Protein AF-A0A024U5U9-F1 (afdb_monomer_lite)

Radius of gyration: 35.31 Å; chains: 1; bounding box: 74×91×94 Å

Sequence (463 aa):
MKLSVVASVLAAASLCTAEVLVSLPVNIDGSLKNLQLLRGESVERAALSFMEMNGLVADGVESQRSQEYIAQLASMLREKVAEQQPVPSKEIVVTIPLTINGVDTALTLFREEPHNDAVSRFLRDAPLTEDDKVQVAPQLLQLLQTKVAELNAPTEEPQFSFTITIDGQPSVVQHFEGSDPLVEARAFAARLGITNENFLARLLPQVASEIQKRIDEIHPPPPTMTEHFSVPLTVNNQAVVLLSLPITIGDQVHPLDYYEGDSPDLTAQLFLEAHGLTNNPNYAAFVQDLSLSIRRGLQDLQQQQAASTSPKEPLFQLPITLGQKTYDLSYYDQENPGAVANEFCTSKIHDLSTSLGRAVTDEELQQCKVYIYQTITRVVDELAASTASESVQQPAAVVEAPVQKRHLFTLDIDLGEGKNAGLPYHEGDDAAAVATQFCERNNVELENVPMLVEAIHKQVAKL

Foldseek 3Di:
DDDDDDDDDDDDDDPDPFDWPDWDWDADPNDTDIQTDTVPRQLLRSQLVSCVVVVVQVVHCPDPSNVVSSVVSSVVVVVRSVVPPDPPPFAWPDWDWDQDPNDIDIQTDTVPDDLLRSLVVCLVPDPDDPVVSVVCSVVSSVVVVVVSLVSVPPPADFPDKDWDADPNDTAIQGHHPPDQLLVSQVSSCVVVVNDDPVVSVVRSVVRSVVVVVVVCVVCVPPPDDDADADDDDDDDPDFDFGGWDFDDDPNDTDTQTDTPPDQQLVSQLVVCVVVVNPPPPCSVVSSVVSSVVVVVRVVVVVVVVVVPPPPQQAPDWDFDDQQNDTDIQGHHPPDQQLVSQLCVLVVCQVVNCVSVVHHDDPVNSVVSSVVSSVVVVVVVVVVVVVVVVVVDDDDDDDDDDDPPFAWDDWDWDDPDPPDIDTQTDGDPDDLLVSLQVVCVVVVNDNVCSVVSSVVVVVSVVVD

Secondary structure (DSSP, 8-state):
-----------------PPEEEEEEEEETTEEEEEEEETT--HHHHHHHHHHHTT--TT-TTSHHHHHHHHHHHHHHHHHHHHHSPPP---EEEEEEEEETTEEEEEEEETT--HHHHHHHHHHHSS--HHHHHHHHHHHHHHHHHHHHHHTS--SPPSEEEEEEETTEEEEEEE-TT--HHHHHHHHHHHTT---HHHHHHHHHHHHHHHHHHHHHHSPPPS--S---------SSPPPEEEEEEEEETTEEEEEEEETT--HHHHHHHHHHHTT-TT-TTHHHHHHHHHHHHHHHHHHHHHHHHHT-S-PPPSEEEEEEETTEEEEEEE-TT--HHHHHHHHHHHTHHHHHHHHTSPPPHHHHHHHHHHHHHHHHHHHHHHHHHHHHTT-------------PPEEEEEEEE-STT-EEEEEEETT--HHHHHHHHHHHTT--GGGHHHHHHHHHHHHTT-

pLDDT: mean 82.85, std 17.57, range [31.17, 98.19]

Organism: NCBI:txid157072

Structure (mmCIF, N/CA/C/O backbone):
data_AF-A0A024U5U9-F1
#
_entry.id   AF-A0A024U5U9-F1
#
loop_
_atom_site.group_PDB
_atom_site.id
_atom_site.type_symbol
_atom_site.label_atom_id
_atom_site.label_alt_id
_atom_site.label_comp_id
_atom_site.label_asym_id
_atom_site.label_entity_id
_atom_site.label_seq_id
_atom_site.pdbx_PDB_ins_code
_atom_site.Cartn_x
_atom_site.Cartn_y
_atom_site.Cartn_z
_atom_site.occupancy
_atom_site.B_iso_or_equiv
_atom_site.auth_seq_id
_atom_site.auth_comp_id
_atom_site.auth_asym_id
_atom_site.auth_atom_id
_atom_site.pdbx_PDB_model_num
ATOM 1 N N . MET A 1 1 ? 35.802 57.070 42.965 1.00 38.88 1 MET A N 1
ATOM 2 C CA . MET A 1 1 ? 35.193 55.982 43.761 1.00 38.88 1 MET A CA 1
ATOM 3 C C . MET A 1 1 ? 34.192 55.271 42.865 1.00 38.88 1 MET A C 1
ATOM 5 O O . MET A 1 1 ? 33.316 55.936 42.334 1.00 38.88 1 MET A O 1
ATOM 9 N N . LYS A 1 2 ? 34.419 53.987 42.566 1.00 31.17 2 LYS A N 1
ATOM 10 C CA . LYS A 1 2 ? 33.654 53.209 41.579 1.00 31.17 2 LYS A CA 1
ATOM 11 C C . LYS A 1 2 ? 32.454 52.538 42.261 1.00 31.17 2 LYS A C 1
ATOM 13 O O . LYS A 1 2 ? 32.650 51.849 43.258 1.00 31.17 2 LYS A O 1
ATOM 18 N N . LEU A 1 3 ? 31.252 52.753 41.722 1.00 32.81 3 LEU A N 1
ATOM 19 C CA . LEU A 1 3 ? 30.047 51.981 42.040 1.00 32.81 3 LEU A CA 1
ATOM 20 C C . LEU A 1 3 ? 30.214 50.550 41.516 1.00 32.81 3 LEU A C 1
ATOM 22 O O . LEU A 1 3 ? 30.589 50.369 40.359 1.00 32.81 3 LEU A O 1
ATOM 26 N N . SER A 1 4 ? 29.891 49.559 42.345 1.00 34.56 4 SER A N 1
ATOM 27 C CA . SER A 1 4 ? 29.705 48.171 41.920 1.00 34.56 4 SER A CA 1
ATOM 28 C C . SER A 1 4 ? 28.261 47.779 42.222 1.00 34.56 4 SER A C 1
ATOM 30 O O . SER A 1 4 ? 27.839 47.792 43.377 1.00 34.56 4 SER A O 1
ATOM 32 N N . VAL A 1 5 ? 27.499 47.514 41.164 1.00 35.16 5 VAL A N 1
ATOM 33 C CA . VAL A 1 5 ? 26.110 47.046 41.197 1.00 35.16 5 VAL A CA 1
ATOM 34 C C . VAL A 1 5 ? 26.143 45.523 41.296 1.00 35.16 5 VAL A C 1
ATOM 36 O O . VAL A 1 5 ? 26.722 44.865 40.435 1.00 35.16 5 VAL A O 1
ATOM 39 N N . VAL A 1 6 ? 25.540 44.963 42.344 1.00 39.03 6 VAL A N 1
ATOM 40 C CA . VAL A 1 6 ? 25.345 43.515 42.496 1.00 39.03 6 VAL A CA 1
ATOM 41 C C . VAL A 1 6 ? 23.976 43.168 41.915 1.00 39.03 6 VAL A C 1
ATOM 43 O O . VAL A 1 6 ? 22.946 43.536 42.476 1.00 39.03 6 VAL A O 1
ATOM 46 N N . ALA A 1 7 ? 23.971 42.485 40.772 1.00 35.22 7 ALA A N 1
ATOM 47 C CA . ALA A 1 7 ? 22.774 41.906 40.175 1.00 35.22 7 ALA A CA 1
ATOM 48 C C . ALA A 1 7 ? 22.442 40.579 40.878 1.00 35.22 7 ALA A C 1
ATOM 50 O O . ALA A 1 7 ? 23.255 39.657 40.888 1.00 35.22 7 ALA A O 1
ATOM 51 N N . SER A 1 8 ? 21.251 40.493 41.473 1.00 31.89 8 SER A N 1
ATOM 52 C CA . SER A 1 8 ? 20.676 39.240 41.973 1.00 31.89 8 SER A CA 1
ATOM 53 C C . SER A 1 8 ? 19.925 38.549 40.836 1.00 31.89 8 SER A C 1
ATOM 55 O O . SER A 1 8 ? 18.985 39.116 40.286 1.00 31.89 8 SER A O 1
ATOM 57 N N . VAL A 1 9 ? 20.341 37.333 40.484 1.00 34.91 9 VAL A N 1
ATOM 58 C CA . VAL A 1 9 ? 19.621 36.453 39.557 1.00 34.91 9 VAL A CA 1
ATOM 59 C C . VAL A 1 9 ? 18.620 35.633 40.371 1.00 34.91 9 VAL A C 1
ATOM 61 O O . VAL A 1 9 ? 19.009 34.781 41.164 1.00 34.91 9 VAL A O 1
ATOM 64 N N . LEU A 1 10 ? 17.330 35.906 40.183 1.00 34.12 10 LEU A N 1
ATOM 65 C CA . LEU A 1 10 ? 16.232 35.036 40.604 1.00 34.12 10 LEU A CA 1
ATOM 66 C C . LEU A 1 10 ? 15.997 34.003 39.495 1.00 34.12 10 LEU A C 1
ATOM 68 O O . LEU A 1 10 ? 15.547 34.354 38.407 1.00 34.12 10 LEU A O 1
ATOM 72 N N . ALA A 1 11 ? 16.309 32.736 39.767 1.00 34.50 11 ALA A N 1
ATOM 73 C CA . ALA A 1 11 ? 15.887 31.617 38.935 1.00 34.50 11 ALA A CA 1
ATOM 74 C C . ALA A 1 11 ? 14.434 31.259 39.288 1.00 34.50 11 ALA A C 1
ATOM 76 O O . ALA A 1 11 ? 14.158 30.782 40.387 1.00 34.50 11 ALA A O 1
ATOM 77 N N . ALA A 1 12 ? 13.505 31.505 38.365 1.00 35.97 12 ALA A N 1
ATOM 78 C CA . ALA A 1 12 ? 12.145 30.987 38.448 1.00 35.97 12 ALA A CA 1
ATOM 79 C C . ALA A 1 12 ? 12.141 29.538 37.936 1.00 35.97 12 ALA A C 1
ATOM 81 O O . ALA A 1 12 ? 12.338 29.293 36.747 1.00 35.97 12 ALA A O 1
ATOM 82 N N . ALA A 1 13 ? 11.949 28.574 38.837 1.00 36.50 13 ALA A N 1
ATOM 83 C CA . ALA A 1 13 ? 11.679 27.192 38.464 1.00 36.50 13 ALA A CA 1
ATOM 84 C C . ALA A 1 13 ? 10.249 27.100 37.909 1.00 36.50 13 ALA A C 1
ATOM 86 O O . ALA A 1 13 ? 9.277 27.342 38.623 1.00 36.50 13 ALA A O 1
ATOM 87 N N . SER A 1 14 ? 10.137 26.775 36.622 1.00 34.94 14 SER A N 1
ATOM 88 C CA . SER A 1 14 ? 8.874 26.447 35.965 1.00 34.94 14 SER A CA 1
ATOM 89 C C . SER A 1 14 ? 8.385 25.092 36.487 1.00 34.94 14 SER A C 1
ATOM 91 O O . SER A 1 14 ? 8.959 24.051 36.164 1.00 34.94 14 SER A O 1
ATOM 93 N N . LEU A 1 15 ? 7.364 25.099 37.345 1.00 35.59 15 LEU A N 1
ATOM 94 C CA . LEU A 1 15 ? 6.662 23.897 37.791 1.00 35.59 15 LEU A CA 1
ATOM 95 C C . LEU A 1 15 ? 5.812 23.382 36.623 1.00 35.59 15 LEU A C 1
ATOM 97 O O . LEU A 1 15 ? 4.695 23.845 36.410 1.00 35.59 15 LEU A O 1
ATOM 101 N N . CYS A 1 16 ? 6.343 22.430 35.856 1.00 37.88 16 CYS A N 1
ATOM 102 C CA . CYS A 1 16 ? 5.512 21.613 34.978 1.00 37.88 16 CYS A CA 1
ATOM 103 C C . CYS A 1 16 ? 4.567 20.802 35.872 1.00 37.88 16 CYS A C 1
ATOM 105 O O . CYS A 1 16 ? 5.017 19.957 36.645 1.00 37.88 16 CYS A O 1
ATOM 107 N N . THR A 1 17 ? 3.267 21.080 35.813 1.00 48.94 17 THR A N 1
ATOM 108 C CA . THR A 1 17 ? 2.250 20.257 36.470 1.00 48.94 17 THR A CA 1
ATOM 109 C C . THR A 1 17 ? 2.226 18.902 35.774 1.00 48.94 17 THR A C 1
ATOM 111 O O . THR A 1 17 ? 1.681 18.777 34.679 1.00 48.94 17 THR A O 1
ATOM 114 N N . ALA A 1 18 ? 2.881 17.906 36.368 1.00 70.00 18 ALA A N 1
ATOM 115 C CA . ALA A 1 18 ? 2.856 16.545 35.861 1.00 70.00 18 ALA A CA 1
ATOM 116 C C . ALA A 1 18 ? 1.419 16.005 35.929 1.00 70.00 18 ALA A C 1
ATOM 118 O O . ALA A 1 18 ? 0.777 16.040 36.979 1.00 70.00 18 ALA A O 1
ATOM 119 N N . GLU A 1 19 ? 0.903 15.555 34.790 1.00 84.75 19 GLU A N 1
ATOM 120 C CA . GLU A 1 19 ? -0.442 14.999 34.669 1.00 84.75 19 GLU A CA 1
ATOM 121 C C . GLU A 1 19 ? -0.499 13.624 35.348 1.00 84.75 19 GLU A C 1
ATOM 123 O O . GLU A 1 19 ? 0.336 12.755 35.080 1.00 84.75 19 GLU A O 1
ATOM 128 N N . VAL A 1 20 ? -1.478 13.431 36.234 1.00 89.31 20 VAL A N 1
ATOM 129 C CA . VAL A 1 20 ? -1.719 12.157 36.923 1.00 89.31 20 VAL A CA 1
ATOM 130 C C . VAL A 1 20 ? -2.474 11.224 35.977 1.00 89.31 20 VAL A C 1
ATOM 132 O O . VAL A 1 20 ? -3.611 11.513 35.618 1.00 89.31 20 VAL A O 1
ATOM 135 N N . LEU A 1 21 ? -1.854 10.104 35.594 1.00 87.25 21 LEU A N 1
ATOM 136 C CA . LEU A 1 21 ? -2.465 9.070 34.752 1.00 87.25 21 LEU A CA 1
ATOM 137 C C . LEU A 1 21 ? -3.386 8.152 35.556 1.00 87.25 21 LEU A C 1
ATOM 139 O O . LEU A 1 21 ? -4.500 7.870 35.134 1.00 87.25 21 LEU A O 1
ATOM 143 N N . VAL A 1 22 ? -2.913 7.684 36.713 1.00 90.38 22 VAL A N 1
ATOM 144 C CA . VAL A 1 22 ? -3.643 6.757 37.589 1.00 90.38 22 VAL A CA 1
ATOM 145 C C . VAL A 1 22 ? -3.491 7.219 39.030 1.00 90.38 22 VAL A C 1
ATOM 147 O O . VAL A 1 22 ? -2.410 7.642 39.434 1.00 90.38 22 VAL A O 1
ATOM 150 N N . SER A 1 23 ? -4.561 7.119 39.819 1.00 93.12 23 SER A N 1
ATOM 151 C CA . SER A 1 23 ? -4.533 7.353 41.264 1.00 93.12 23 SER A CA 1
ATOM 152 C C . SER A 1 23 ? -5.255 6.221 41.985 1.00 93.12 23 SER A C 1
ATOM 154 O O . SER A 1 23 ? -6.448 6.008 41.773 1.00 93.12 23 SER A O 1
ATOM 156 N N . LEU A 1 24 ? -4.542 5.522 42.864 1.00 93.50 24 LEU A N 1
ATOM 157 C CA . LEU A 1 24 ? -5.052 4.390 43.628 1.00 93.50 24 LEU A CA 1
ATOM 158 C C . LEU A 1 24 ? -4.947 4.667 45.138 1.00 93.50 24 LEU A C 1
ATOM 160 O O . LEU A 1 24 ? -3.853 4.963 45.620 1.00 93.50 24 LEU A O 1
ATOM 164 N N . PRO A 1 25 ? -6.037 4.542 45.916 1.00 93.75 25 PRO A N 1
ATOM 165 C CA . PRO A 1 25 ? -5.961 4.640 47.368 1.00 93.75 25 PRO A CA 1
ATOM 166 C C . PRO A 1 25 ? -5.314 3.379 47.968 1.00 93.75 25 PRO A C 1
ATOM 168 O O . PRO A 1 25 ? -5.777 2.261 47.749 1.00 93.75 25 PRO A O 1
ATOM 171 N N . VAL A 1 26 ? -4.267 3.567 48.768 1.00 94.00 26 VAL A N 1
ATOM 172 C CA . VAL A 1 26 ? -3.522 2.529 49.493 1.00 94.00 26 VAL A CA 1
ATOM 173 C C . VAL A 1 26 ? -3.573 2.843 50.990 1.00 94.00 26 VAL A C 1
ATOM 175 O O . VAL A 1 26 ? -3.382 3.987 51.398 1.00 94.00 26 VAL A O 1
ATOM 178 N N . ASN A 1 27 ? -3.850 1.841 51.825 1.00 93.44 27 ASN A N 1
ATOM 179 C CA . ASN A 1 27 ? -3.899 2.008 53.278 1.00 93.44 27 ASN A CA 1
ATOM 180 C C . ASN A 1 27 ? -2.505 1.809 53.888 1.00 93.44 27 ASN A C 1
ATOM 182 O O . ASN A 1 27 ? -1.975 0.700 53.844 1.00 93.44 27 ASN A O 1
ATOM 186 N N . ILE A 1 28 ? -1.943 2.870 54.467 1.00 91.69 28 ILE A N 1
ATOM 187 C CA . ILE A 1 28 ? -0.674 2.858 55.198 1.00 91.69 28 ILE A CA 1
ATOM 188 C C . ILE A 1 28 ? -0.965 3.208 56.656 1.00 91.69 28 ILE A C 1
ATOM 190 O O . ILE A 1 28 ? -1.427 4.309 56.953 1.00 91.69 28 ILE A O 1
ATOM 194 N N . ASP A 1 29 ? -0.734 2.253 57.559 1.00 89.81 29 ASP A N 1
ATOM 195 C CA . ASP A 1 29 ? -0.915 2.409 59.011 1.00 89.81 29 ASP A CA 1
ATOM 196 C C . ASP A 1 29 ? -2.289 2.977 59.422 1.00 89.81 29 ASP A C 1
ATOM 198 O O . ASP A 1 29 ? -2.415 3.799 60.330 1.00 89.81 29 ASP A O 1
ATOM 202 N N . GLY A 1 30 ? -3.352 2.553 58.731 1.00 88.88 30 GLY A N 1
ATOM 203 C CA . GLY A 1 30 ? -4.725 2.999 58.990 1.00 88.88 30 GLY A CA 1
ATOM 204 C C . GLY A 1 30 ? -5.105 4.314 58.304 1.00 88.88 30 GLY A C 1
ATOM 205 O O . GLY A 1 30 ? -6.246 4.755 58.439 1.00 88.88 30 GLY A O 1
ATOM 206 N N . SER A 1 31 ? -4.190 4.931 57.552 1.00 92.25 31 SER A N 1
ATOM 207 C CA . SER A 1 31 ? -4.437 6.139 56.762 1.00 92.25 31 SER A CA 1
ATOM 208 C C . SER A 1 31 ? -4.460 5.827 55.267 1.00 92.25 31 SER A C 1
ATOM 210 O O . SER A 1 31 ? -3.517 5.256 54.724 1.00 92.25 31 SER A O 1
ATOM 212 N N . LEU A 1 32 ? -5.514 6.256 54.567 1.00 92.75 32 LEU A N 1
ATOM 213 C CA . LEU A 1 32 ? -5.568 6.170 53.106 1.00 92.75 32 LEU A CA 1
ATOM 214 C C . LEU A 1 32 ? -4.656 7.230 52.475 1.00 92.75 32 LEU A C 1
ATOM 216 O O . LEU A 1 32 ? -4.767 8.423 52.766 1.00 92.75 32 LEU A O 1
ATOM 220 N N . LYS A 1 33 ? -3.759 6.783 51.598 1.00 94.06 33 LYS A N 1
ATOM 221 C CA . LYS A 1 33 ? -2.816 7.598 50.830 1.00 94.06 33 LYS A CA 1
ATOM 222 C C . LYS A 1 33 ? -2.956 7.256 49.352 1.00 94.06 33 LYS A C 1
ATOM 224 O O . LYS A 1 33 ? -3.186 6.103 49.013 1.00 94.06 33 LYS A O 1
ATOM 229 N N . ASN A 1 34 ? -2.811 8.240 48.472 1.00 94.69 34 ASN A N 1
ATOM 230 C CA . ASN A 1 34 ? -2.944 8.008 47.036 1.00 94.69 34 ASN A CA 1
ATOM 231 C C . ASN A 1 34 ? -1.588 7.666 46.423 1.00 94.69 34 ASN A C 1
ATOM 233 O O . ASN A 1 34 ? -0.669 8.482 46.457 1.00 94.69 34 ASN A O 1
ATOM 237 N N . LEU A 1 35 ? -1.492 6.472 45.851 1.00 95.50 35 LEU A N 1
ATOM 238 C CA . LEU A 1 35 ? -0.431 6.082 44.938 1.00 95.50 35 LEU A CA 1
ATOM 239 C C . LEU A 1 35 ? -0.770 6.646 43.559 1.00 95.50 35 LEU A C 1
ATOM 241 O O . LEU A 1 35 ? -1.804 6.299 42.989 1.00 95.50 35 LEU A O 1
ATOM 245 N N . GLN A 1 36 ? 0.074 7.542 43.054 1.00 95.44 36 GLN A N 1
ATOM 246 C CA . GLN A 1 36 ? -0.137 8.225 41.781 1.00 95.44 36 GLN A CA 1
ATOM 247 C C . GLN A 1 36 ? 0.923 7.796 40.775 1.00 95.44 36 GLN A C 1
ATOM 249 O O . GLN A 1 36 ? 2.093 7.708 41.128 1.00 95.44 36 GLN A O 1
ATOM 254 N N . LEU A 1 37 ? 0.502 7.550 39.537 1.00 94.81 37 LEU A N 1
ATOM 255 C CA . LEU A 1 37 ? 1.385 7.352 38.391 1.00 94.81 37 LEU A CA 1
ATOM 256 C C . LEU A 1 37 ? 1.309 8.593 37.505 1.00 94.81 37 LEU A C 1
ATOM 258 O O . LEU A 1 37 ? 0.223 8.933 37.032 1.00 94.81 37 LEU A O 1
ATOM 262 N N . LEU A 1 38 ? 2.435 9.264 37.278 1.00 93.62 38 LEU A N 1
ATOM 263 C CA . LEU A 1 38 ? 2.498 10.451 36.425 1.00 93.62 38 LEU A CA 1
ATOM 264 C C . LEU A 1 38 ? 2.783 10.090 34.960 1.00 93.62 38 LEU A C 1
ATOM 266 O O . LEU A 1 38 ? 3.381 9.057 34.651 1.00 93.62 38 LEU A O 1
ATOM 270 N N . ARG A 1 39 ? 2.379 10.960 34.026 1.00 87.81 39 ARG A N 1
ATOM 271 C CA . ARG A 1 39 ? 2.673 10.767 32.597 1.00 87.81 39 ARG A CA 1
ATOM 272 C C . ARG A 1 39 ? 4.187 10.748 32.354 1.00 87.81 39 ARG A C 1
ATOM 274 O O . ARG A 1 39 ? 4.875 11.726 32.630 1.00 87.81 39 ARG A O 1
ATOM 281 N N . GLY A 1 40 ? 4.688 9.637 31.805 1.00 86.44 40 GLY A N 1
ATOM 282 C CA . GLY A 1 40 ? 6.118 9.411 31.544 1.00 86.44 40 GLY A CA 1
ATOM 283 C C . GLY A 1 40 ? 6.901 8.808 32.718 1.00 86.44 40 GLY A C 1
ATOM 284 O O . GLY A 1 40 ? 8.101 8.574 32.588 1.00 86.44 40 GLY A O 1
ATOM 285 N N . GLU A 1 41 ? 6.245 8.534 33.847 1.00 93.19 41 GLU A N 1
ATOM 286 C CA . GLU A 1 41 ? 6.832 7.835 34.990 1.00 93.19 41 GLU A CA 1
ATOM 287 C C . GLU A 1 41 ? 6.656 6.313 34.852 1.00 93.19 41 GLU A C 1
ATOM 289 O O . GLU A 1 41 ? 5.632 5.839 34.356 1.00 93.19 41 GLU A O 1
ATOM 294 N N . SER A 1 42 ? 7.647 5.522 35.283 1.00 93.69 42 SER A N 1
ATOM 295 C CA . SER A 1 42 ? 7.487 4.065 35.359 1.00 93.69 42 SER A CA 1
ATOM 296 C C . SER A 1 42 ? 6.714 3.661 36.615 1.00 93.69 42 SER A C 1
ATOM 298 O O . SER A 1 42 ? 6.802 4.317 37.653 1.00 93.69 42 SER A O 1
ATOM 300 N N . VAL A 1 43 ? 5.993 2.539 36.559 1.00 95.00 43 VAL A N 1
ATOM 301 C CA . VAL A 1 43 ? 5.216 2.034 37.706 1.00 95.00 43 VAL A CA 1
ATOM 302 C C . VAL A 1 43 ? 6.094 1.737 38.924 1.00 95.00 43 VAL A C 1
ATOM 304 O O . VAL A 1 43 ? 5.680 1.976 40.056 1.00 95.00 43 VAL A O 1
ATOM 307 N N . GLU A 1 44 ? 7.328 1.280 38.708 1.00 94.50 44 GLU A N 1
ATOM 308 C CA . GLU A 1 44 ? 8.310 1.046 39.768 1.00 94.50 44 GLU A CA 1
ATOM 309 C C . GLU A 1 44 ? 8.779 2.360 40.399 1.00 94.50 44 GLU A C 1
ATOM 311 O O . GLU A 1 44 ? 8.989 2.423 41.610 1.00 94.50 44 GLU A O 1
ATOM 316 N N . ARG A 1 45 ? 8.918 3.424 39.598 1.00 95.00 45 ARG A N 1
ATOM 317 C CA . ARG A 1 45 ? 9.333 4.739 40.090 1.00 95.00 45 ARG A CA 1
ATOM 318 C C . ARG A 1 45 ? 8.217 5.425 40.875 1.00 95.00 45 ARG A C 1
ATOM 320 O O . ARG A 1 45 ? 8.493 5.915 41.963 1.00 95.00 45 ARG A O 1
ATOM 327 N N . ALA A 1 46 ? 6.976 5.333 40.402 1.00 95.62 46 ALA A N 1
ATOM 328 C CA . ALA A 1 46 ? 5.796 5.792 41.131 1.00 95.62 46 ALA A CA 1
ATOM 329 C C . ALA A 1 46 ? 5.638 5.074 42.485 1.00 95.62 46 ALA A C 1
ATOM 331 O O . ALA A 1 46 ? 5.416 5.710 43.518 1.00 95.62 46 ALA A O 1
ATOM 332 N N . ALA A 1 47 ? 5.814 3.745 42.505 1.00 96.12 47 ALA A N 1
ATOM 333 C CA . ALA A 1 47 ? 5.800 2.947 43.731 1.00 96.12 47 ALA A CA 1
ATOM 334 C C . ALA A 1 47 ? 6.902 3.374 44.714 1.00 96.12 47 ALA A C 1
ATOM 336 O O . ALA A 1 47 ? 6.633 3.562 45.902 1.00 96.12 47 ALA A O 1
ATOM 337 N N . LEU A 1 48 ? 8.125 3.578 44.216 1.00 95.19 48 LEU A N 1
ATOM 338 C CA . LEU A 1 48 ? 9.247 4.049 45.022 1.00 95.19 48 LEU A CA 1
ATOM 339 C C . LEU A 1 48 ? 8.988 5.447 45.600 1.00 95.19 48 LEU A C 1
ATOM 341 O O . LEU A 1 48 ? 9.123 5.636 46.806 1.00 95.19 48 LEU A O 1
ATOM 345 N N . SER A 1 49 ? 8.563 6.411 44.780 1.00 94.69 49 SER A N 1
ATOM 346 C CA . SER A 1 49 ? 8.274 7.775 45.238 1.00 94.69 49 SER A CA 1
ATOM 347 C C . SER A 1 49 ? 7.147 7.809 46.270 1.00 94.69 49 SER A C 1
ATOM 349 O O . SER A 1 49 ? 7.241 8.523 47.269 1.00 94.69 49 SER A O 1
ATOM 351 N N . PHE A 1 50 ? 6.118 6.975 46.107 1.00 96.06 50 PHE A N 1
ATOM 352 C CA . PHE A 1 50 ? 5.082 6.809 47.122 1.00 96.06 50 PHE A CA 1
ATOM 353 C C . PHE A 1 50 ? 5.636 6.254 48.439 1.00 96.06 50 PHE A C 1
ATOM 355 O O . PHE A 1 50 ? 5.266 6.735 49.515 1.00 96.06 50 PHE A O 1
ATOM 362 N N . MET A 1 51 ? 6.531 5.267 48.381 1.00 95.44 51 MET A N 1
ATOM 363 C CA . MET A 1 51 ? 7.172 4.725 49.577 1.00 95.44 51 MET A CA 1
ATOM 364 C C . MET A 1 51 ? 8.056 5.754 50.284 1.00 95.44 51 MET A C 1
ATOM 366 O O . MET A 1 51 ? 7.983 5.872 51.508 1.00 95.44 51 MET A O 1
ATOM 370 N N . GLU A 1 52 ? 8.850 6.521 49.536 1.00 93.88 52 GLU A N 1
ATOM 371 C CA . GLU A 1 52 ? 9.697 7.594 50.070 1.00 93.88 52 GLU A CA 1
ATOM 372 C C . GLU A 1 52 ? 8.854 8.673 50.764 1.00 93.88 52 GLU A C 1
ATOM 374 O O . GLU A 1 52 ? 9.137 9.050 51.902 1.00 93.88 52 GLU A O 1
ATOM 379 N N . MET A 1 53 ? 7.760 9.107 50.130 1.00 92.81 53 MET A N 1
ATOM 380 C CA . MET A 1 53 ? 6.855 10.126 50.673 1.00 92.81 53 MET A CA 1
ATOM 381 C C . MET A 1 53 ? 6.131 9.701 51.954 1.00 92.81 53 MET A C 1
ATOM 383 O O . MET A 1 53 ? 5.746 10.558 52.750 1.00 92.81 53 MET A O 1
ATOM 387 N N . ASN A 1 54 ? 5.924 8.399 52.157 1.00 93.44 54 ASN A N 1
ATOM 388 C CA . ASN A 1 54 ? 5.225 7.864 53.326 1.00 93.44 54 ASN A CA 1
ATOM 389 C C . ASN A 1 54 ? 6.172 7.217 54.351 1.00 93.44 54 ASN A C 1
ATOM 391 O O . ASN A 1 54 ? 5.703 6.585 55.292 1.00 93.44 54 ASN A O 1
ATOM 395 N N . GLY A 1 55 ? 7.492 7.379 54.198 1.00 92.06 55 GLY A N 1
ATOM 396 C CA . GLY A 1 55 ? 8.476 6.876 55.161 1.00 92.06 55 GLY A CA 1
ATOM 397 C C . GLY A 1 55 ? 8.590 5.348 55.214 1.00 92.06 55 GLY A C 1
ATOM 398 O O . GLY A 1 55 ? 9.036 4.804 56.220 1.00 92.06 55 GLY A O 1
ATOM 399 N N . LEU A 1 56 ? 8.211 4.647 54.141 1.00 88.88 56 LEU A N 1
ATOM 400 C CA . LEU A 1 56 ? 8.213 3.178 54.062 1.00 88.88 56 LEU A CA 1
ATOM 401 C C . LEU A 1 56 ? 9.585 2.582 53.702 1.00 88.88 56 LEU A C 1
ATOM 403 O O . LEU A 1 56 ? 9.732 1.367 53.621 1.00 88.88 56 LEU A O 1
ATOM 407 N N . VAL A 1 57 ? 10.596 3.431 53.507 1.00 88.12 57 VAL A N 1
ATOM 408 C CA . VAL A 1 57 ? 11.961 3.064 53.090 1.00 88.12 57 VAL A CA 1
ATOM 409 C C . VAL A 1 57 ? 12.945 3.158 54.270 1.00 88.12 57 VAL A C 1
ATOM 411 O O . VAL A 1 57 ? 14.084 3.594 54.123 1.00 88.12 57 VAL A O 1
ATOM 414 N N . ALA A 1 58 ? 12.507 2.794 55.479 1.00 78.25 58 ALA A N 1
ATOM 415 C CA . ALA A 1 58 ? 13.316 2.955 56.694 1.00 78.25 58 ALA A CA 1
ATOM 416 C C . ALA A 1 58 ? 14.634 2.153 56.658 1.00 78.25 58 ALA A C 1
ATOM 418 O O . ALA A 1 58 ? 15.659 2.632 57.137 1.00 78.25 58 ALA A O 1
ATOM 419 N N . ASP A 1 59 ? 14.618 0.976 56.027 1.00 82.31 59 ASP A N 1
ATOM 420 C CA . ASP A 1 59 ? 15.771 0.069 55.931 1.00 82.31 59 ASP A CA 1
ATOM 421 C C . ASP A 1 59 ? 16.595 0.274 54.639 1.00 82.31 59 ASP A C 1
ATOM 423 O O . ASP A 1 59 ? 17.470 -0.527 54.311 1.00 82.31 59 ASP A O 1
ATOM 427 N N . GLY A 1 60 ? 16.319 1.346 53.885 1.00 85.06 60 GLY A N 1
ATOM 428 C CA . GLY A 1 60 ? 16.921 1.621 52.579 1.00 85.06 60 GLY A CA 1
ATOM 429 C C . GLY A 1 60 ? 16.167 0.976 51.409 1.00 85.06 60 GLY A C 1
ATOM 430 O O . GLY A 1 60 ? 15.443 -0.012 51.560 1.00 85.06 60 GLY A O 1
ATOM 431 N N . VAL A 1 61 ? 16.322 1.557 50.214 1.00 86.69 61 VAL A N 1
ATOM 432 C CA . VAL A 1 61 ? 15.630 1.124 48.979 1.00 86.69 61 VAL A CA 1
ATOM 433 C C . VAL A 1 61 ? 16.048 -0.289 48.561 1.00 86.69 61 VAL A C 1
ATOM 435 O O . VAL A 1 61 ? 15.257 -1.041 47.998 1.00 86.69 61 VAL A O 1
ATOM 438 N N . GLU A 1 62 ? 17.284 -0.673 48.874 1.00 88.56 62 GLU A N 1
ATOM 439 C CA . GLU A 1 62 ? 17.852 -1.979 48.528 1.00 88.56 62 GLU A CA 1
ATOM 440 C C . GLU A 1 62 ? 17.471 -3.092 49.512 1.00 88.56 62 GLU A C 1
ATOM 442 O O . GLU A 1 62 ? 17.790 -4.256 49.273 1.00 88.56 62 GLU A O 1
ATOM 447 N N . SER A 1 63 ? 16.786 -2.773 50.617 1.00 92.75 63 SER A N 1
ATOM 448 C CA . SER A 1 63 ? 16.335 -3.815 51.538 1.00 92.75 63 SER A CA 1
ATOM 449 C C . SER A 1 63 ? 15.323 -4.734 50.849 1.00 92.75 63 SER A C 1
ATOM 451 O O . SER A 1 63 ? 14.472 -4.282 50.078 1.00 92.75 63 SER A O 1
ATOM 453 N N . GLN A 1 64 ? 15.380 -6.033 51.154 1.00 90.12 64 GLN A N 1
ATOM 454 C CA . GLN A 1 64 ? 14.447 -7.016 50.595 1.00 90.12 64 GLN A CA 1
ATOM 455 C C . GLN A 1 64 ? 12.985 -6.613 50.847 1.00 90.12 64 GLN A C 1
ATOM 457 O O . GLN A 1 64 ? 12.150 -6.700 49.951 1.00 90.12 64 GLN A O 1
ATOM 462 N N . ARG A 1 65 ? 12.701 -6.086 52.042 1.00 89.62 65 ARG A N 1
ATOM 463 C CA . ARG A 1 65 ? 11.376 -5.593 52.416 1.00 89.62 65 ARG A CA 1
ATOM 464 C C . ARG A 1 65 ? 10.928 -4.439 51.519 1.00 89.62 65 ARG A C 1
ATOM 466 O O . ARG A 1 65 ? 9.795 -4.446 51.048 1.00 89.62 65 ARG A O 1
ATOM 473 N N . SER A 1 66 ? 11.806 -3.470 51.251 1.00 90.62 66 SER A N 1
ATOM 474 C CA . SER A 1 66 ? 11.493 -2.358 50.349 1.00 90.62 66 SER A CA 1
ATOM 475 C C . SER A 1 66 ? 11.204 -2.847 48.928 1.00 90.62 66 SER A C 1
ATOM 477 O O . SER A 1 66 ? 10.238 -2.403 48.315 1.00 90.62 66 SER A O 1
ATOM 479 N N . GLN A 1 67 ? 11.989 -3.802 48.423 1.00 92.25 67 GLN A N 1
ATOM 480 C CA . GLN A 1 67 ? 11.800 -4.383 47.089 1.00 92.25 67 GLN A CA 1
ATOM 481 C C . GLN A 1 67 ? 10.465 -5.135 46.959 1.00 92.25 67 GLN A C 1
ATOM 483 O O . GLN A 1 67 ? 9.773 -4.987 45.951 1.00 92.25 67 GLN A O 1
ATOM 488 N N . GLU A 1 68 ? 10.062 -5.886 47.988 1.00 92.62 68 GLU A N 1
ATOM 489 C CA . GLU A 1 68 ? 8.765 -6.576 48.031 1.00 92.62 68 GLU A CA 1
ATOM 490 C C . GLU A 1 68 ? 7.589 -5.585 47.972 1.00 92.62 68 GLU A C 1
ATOM 492 O O . GLU A 1 68 ? 6.648 -5.787 47.199 1.00 92.62 68 GLU A O 1
ATOM 497 N N . TYR A 1 69 ? 7.665 -4.469 48.707 1.00 92.56 69 TYR A N 1
ATOM 498 C CA . TYR A 1 69 ? 6.646 -3.416 48.645 1.00 92.56 69 TYR A CA 1
ATOM 499 C C . TYR A 1 69 ? 6.606 -2.706 47.287 1.00 92.56 69 TYR A C 1
ATOM 501 O O . TYR A 1 69 ? 5.515 -2.485 46.758 1.00 92.56 69 TYR A O 1
ATOM 509 N N . ILE A 1 70 ? 7.761 -2.387 46.689 1.00 93.25 70 ILE A N 1
ATOM 510 C CA . ILE A 1 70 ? 7.820 -1.786 45.346 1.00 93.25 70 ILE A CA 1
ATOM 511 C C . ILE A 1 70 ? 7.146 -2.713 44.333 1.00 93.25 70 ILE A C 1
ATOM 513 O O . ILE A 1 70 ? 6.311 -2.261 43.551 1.00 93.25 70 ILE A O 1
ATOM 517 N N . ALA A 1 71 ? 7.456 -4.012 44.371 1.00 91.94 71 ALA A N 1
ATOM 518 C CA . ALA A 1 71 ? 6.864 -4.992 43.467 1.00 91.94 71 ALA A CA 1
ATOM 519 C C . ALA A 1 71 ? 5.339 -5.090 43.637 1.00 91.94 71 ALA A C 1
ATOM 521 O O . ALA A 1 71 ? 4.611 -5.114 42.641 1.00 91.94 71 ALA A O 1
ATOM 522 N N . GLN A 1 72 ? 4.850 -5.092 44.882 1.00 95.00 72 GLN A N 1
ATOM 523 C CA . GLN A 1 72 ? 3.419 -5.130 45.179 1.00 95.00 72 GLN A CA 1
ATOM 524 C C . GLN A 1 72 ? 2.696 -3.881 44.652 1.00 95.00 72 GLN A C 1
ATOM 526 O O . GLN A 1 72 ? 1.713 -4.002 43.922 1.00 95.00 72 GLN A O 1
ATOM 531 N N . LEU A 1 73 ? 3.194 -2.684 44.974 1.00 94.50 73 LEU A N 1
ATOM 532 C CA . LEU A 1 73 ? 2.590 -1.417 44.550 1.00 94.50 73 LEU A CA 1
ATOM 533 C C . LEU A 1 73 ? 2.651 -1.240 43.025 1.00 94.50 73 LEU A C 1
ATOM 535 O O . LEU A 1 73 ? 1.668 -0.823 42.413 1.00 94.50 73 LEU A O 1
ATOM 539 N N . ALA A 1 74 ? 3.766 -1.623 42.396 1.00 93.19 74 ALA A N 1
ATOM 540 C CA . ALA A 1 74 ? 3.898 -1.624 40.943 1.00 93.19 74 ALA A CA 1
ATOM 541 C C . ALA A 1 74 ? 2.896 -2.585 40.285 1.00 93.19 74 ALA A C 1
ATOM 543 O O . ALA A 1 74 ? 2.313 -2.247 39.258 1.00 93.19 74 ALA A O 1
ATOM 544 N N . SER A 1 75 ? 2.643 -3.756 40.881 1.00 93.00 75 SER A N 1
ATOM 545 C CA . SER A 1 75 ? 1.619 -4.687 40.392 1.00 93.00 75 SER A CA 1
ATOM 546 C C . SER A 1 75 ? 0.220 -4.071 40.435 1.00 93.00 75 SER A C 1
ATOM 548 O O . SER A 1 75 ? -0.500 -4.146 39.443 1.00 93.00 75 SER A O 1
ATOM 550 N N . MET A 1 76 ? -0.140 -3.409 41.540 1.00 93.44 76 MET A N 1
ATOM 551 C CA . MET A 1 76 ? -1.438 -2.734 41.676 1.00 93.44 76 MET A CA 1
ATOM 552 C C . MET A 1 76 ? -1.606 -1.596 40.658 1.00 93.44 76 MET A C 1
ATOM 554 O O . MET A 1 76 ? -2.689 -1.409 40.106 1.00 93.44 76 MET A O 1
ATOM 558 N N . LEU A 1 77 ? -0.534 -0.844 40.380 1.00 92.19 77 LEU A N 1
ATOM 559 C CA . LEU A 1 77 ? -0.545 0.184 39.340 1.00 92.19 77 LEU A CA 1
ATOM 560 C C . LEU A 1 77 ? -0.712 -0.413 37.943 1.00 92.19 77 LEU A C 1
ATOM 562 O O . LEU A 1 77 ? -1.520 0.103 37.181 1.00 92.19 77 LEU A O 1
ATOM 566 N N . ARG A 1 78 ? -0.002 -1.497 37.602 1.00 91.25 78 ARG A N 1
ATOM 567 C CA . ARG A 1 78 ? -0.160 -2.162 36.294 1.00 91.25 78 ARG A CA 1
ATOM 568 C C . ARG A 1 78 ? -1.585 -2.664 36.084 1.00 91.25 78 ARG A C 1
ATOM 570 O O . ARG A 1 78 ? -2.133 -2.467 35.006 1.00 91.25 78 ARG A O 1
ATOM 577 N N . GLU A 1 79 ? -2.186 -3.259 37.111 1.00 90.75 79 GLU A N 1
ATOM 578 C CA . GLU A 1 79 ? -3.581 -3.709 37.078 1.00 90.75 79 GLU A CA 1
ATOM 579 C C . GLU A 1 79 ? -4.539 -2.532 36.845 1.00 90.75 79 GLU A C 1
ATOM 581 O O . GLU A 1 79 ? -5.364 -2.576 35.937 1.00 90.75 79 GLU A O 1
ATOM 586 N N . LYS A 1 80 ? -4.366 -1.419 37.570 1.00 87.62 80 LYS A N 1
ATOM 587 C CA . LYS A 1 80 ? -5.198 -0.221 37.377 1.00 87.62 80 LYS A CA 1
ATOM 588 C C . LYS A 1 80 ? -4.996 0.470 36.032 1.00 87.62 80 LYS A C 1
ATOM 590 O O . LYS A 1 80 ? -5.968 0.948 35.456 1.00 87.62 80 LYS A O 1
ATOM 595 N N . VAL A 1 81 ? -3.766 0.518 35.521 1.00 86.19 81 VAL A N 1
ATOM 596 C CA . VAL A 1 81 ? -3.477 1.023 34.170 1.00 86.19 81 VAL A CA 1
ATOM 597 C C . VAL A 1 81 ? -4.176 0.151 33.125 1.00 86.19 81 VAL A C 1
ATOM 599 O O . VAL A 1 81 ? -4.760 0.693 32.193 1.00 86.19 81 VAL A O 1
ATOM 602 N N . ALA A 1 82 ? -4.174 -1.174 33.296 1.00 82.31 82 ALA A N 1
ATOM 603 C CA . ALA A 1 82 ? -4.868 -2.096 32.397 1.00 82.31 82 ALA A CA 1
ATOM 604 C C . ALA A 1 82 ? -6.401 -1.951 32.459 1.00 82.31 82 ALA A C 1
ATOM 606 O O . ALA A 1 82 ? -7.061 -2.091 31.435 1.00 82.31 82 ALA A O 1
ATOM 607 N N . GLU A 1 83 ? -6.970 -1.633 33.627 1.00 80.38 83 GLU A N 1
ATOM 608 C CA . GLU A 1 83 ? -8.405 -1.342 33.780 1.00 80.38 83 GLU A CA 1
ATOM 609 C C . GLU A 1 83 ? -8.827 0.015 33.184 1.00 80.38 83 GLU A C 1
ATOM 611 O O . GLU A 1 83 ? -9.968 0.163 32.751 1.00 80.38 83 GLU A O 1
ATOM 616 N N . GLN A 1 84 ? -7.942 1.020 33.203 1.00 70.31 84 GLN A N 1
ATOM 617 C CA . GLN A 1 84 ? -8.226 2.381 32.720 1.00 70.31 84 GLN A CA 1
ATOM 618 C C . GLN A 1 84 ? -7.814 2.624 31.268 1.00 70.31 84 GLN A C 1
ATOM 620 O O . GLN A 1 84 ? -8.269 3.598 30.664 1.00 70.31 84 GLN A O 1
ATOM 625 N N . GLN A 1 85 ? -6.979 1.762 30.689 1.00 58.03 85 GLN A N 1
ATOM 626 C CA . GLN A 1 85 ? -6.795 1.750 29.248 1.00 58.03 85 GLN A CA 1
ATOM 627 C C . GLN A 1 85 ? -8.129 1.350 28.611 1.00 58.03 85 GLN A C 1
ATOM 629 O O . GLN A 1 85 ? -8.637 0.266 28.908 1.00 58.03 85 GLN A O 1
ATOM 634 N N . PRO A 1 86 ? -8.725 2.190 27.741 1.00 48.91 86 PRO A N 1
ATOM 635 C CA . PRO A 1 86 ? -9.812 1.717 26.908 1.00 48.91 86 PRO A CA 1
ATOM 636 C C . PRO A 1 86 ? -9.261 0.510 26.161 1.00 48.91 86 PRO A C 1
ATOM 638 O O . PRO A 1 86 ? -8.247 0.625 25.469 1.00 48.91 86 PRO A O 1
ATOM 641 N N . VAL A 1 87 ? -9.890 -0.655 26.347 1.00 51.78 87 VAL A N 1
ATOM 642 C CA . VAL A 1 87 ? -9.647 -1.801 25.471 1.00 51.78 87 VAL A CA 1
ATOM 643 C C . VAL A 1 87 ? -9.755 -1.218 24.067 1.00 51.78 87 VAL A C 1
ATOM 645 O O . VAL A 1 87 ? -10.815 -0.653 23.771 1.00 51.78 87 VAL A O 1
ATOM 648 N N . PRO A 1 88 ? -8.681 -1.228 23.249 1.00 48.59 88 PRO A N 1
ATOM 649 C CA . PRO A 1 88 ? -8.772 -0.687 21.905 1.00 48.59 88 PRO A CA 1
ATOM 650 C C . PRO A 1 88 ? -9.986 -1.360 21.293 1.00 48.59 88 PRO A C 1
ATOM 652 O O . PRO A 1 88 ? -10.110 -2.583 21.401 1.00 48.59 88 PRO A O 1
ATOM 655 N N . SER A 1 89 ? -10.939 -0.564 20.803 1.00 52.88 89 SER A N 1
ATOM 656 C CA . SER A 1 89 ? -12.156 -1.072 20.186 1.00 52.88 89 SER A CA 1
ATOM 657 C C . SER A 1 89 ? -11.700 -1.991 19.069 1.00 52.88 89 SER A C 1
ATOM 659 O O . SER A 1 89 ? -11.263 -1.525 18.018 1.00 52.88 89 SER A O 1
ATOM 661 N N . LYS A 1 90 ? -11.669 -3.291 19.363 1.00 68.81 90 LYS A N 1
ATOM 662 C CA . LYS A 1 90 ? -11.134 -4.293 18.464 1.00 68.81 90 LYS A CA 1
ATOM 663 C C . LYS A 1 90 ? -12.086 -4.307 17.288 1.00 68.81 90 LYS A C 1
ATOM 665 O O . LYS A 1 90 ? -13.224 -4.751 17.415 1.00 68.81 90 LYS A O 1
ATOM 670 N N . GLU A 1 91 ? -11.649 -3.719 16.187 1.00 80.06 91 GLU A N 1
ATOM 671 C CA . GLU A 1 91 ? -12.461 -3.626 14.990 1.00 80.06 91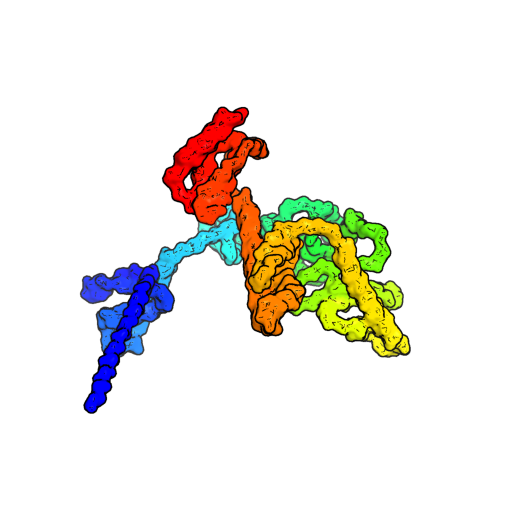 GLU A CA 1
ATOM 672 C C . GLU A 1 91 ? -12.757 -5.042 14.504 1.00 80.06 91 GLU A C 1
ATOM 674 O O . GLU A 1 91 ? -11.858 -5.880 14.416 1.00 80.06 91 GLU A O 1
ATOM 679 N N . ILE A 1 92 ? -14.029 -5.338 14.265 1.00 86.69 92 ILE A N 1
ATOM 680 C CA . ILE A 1 92 ? -14.448 -6.650 13.788 1.00 86.69 92 ILE A CA 1
ATOM 681 C C . ILE A 1 92 ? -14.132 -6.717 12.296 1.00 86.69 92 ILE A C 1
ATOM 683 O O . ILE A 1 92 ? -14.662 -5.930 11.521 1.00 86.69 92 ILE A O 1
ATOM 687 N N . VAL A 1 93 ? -13.298 -7.677 11.906 1.00 86.88 93 VAL A N 1
ATOM 688 C CA . VAL A 1 93 ? -12.956 -7.950 10.503 1.00 86.88 93 VAL A CA 1
ATOM 689 C C . VAL A 1 93 ? -13.956 -8.934 9.903 1.00 86.88 93 VAL A C 1
ATOM 691 O O . VAL A 1 93 ? -14.436 -8.735 8.794 1.00 86.88 93 VAL A O 1
ATOM 694 N N . VAL A 1 94 ? -14.301 -9.997 10.641 1.00 90.56 94 VAL A N 1
ATOM 695 C CA . VAL A 1 94 ? -15.215 -11.052 10.170 1.00 90.56 94 VAL A CA 1
ATOM 696 C C . VAL A 1 94 ? -16.168 -11.464 11.283 1.00 90.56 94 VAL A C 1
ATOM 698 O O . VAL A 1 94 ? -15.770 -11.566 12.441 1.00 90.56 94 VAL A O 1
ATOM 701 N N . THR A 1 95 ? -17.424 -11.744 10.932 1.00 92.56 95 THR A N 1
ATOM 702 C CA . THR A 1 95 ? -18.400 -12.411 11.806 1.00 92.56 95 THR A CA 1
ATOM 703 C C . THR A 1 95 ? -19.058 -13.553 11.045 1.00 92.56 95 THR A C 1
ATOM 705 O O . THR A 1 95 ? -19.666 -13.333 10.000 1.00 92.56 95 THR A O 1
ATOM 708 N N . ILE A 1 96 ? -18.946 -14.773 11.567 1.00 90.69 96 ILE A N 1
ATOM 709 C CA . ILE A 1 96 ? -19.524 -15.979 10.968 1.00 90.69 96 ILE A CA 1
ATOM 710 C C . ILE A 1 96 ? -20.624 -16.490 11.900 1.00 90.69 96 ILE A C 1
ATOM 712 O O . ILE A 1 96 ? -20.298 -16.949 12.998 1.00 90.69 96 ILE A O 1
ATOM 716 N N . PRO A 1 97 ? -21.909 -16.420 11.508 1.00 91.12 97 PRO A N 1
ATOM 717 C CA . PRO A 1 97 ? -22.987 -17.007 12.291 1.00 91.12 97 PRO A CA 1
ATOM 718 C C . PRO A 1 97 ? -22.884 -18.536 12.255 1.00 91.12 97 PRO A C 1
ATOM 720 O O . PRO A 1 97 ? -22.666 -19.134 11.201 1.00 91.12 97 PRO A O 1
ATOM 723 N N . LEU A 1 98 ? -23.036 -19.167 13.414 1.00 89.31 98 LEU A N 1
ATOM 724 C CA . LEU A 1 98 ? -22.940 -20.609 13.612 1.00 89.31 98 LEU A CA 1
ATOM 725 C C . LEU A 1 98 ? -24.091 -21.065 14.506 1.00 89.31 98 LEU A C 1
ATOM 727 O O . LEU A 1 98 ? -24.394 -20.417 15.503 1.00 89.31 98 LEU A O 1
ATOM 731 N N . THR A 1 99 ? -24.679 -22.218 14.206 1.00 85.00 99 THR A N 1
ATOM 732 C CA . THR A 1 99 ? -25.674 -22.846 15.081 1.00 85.00 99 THR A CA 1
ATOM 733 C C . THR A 1 99 ? -25.059 -24.099 15.690 1.00 85.00 99 THR A C 1
ATOM 735 O O . THR A 1 99 ? -24.763 -25.062 14.984 1.00 85.00 99 THR A O 1
ATOM 738 N N . ILE A 1 100 ? -24.857 -24.095 17.007 1.00 82.12 100 ILE A N 1
ATOM 739 C CA . ILE A 1 100 ? -24.269 -25.215 17.749 1.00 82.12 100 ILE A CA 1
ATOM 740 C C . ILE A 1 100 ? -25.312 -25.732 18.730 1.00 82.12 100 ILE A C 1
ATOM 742 O O . ILE A 1 100 ? -25.769 -24.994 19.598 1.00 82.12 100 ILE A O 1
ATOM 746 N N . ASN A 1 101 ? -25.707 -27.001 18.591 1.00 83.25 101 ASN A N 1
ATOM 747 C CA . ASN A 1 101 ? -26.734 -27.625 19.436 1.00 83.25 101 ASN A CA 1
ATOM 748 C C . ASN A 1 101 ? -28.059 -26.829 19.486 1.00 83.25 101 ASN A C 1
ATOM 750 O O . ASN A 1 101 ? -28.747 -26.815 20.503 1.00 83.25 101 ASN A O 1
ATOM 754 N N . GLY A 1 102 ? -28.412 -26.152 18.385 1.00 81.12 102 GLY A N 1
ATOM 755 C CA . GLY A 1 102 ? -29.616 -25.318 18.284 1.00 81.12 102 GLY A CA 1
ATOM 756 C C . GLY A 1 102 ? -29.497 -23.925 18.914 1.00 81.12 102 GLY A C 1
ATOM 757 O O . GLY A 1 102 ? -30.493 -23.210 18.959 1.00 81.12 102 GLY A O 1
ATOM 758 N N . VAL A 1 103 ? -28.310 -23.537 19.393 1.00 80.12 103 VAL A N 1
ATOM 759 C CA . VAL A 1 103 ? -28.017 -22.181 19.871 1.00 80.12 103 VAL A CA 1
ATOM 760 C C . VAL A 1 103 ? -27.273 -21.420 18.783 1.00 80.12 103 VAL A C 1
ATOM 762 O O . VAL A 1 103 ? -26.218 -21.863 18.322 1.00 80.12 103 VAL A O 1
ATOM 765 N N . ASP A 1 104 ? -27.811 -20.266 18.402 1.00 86.25 104 ASP A N 1
ATOM 766 C CA . ASP A 1 104 ? -27.149 -19.353 17.479 1.00 86.25 104 ASP A CA 1
ATOM 767 C C . ASP A 1 104 ? -26.038 -18.595 18.208 1.00 86.25 104 ASP A C 1
ATOM 769 O O . ASP A 1 104 ? -26.241 -17.969 19.250 1.00 86.25 104 ASP A O 1
ATOM 773 N N . THR A 1 105 ? -24.838 -18.677 17.656 1.00 91.00 105 THR A N 1
ATOM 774 C CA . THR A 1 105 ? -23.629 -18.019 18.138 1.00 91.00 105 THR A CA 1
ATOM 775 C C . THR A 1 105 ? -22.851 -17.465 16.945 1.00 91.00 105 THR A C 1
ATOM 777 O O . THR A 1 105 ? -23.226 -17.674 15.791 1.00 91.00 105 THR A O 1
ATOM 780 N N . ALA A 1 106 ? -21.778 -16.722 17.195 1.00 91.88 106 ALA A N 1
ATOM 781 C CA . ALA A 1 106 ? -20.965 -16.153 16.134 1.00 91.88 106 ALA A CA 1
ATOM 782 C C . ALA A 1 106 ? -19.472 -16.281 16.429 1.00 91.88 106 ALA A C 1
ATOM 784 O O . ALA A 1 106 ? -18.999 -15.915 17.506 1.00 91.88 106 ALA A O 1
ATOM 785 N N . LEU A 1 107 ? -18.724 -16.758 15.436 1.00 92.25 107 LEU A N 1
ATOM 786 C CA . LEU A 1 107 ? -17.270 -16.684 15.427 1.00 92.25 107 LEU A CA 1
ATOM 787 C C . LEU A 1 107 ? -16.867 -15.318 14.873 1.00 92.25 107 LEU A C 1
ATOM 789 O O . LEU A 1 107 ? -17.081 -15.027 13.697 1.00 92.25 107 LEU A O 1
ATOM 793 N N . THR A 1 108 ? -16.301 -14.476 15.731 1.00 93.50 108 THR A N 1
ATOM 794 C CA . THR A 1 108 ? -15.799 -13.152 15.354 1.00 93.50 108 THR A CA 1
ATOM 795 C C . THR A 1 108 ? -14.285 -13.177 15.206 1.00 93.50 108 THR A C 1
ATOM 797 O O . THR A 1 108 ? -13.614 -13.827 16.002 1.00 93.50 108 THR A O 1
ATOM 800 N N . LEU A 1 109 ? -13.747 -12.454 14.229 1.00 93.69 109 LEU A N 1
ATOM 801 C CA . LEU A 1 109 ? -12.320 -12.163 14.098 1.00 93.69 109 LEU A CA 1
ATOM 802 C C . LEU A 1 109 ? -12.111 -10.667 14.266 1.00 93.69 109 LEU A C 1
ATOM 804 O O . LEU A 1 109 ? -12.746 -9.873 13.569 1.00 93.69 109 LEU A O 1
ATOM 808 N N . PHE A 1 110 ? -11.215 -10.295 15.169 1.00 92.06 110 PHE A N 1
ATOM 809 C CA . PHE A 1 110 ? -10.824 -8.909 15.366 1.00 92.06 110 PHE A CA 1
ATOM 810 C C . PHE A 1 110 ? -9.592 -8.528 14.540 1.00 92.06 110 PHE A C 1
ATOM 812 O O . PHE A 1 110 ? -8.770 -9.376 14.191 1.00 92.06 110 PHE A O 1
ATOM 819 N N . ARG A 1 111 ? -9.441 -7.233 14.251 1.00 85.06 111 ARG A N 1
ATOM 820 C CA . ARG A 1 111 ? -8.261 -6.681 13.581 1.00 85.06 111 ARG A CA 1
ATOM 821 C C . ARG A 1 111 ? -7.014 -7.035 14.396 1.00 85.06 111 ARG A C 1
ATOM 823 O O . ARG A 1 111 ? -7.021 -6.897 15.618 1.00 85.06 111 ARG A O 1
ATOM 830 N N . GLU A 1 112 ? -5.987 -7.535 13.704 1.00 82.00 112 GLU A N 1
ATOM 831 C CA . GLU A 1 112 ? -4.711 -8.019 14.269 1.00 82.00 112 GLU A CA 1
ATOM 832 C C . GLU A 1 112 ? -4.804 -9.261 15.184 1.00 82.00 112 GLU A C 1
ATOM 834 O O . GLU A 1 112 ? -3.794 -9.694 15.735 1.00 82.00 112 GLU A O 1
ATOM 839 N N . GLU A 1 113 ? -5.977 -9.891 15.324 1.00 90.69 113 GLU A N 1
ATOM 840 C CA . GLU A 1 113 ? -6.115 -11.161 16.046 1.00 90.69 113 GLU A CA 1
ATOM 841 C C . GLU A 1 113 ? -5.672 -12.335 15.148 1.00 90.69 113 GLU A C 1
ATOM 843 O O . GLU A 1 113 ? -6.155 -12.472 14.021 1.00 90.69 113 GLU A O 1
ATOM 848 N N . PRO A 1 114 ? -4.776 -13.227 15.607 1.00 89.56 114 PRO A N 1
ATOM 849 C CA . PRO A 1 114 ? -4.481 -14.459 14.887 1.00 89.56 114 PRO A CA 1
ATOM 850 C C . PRO A 1 114 ? -5.730 -15.344 14.761 1.00 89.56 114 PRO A C 1
ATOM 852 O O . PRO A 1 114 ? -6.463 -15.545 15.726 1.00 89.56 114 PRO A O 1
ATOM 855 N N . HIS A 1 115 ? -5.940 -15.962 13.595 1.00 91.56 115 HIS A N 1
ATOM 856 C CA . HIS A 1 115 ? -7.095 -16.839 13.343 1.00 91.56 115 HIS A CA 1
ATOM 857 C C . HIS A 1 115 ? -7.260 -17.949 14.398 1.00 91.56 115 HIS A C 1
ATOM 859 O O . HIS A 1 115 ? -8.373 -18.235 14.836 1.00 91.56 115 HIS A O 1
ATOM 865 N N . ASN A 1 116 ? -6.149 -18.548 14.843 1.00 90.00 116 ASN A N 1
ATOM 866 C CA . ASN A 1 116 ? -6.159 -19.568 15.895 1.00 90.00 116 ASN A CA 1
ATOM 867 C C . ASN A 1 116 ? -6.675 -19.024 17.234 1.00 90.00 116 ASN A C 1
ATOM 869 O O . ASN A 1 116 ? -7.381 -19.735 17.951 1.00 90.00 116 ASN A O 1
ATOM 873 N N . ASP A 1 117 ? -6.367 -17.769 17.559 1.00 92.19 117 ASP A N 1
ATOM 874 C CA . ASP A 1 117 ? -6.786 -17.133 18.807 1.00 92.19 117 ASP A CA 1
ATOM 875 C C . ASP A 1 117 ? -8.281 -16.808 18.769 1.00 92.19 117 ASP A C 1
ATOM 877 O O . ASP A 1 117 ? -8.983 -17.057 19.751 1.00 92.19 117 ASP A O 1
ATOM 881 N N . ALA A 1 118 ? -8.792 -16.363 17.615 1.00 93.75 118 ALA A N 1
ATOM 882 C CA . ALA A 1 118 ? -10.221 -16.144 17.395 1.00 93.75 118 ALA A CA 1
ATOM 883 C C . ALA A 1 118 ? -11.033 -17.440 17.580 1.00 93.75 118 ALA A C 1
ATOM 885 O O . ALA A 1 118 ? -12.023 -17.462 18.316 1.00 93.75 118 ALA A O 1
ATOM 886 N N . VAL A 1 119 ? -10.578 -18.547 16.977 1.00 94.75 119 VAL A N 1
ATOM 887 C CA . VAL A 1 119 ? -11.208 -19.872 17.128 1.00 94.75 119 VAL A CA 1
ATOM 888 C C . VAL A 1 119 ? -11.118 -20.364 18.572 1.00 94.75 119 VAL A C 1
ATOM 890 O O . VAL A 1 119 ? -12.113 -20.826 19.128 1.00 94.75 119 VAL A O 1
ATOM 893 N N . SER A 1 120 ? -9.958 -20.221 19.215 1.00 91.81 120 SER A N 1
ATOM 894 C CA . SER A 1 120 ? -9.762 -20.629 20.612 1.00 91.81 120 SER A CA 1
ATOM 895 C C . SER A 1 120 ? -10.654 -19.835 21.567 1.00 91.81 120 SER A C 1
ATOM 897 O O . SER A 1 120 ? -11.238 -20.399 22.493 1.00 91.81 120 SER A O 1
ATOM 899 N N . ARG A 1 121 ? -10.805 -18.526 21.327 1.00 94.69 121 ARG A N 1
ATOM 900 C CA . ARG A 1 121 ? -11.714 -17.660 22.082 1.00 94.69 121 ARG A CA 1
ATOM 901 C C . ARG A 1 121 ? -13.159 -18.104 21.915 1.00 94.69 121 ARG A C 1
ATOM 903 O O . ARG A 1 121 ? -13.844 -18.256 22.917 1.00 94.69 121 ARG A O 1
ATOM 910 N N . PHE A 1 122 ? -13.593 -18.363 20.688 1.00 95.88 122 PHE A N 1
ATOM 911 C CA . PHE A 1 122 ? -14.937 -18.861 20.424 1.00 95.88 122 PHE A CA 1
ATOM 912 C C . PHE A 1 122 ? -15.204 -20.213 21.106 1.00 95.88 122 PHE A C 1
ATOM 914 O O . PHE A 1 122 ? -16.213 -20.367 21.787 1.00 95.88 122 PHE A O 1
ATOM 921 N N . LEU A 1 123 ? -14.287 -21.180 20.990 1.00 93.88 123 LEU A N 1
ATOM 922 C CA . LEU A 1 123 ? -14.452 -22.515 21.580 1.00 93.88 123 LEU A CA 1
ATOM 923 C C . LEU A 1 123 ? -14.421 -22.520 23.108 1.00 93.88 123 LEU A C 1
ATOM 925 O O . LEU A 1 123 ? -15.037 -23.386 23.727 1.00 93.88 123 LEU A O 1
ATOM 929 N N . ARG A 1 124 ? -13.726 -21.563 23.728 1.00 93.81 124 ARG A N 1
ATOM 930 C CA . ARG A 1 124 ? -13.747 -21.383 25.183 1.00 93.81 124 ARG A CA 1
ATOM 931 C C . ARG A 1 124 ? -15.155 -21.067 25.692 1.00 93.81 124 ARG A C 1
ATOM 933 O O . ARG A 1 124 ? -15.546 -21.627 26.712 1.00 93.81 124 ARG A O 1
ATOM 940 N N . ASP A 1 125 ? -15.898 -20.245 24.955 1.00 89.38 125 ASP A N 1
ATOM 941 C CA . ASP A 1 125 ? -17.234 -19.780 25.344 1.00 89.38 125 ASP A CA 1
ATOM 942 C C . ASP A 1 125 ? -18.366 -20.640 24.740 1.00 89.38 125 ASP A C 1
ATOM 944 O O . ASP A 1 125 ? -19.527 -20.525 25.136 1.00 89.38 125 ASP A O 1
ATOM 948 N N . ALA A 1 126 ? -18.045 -21.527 23.790 1.00 88.88 126 ALA A N 1
ATOM 949 C CA . ALA A 1 126 ? -19.015 -22.382 23.115 1.00 88.88 126 ALA A CA 1
ATOM 950 C C . ALA A 1 126 ? -19.573 -23.494 24.035 1.00 88.88 126 ALA A C 1
ATOM 952 O O . ALA A 1 126 ? -18.807 -24.141 24.760 1.00 88.88 126 ALA A O 1
ATOM 953 N N . PRO A 1 127 ? -20.885 -23.807 23.952 1.00 88.88 127 PRO A N 1
ATOM 954 C CA . PRO A 1 127 ? -21.528 -24.882 24.713 1.00 88.88 127 PRO A CA 1
ATOM 955 C C . PRO A 1 127 ? -21.246 -26.266 24.091 1.00 88.88 127 PRO A C 1
ATOM 957 O O . PRO A 1 127 ? -22.158 -26.983 23.673 1.00 88.88 127 PRO A O 1
ATOM 960 N N . LEU A 1 128 ? -19.965 -26.624 24.000 1.00 90.44 128 LEU A N 1
ATOM 961 C CA . LEU A 1 128 ? -19.450 -27.886 23.463 1.00 90.44 128 LEU A CA 1
ATOM 962 C C . LEU A 1 128 ? -18.680 -28.658 24.536 1.00 90.44 128 LEU A C 1
ATOM 964 O O . LEU A 1 128 ? -18.111 -28.059 25.451 1.00 90.44 128 LEU A O 1
ATOM 968 N N . THR A 1 129 ? -18.627 -29.984 24.409 1.00 92.50 129 THR A N 1
ATOM 969 C CA . THR A 1 129 ? -17.723 -30.799 25.231 1.00 92.50 129 THR A CA 1
ATOM 970 C C . THR A 1 129 ? -16.271 -30.605 24.779 1.00 92.50 129 THR A C 1
ATOM 972 O O . THR A 1 129 ? -16.026 -30.196 23.646 1.00 92.50 129 THR A O 1
ATOM 975 N N . GLU A 1 130 ? -15.289 -30.883 25.641 1.00 89.94 130 GLU A N 1
ATOM 976 C CA . GLU A 1 130 ? -13.869 -30.722 25.278 1.00 89.94 130 GLU A CA 1
ATOM 977 C C . GLU A 1 130 ? -13.457 -31.620 24.099 1.00 89.94 130 GLU A C 1
ATOM 979 O O . GLU A 1 130 ? -12.709 -31.179 23.229 1.00 89.94 130 GLU A O 1
ATOM 984 N N . ASP A 1 131 ? -14.012 -32.833 24.008 1.00 90.25 131 ASP A N 1
ATOM 985 C CA . ASP A 1 131 ? -13.771 -33.730 22.872 1.00 90.25 131 ASP A CA 1
ATOM 986 C C . ASP A 1 131 ? -14.338 -33.149 21.565 1.00 90.25 131 ASP A C 1
ATOM 988 O O . ASP A 1 131 ? -13.660 -33.168 20.534 1.00 90.25 131 ASP A O 1
ATOM 992 N N . ASP A 1 132 ? -15.540 -32.562 21.609 1.00 89.00 132 ASP A N 1
ATOM 993 C CA . ASP A 1 132 ? -16.134 -31.900 20.444 1.00 89.00 132 ASP A CA 1
ATOM 994 C C . ASP A 1 132 ? -15.306 -30.680 20.028 1.00 89.00 132 ASP A C 1
ATOM 996 O O . ASP A 1 132 ? -15.043 -30.503 18.840 1.00 89.00 132 ASP A O 1
ATOM 1000 N N . LYS A 1 133 ? -14.840 -29.861 20.987 1.00 91.12 133 LYS A N 1
ATOM 1001 C CA . LYS A 1 133 ? -13.997 -28.681 20.717 1.00 91.12 133 LYS A CA 1
ATOM 1002 C C . LYS A 1 133 ? -12.734 -29.057 19.949 1.00 91.12 133 LYS A C 1
ATOM 1004 O O . LYS A 1 133 ? -12.400 -28.383 18.975 1.00 91.12 133 LYS A O 1
ATOM 1009 N N . VAL A 1 134 ? -12.060 -30.140 20.344 1.00 90.19 134 VAL A N 1
ATOM 1010 C CA . VAL A 1 134 ? -10.863 -30.642 19.648 1.00 90.19 134 VAL A CA 1
ATOM 1011 C C . VAL A 1 134 ? -11.196 -31.080 18.219 1.00 90.19 134 VAL A C 1
ATOM 1013 O O . VAL A 1 134 ? -10.421 -30.808 17.302 1.00 90.19 134 VAL A O 1
ATOM 1016 N N . GLN A 1 135 ? -12.351 -31.715 18.005 1.00 87.38 135 GLN A N 1
ATOM 1017 C CA . GLN A 1 135 ? -12.774 -32.153 16.672 1.00 87.38 135 GLN A CA 1
ATOM 1018 C C . GLN A 1 135 ? -13.170 -30.990 15.753 1.00 87.38 135 GLN A C 1
ATOM 1020 O O . GLN A 1 135 ? -12.839 -31.016 14.565 1.00 87.38 135 GLN A O 1
ATOM 1025 N N . VAL A 1 136 ? -13.857 -29.967 16.273 1.00 91.19 136 VAL A N 1
ATOM 1026 C CA . VAL A 1 136 ? -14.366 -28.857 15.449 1.00 91.19 136 VAL A CA 1
ATOM 1027 C C . VAL A 1 136 ? -13.354 -27.732 15.238 1.00 91.19 136 VAL A C 1
ATOM 1029 O O . VAL A 1 136 ? -13.466 -27.007 14.251 1.00 91.19 136 VAL A O 1
ATOM 1032 N N . ALA A 1 137 ? -12.347 -27.583 16.106 1.00 89.50 137 ALA A N 1
ATOM 1033 C CA . ALA A 1 137 ? -11.317 -26.547 15.990 1.00 89.50 137 ALA A CA 1
ATOM 1034 C C . ALA A 1 137 ? -10.687 -26.426 14.586 1.00 89.50 137 ALA A C 1
ATOM 1036 O O . ALA A 1 137 ? -10.704 -25.320 1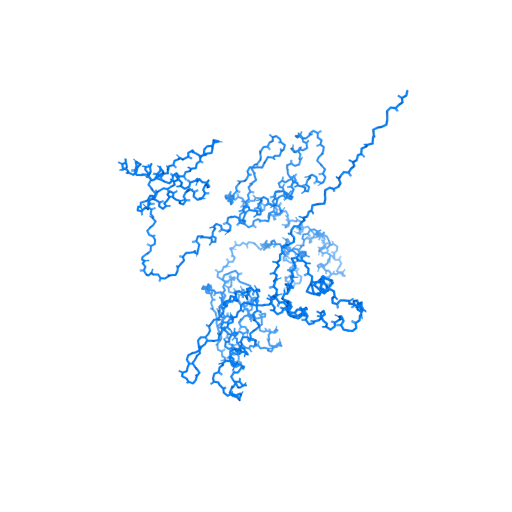4.038 1.00 89.50 137 ALA A O 1
ATOM 1037 N N . PRO A 1 138 ? -10.186 -27.507 13.948 1.00 84.75 138 PRO A N 1
ATOM 1038 C CA . PRO A 1 138 ? -9.613 -27.402 12.606 1.00 84.75 138 PRO A CA 1
ATOM 1039 C C . PRO A 1 138 ? -10.646 -26.998 11.543 1.00 84.75 138 PRO A C 1
ATOM 1041 O O . PRO A 1 138 ? -10.308 -26.270 10.614 1.00 84.75 138 PRO A O 1
ATOM 1044 N N . GLN A 1 139 ? -11.909 -27.415 11.691 1.00 86.94 139 GLN A N 1
ATOM 1045 C CA . GLN A 1 139 ? -12.978 -27.062 10.750 1.00 86.94 139 GLN A CA 1
ATOM 1046 C C . GLN A 1 139 ? -13.349 -25.579 10.851 1.00 86.94 139 GLN A C 1
ATOM 1048 O O . GLN A 1 139 ? -13.501 -24.909 9.833 1.00 86.94 139 GLN A O 1
ATOM 1053 N N . LEU A 1 140 ? -13.449 -25.047 12.073 1.00 88.94 140 LEU A N 1
ATOM 1054 C CA . LEU A 1 140 ? -13.716 -23.627 12.309 1.00 88.94 140 LEU A CA 1
ATOM 1055 C C . LEU A 1 140 ? -12.562 -22.745 11.840 1.00 88.94 140 LEU A C 1
ATOM 1057 O O . LEU A 1 140 ? -12.801 -21.675 11.285 1.00 88.94 140 LEU A O 1
ATOM 1061 N N . LEU A 1 141 ? -11.321 -23.206 12.016 1.00 89.31 141 LEU A N 1
ATOM 1062 C CA . LEU A 1 141 ? -10.152 -22.511 11.494 1.00 89.31 141 LEU A CA 1
ATOM 1063 C C . LEU A 1 141 ? -10.197 -22.419 9.968 1.00 89.31 141 LEU A C 1
ATOM 1065 O O . LEU A 1 141 ? -10.021 -21.332 9.422 1.00 89.31 141 LEU A O 1
ATOM 1069 N N . GLN A 1 142 ? -10.481 -23.534 9.290 1.00 82.44 142 GLN A N 1
ATOM 1070 C CA . GLN A 1 142 ? -10.613 -23.559 7.836 1.00 82.44 142 GLN A CA 1
ATOM 1071 C C . GLN A 1 142 ? -11.755 -22.650 7.363 1.00 82.44 142 GLN A C 1
ATOM 1073 O O . GLN A 1 142 ? -11.558 -21.848 6.456 1.00 82.44 142 GLN A O 1
ATOM 1078 N N . LEU A 1 143 ? -12.920 -22.713 8.016 1.00 86.75 143 LEU A N 1
ATOM 1079 C CA . LEU A 1 143 ? -14.068 -21.862 7.699 1.00 86.75 143 LEU A CA 1
ATOM 1080 C C . LEU A 1 143 ? -13.733 -20.372 7.842 1.00 86.75 143 LEU A C 1
ATOM 1082 O O . LEU A 1 143 ? -14.087 -19.571 6.975 1.00 86.75 143 LEU A O 1
ATOM 1086 N N . LEU A 1 144 ? -13.031 -20.001 8.916 1.00 89.81 144 LEU A N 1
ATOM 1087 C CA . LEU A 1 144 ? -12.614 -18.626 9.153 1.00 89.81 144 LEU A CA 1
ATOM 1088 C C . LEU A 1 144 ? -11.620 -18.145 8.093 1.00 89.81 144 LEU A C 1
ATOM 1090 O O . LEU A 1 144 ? -11.796 -17.057 7.551 1.00 89.81 144 LEU A O 1
ATOM 1094 N N . GLN A 1 145 ? -10.626 -18.965 7.748 1.00 87.19 145 GLN A N 1
ATOM 1095 C CA . GLN A 1 145 ? -9.670 -18.660 6.681 1.00 87.19 145 GLN A CA 1
ATOM 1096 C C . GLN A 1 145 ? -10.361 -18.492 5.323 1.00 87.19 145 GLN A C 1
ATOM 1098 O O . GLN A 1 145 ? -10.058 -17.544 4.603 1.00 87.19 145 GLN A O 1
ATOM 1103 N N . THR A 1 146 ? -11.323 -19.360 4.989 1.00 83.94 146 THR A N 1
ATOM 1104 C CA . THR A 1 146 ? -12.125 -19.233 3.764 1.00 83.94 146 THR A CA 1
ATOM 1105 C C . THR A 1 146 ? -12.909 -17.925 3.749 1.00 83.94 146 THR A C 1
ATOM 1107 O O . THR A 1 146 ? -12.867 -17.212 2.754 1.00 83.94 146 THR A O 1
ATOM 1110 N N . LYS A 1 147 ? -13.567 -17.554 4.853 1.00 83.06 147 LYS A N 1
ATOM 1111 C CA . LYS A 1 147 ? -14.341 -16.304 4.921 1.00 83.06 147 LYS A CA 1
ATOM 1112 C C . LYS A 1 147 ? -13.476 -15.051 4.845 1.00 83.06 147 LYS A C 1
ATOM 1114 O O . LYS A 1 147 ? -13.869 -14.088 4.198 1.00 83.06 147 LYS A O 1
ATOM 1119 N N . VAL A 1 148 ? -12.294 -15.068 5.457 1.00 86.50 148 VAL A N 1
ATOM 1120 C CA . VAL A 1 148 ? -11.312 -13.983 5.311 1.00 86.50 148 VAL A CA 1
ATOM 1121 C C . VAL A 1 148 ? -10.827 -13.890 3.863 1.00 86.50 148 VAL A C 1
ATOM 1123 O O . VAL A 1 148 ? -10.731 -12.793 3.324 1.00 86.50 148 VAL A O 1
ATOM 1126 N N . ALA A 1 149 ? -10.563 -15.022 3.206 1.00 80.12 149 ALA A N 1
ATOM 1127 C CA . ALA A 1 149 ? -10.172 -15.043 1.799 1.00 80.12 149 ALA A CA 1
ATOM 1128 C C . ALA A 1 149 ? -11.292 -14.554 0.863 1.00 80.12 149 ALA A C 1
ATOM 1130 O O . ALA A 1 149 ? -10.991 -13.886 -0.115 1.00 80.12 149 ALA A O 1
ATOM 1131 N N . GLU A 1 150 ? -12.560 -14.847 1.167 1.00 79.12 150 GLU A N 1
ATOM 1132 C CA . GLU A 1 150 ? -13.724 -14.333 0.429 1.00 79.12 150 GLU A CA 1
ATOM 1133 C C . GLU A 1 150 ? -13.900 -12.820 0.596 1.00 79.12 150 GLU A C 1
ATOM 1135 O O . GLU A 1 150 ? -14.196 -12.136 -0.373 1.00 79.12 150 GLU A O 1
ATOM 1140 N N . LEU A 1 151 ? -13.710 -12.285 1.805 1.00 74.94 151 LEU A N 1
ATOM 1141 C CA . LEU A 1 151 ? -13.810 -10.841 2.057 1.00 74.94 151 LEU A CA 1
ATOM 1142 C C . LEU A 1 151 ? -12.650 -10.052 1.447 1.00 74.94 151 LEU A C 1
ATOM 1144 O O . LEU A 1 151 ? -12.820 -8.894 1.086 1.00 74.94 151 LEU A O 1
ATOM 1148 N N . ASN A 1 152 ? -11.486 -10.688 1.331 1.00 71.88 152 ASN A N 1
ATOM 1149 C CA . ASN A 1 152 ? -10.336 -10.145 0.617 1.00 71.88 152 ASN A CA 1
ATOM 1150 C C . ASN A 1 152 ? -10.348 -10.510 -0.874 1.00 71.88 152 ASN A C 1
ATOM 1152 O O . ASN A 1 152 ? -9.406 -10.158 -1.586 1.00 71.88 152 ASN A O 1
ATOM 1156 N N . ALA A 1 153 ? -11.358 -11.248 -1.351 1.00 67.50 153 ALA A N 1
ATOM 1157 C CA . ALA A 1 153 ? -11.493 -11.503 -2.772 1.00 67.50 153 ALA A CA 1
ATOM 1158 C C . ALA A 1 153 ? -11.864 -10.179 -3.458 1.00 67.50 153 ALA A C 1
ATOM 1160 O O . ALA A 1 153 ? -12.691 -9.437 -2.925 1.00 67.50 153 ALA A O 1
ATOM 1161 N N . PRO A 1 154 ? -11.276 -9.871 -4.624 1.00 57.28 154 PRO A N 1
ATOM 1162 C CA . PRO A 1 154 ? -11.659 -8.695 -5.391 1.00 57.28 154 PRO A CA 1
ATOM 1163 C C . PRO A 1 154 ? -13.173 -8.710 -5.648 1.00 57.28 154 PRO A C 1
ATOM 1165 O O . PRO A 1 154 ? -13.708 -9.700 -6.146 1.00 57.28 154 PRO A O 1
ATOM 1168 N N . THR A 1 155 ? -13.868 -7.625 -5.299 1.00 61.16 155 THR A N 1
ATOM 1169 C CA . THR A 1 155 ? -15.311 -7.442 -5.563 1.00 61.16 155 THR A CA 1
ATOM 1170 C C . THR A 1 155 ? -15.600 -7.175 -7.046 1.00 61.16 155 THR A C 1
ATOM 1172 O O . THR A 1 155 ? -16.755 -7.052 -7.450 1.00 61.16 155 THR A O 1
ATOM 1175 N N . GLU A 1 156 ? -14.554 -7.038 -7.855 1.00 67.12 156 GLU A N 1
ATOM 1176 C CA . GLU A 1 156 ? -14.634 -6.754 -9.280 1.00 67.12 156 GLU A CA 1
ATOM 1177 C C . GLU A 1 156 ? -15.121 -7.985 -10.051 1.00 67.12 156 GLU A C 1
ATOM 1179 O O . GLU A 1 156 ? -14.788 -9.124 -9.720 1.00 67.12 156 GLU A O 1
ATOM 1184 N N . GLU A 1 157 ? -15.938 -7.775 -11.084 1.00 77.25 157 GLU A N 1
ATOM 1185 C CA . GLU A 1 157 ? -16.301 -8.871 -11.979 1.00 77.25 157 GLU A CA 1
ATOM 1186 C C . GLU A 1 157 ? -15.042 -9.351 -12.716 1.00 77.25 157 GLU A C 1
ATOM 1188 O O . GLU A 1 157 ? -14.265 -8.527 -13.203 1.00 77.25 157 GLU A O 1
ATOM 1193 N N . PRO A 1 158 ? -14.807 -10.673 -12.813 1.00 86.50 158 PRO A N 1
ATOM 1194 C CA . PRO A 1 158 ? -13.637 -11.171 -13.510 1.00 86.50 158 PRO A CA 1
ATOM 1195 C C . PRO A 1 158 ? -13.733 -10.782 -14.984 1.00 86.50 158 PRO A C 1
ATOM 1197 O O . PRO A 1 158 ? -14.701 -11.128 -15.664 1.00 86.50 158 PRO A O 1
ATOM 1200 N N . GLN A 1 159 ? -12.700 -10.110 -15.485 1.00 88.00 159 GLN A N 1
ATOM 1201 C CA . GLN A 1 159 ? -12.595 -9.692 -16.879 1.00 88.00 159 GLN A CA 1
ATOM 1202 C C . GLN A 1 159 ? -12.729 -10.893 -17.825 1.00 88.00 159 GLN A C 1
ATOM 1204 O O . GLN A 1 159 ? -13.355 -10.807 -18.882 1.00 88.00 159 GLN A O 1
ATOM 1209 N N . PHE A 1 160 ? -12.194 -12.046 -17.415 1.00 92.88 160 PHE A N 1
ATOM 1210 C CA . PHE A 1 160 ? -12.514 -13.333 -18.015 1.00 92.88 160 PHE A CA 1
ATOM 1211 C C . PHE A 1 160 ? -12.325 -14.486 -17.030 1.00 92.88 160 PHE A C 1
ATOM 1213 O O . PHE A 1 160 ? -11.686 -14.377 -15.981 1.00 92.88 160 PHE A O 1
ATOM 1220 N N . SER A 1 161 ? -12.873 -15.642 -17.401 1.00 93.00 161 SER A N 1
ATOM 1221 C CA . SER A 1 161 ? -12.632 -16.900 -16.705 1.00 93.00 161 SER A CA 1
ATOM 1222 C C . SER A 1 161 ? -12.445 -18.042 -17.694 1.00 93.00 161 SER A C 1
ATOM 1224 O O . SER A 1 161 ? -12.978 -18.024 -18.806 1.00 93.00 161 SER A O 1
ATOM 1226 N N . PHE A 1 162 ? -11.670 -19.046 -17.299 1.00 93.25 162 PHE A N 1
ATOM 1227 C CA . PHE A 1 162 ? -11.462 -20.249 -18.096 1.00 93.25 162 PHE A CA 1
ATOM 1228 C C . PHE A 1 162 ? -11.318 -21.474 -17.202 1.00 93.25 162 PHE A C 1
ATOM 1230 O O . PHE A 1 162 ? -10.995 -21.383 -16.019 1.00 93.25 162 PHE A O 1
ATOM 1237 N N . THR A 1 163 ? -11.596 -22.645 -17.763 1.00 90.44 163 THR A N 1
ATOM 1238 C CA . THR A 1 163 ? -11.532 -23.908 -17.029 1.00 90.44 163 THR A CA 1
ATOM 1239 C C . THR A 1 163 ? -10.243 -24.639 -17.356 1.00 90.44 163 THR A C 1
ATOM 1241 O O . THR A 1 163 ? -9.933 -24.862 -18.525 1.00 90.44 163 THR A O 1
ATOM 1244 N N . ILE A 1 164 ? -9.530 -25.073 -16.322 1.00 91.31 164 ILE A N 1
ATOM 1245 C CA . ILE A 1 164 ? -8.417 -26.014 -16.441 1.00 91.31 164 ILE A CA 1
ATOM 1246 C C . ILE A 1 164 ? -8.773 -27.321 -15.742 1.00 91.31 164 ILE A C 1
ATOM 1248 O O . ILE A 1 164 ? -9.597 -27.343 -14.833 1.00 91.31 164 ILE A O 1
ATOM 1252 N N . THR A 1 165 ? -8.170 -28.426 -16.171 1.00 88.94 165 THR A N 1
ATOM 1253 C CA . THR A 1 165 ? -8.396 -29.733 -15.541 1.00 88.94 165 THR A CA 1
ATOM 1254 C C . THR A 1 165 ? -7.229 -30.065 -14.622 1.00 88.94 165 THR A C 1
ATOM 1256 O O . THR A 1 165 ? -6.101 -30.187 -15.093 1.00 88.94 165 THR A O 1
ATOM 1259 N N . ILE A 1 166 ? -7.499 -30.241 -13.329 1.00 86.75 166 ILE A N 1
ATOM 1260 C CA . ILE A 1 166 ? -6.527 -30.706 -12.333 1.00 86.75 166 ILE A CA 1
ATOM 1261 C C . ILE A 1 166 ? -7.034 -32.040 -11.798 1.00 86.75 166 ILE A C 1
ATOM 1263 O O . ILE A 1 166 ? -8.165 -32.130 -11.333 1.00 86.75 166 ILE A O 1
ATOM 1267 N N . ASP A 1 167 ? -6.228 -33.094 -11.933 1.00 85.81 167 ASP A N 1
ATOM 1268 C CA . ASP A 1 167 ? -6.574 -34.454 -11.490 1.00 85.81 167 ASP A CA 1
ATOM 1269 C C . ASP A 1 167 ? -7.929 -34.964 -12.023 1.00 85.81 167 ASP A C 1
ATOM 1271 O O . ASP A 1 167 ? -8.681 -35.671 -11.354 1.00 85.81 167 ASP A O 1
ATOM 1275 N N . GLY A 1 168 ? -8.259 -34.589 -13.264 1.00 85.44 168 GLY A N 1
ATOM 1276 C CA . GLY A 1 168 ? -9.521 -34.955 -13.914 1.00 85.44 168 GLY A CA 1
ATOM 1277 C C . GLY A 1 168 ? -10.739 -34.144 -13.456 1.00 85.44 168 GLY A C 1
ATOM 1278 O O . GLY A 1 168 ? -11.837 -34.408 -13.940 1.00 85.44 168 GLY A O 1
ATOM 1279 N N . GLN A 1 169 ? -10.566 -33.162 -12.566 1.00 81.75 169 GLN A N 1
ATOM 1280 C CA . GLN A 1 169 ? -11.622 -32.248 -12.134 1.00 81.75 169 GLN A CA 1
ATOM 1281 C C . GLN A 1 169 ? -11.493 -30.886 -12.835 1.00 81.75 169 GLN A C 1
ATOM 1283 O O . GLN A 1 169 ? -10.391 -30.332 -12.895 1.00 81.75 169 GLN A O 1
ATOM 1288 N N . PRO A 1 170 ? -12.592 -30.331 -13.377 1.00 87.50 170 PRO A N 1
ATOM 1289 C CA . PRO A 1 170 ? -12.598 -28.986 -13.933 1.00 87.50 170 PRO A CA 1
ATOM 1290 C C . PRO A 1 170 ? -12.552 -27.939 -12.811 1.00 87.50 170 PRO A C 1
ATOM 1292 O O . PRO A 1 170 ? -13.395 -27.939 -11.917 1.00 87.50 170 PRO A O 1
ATOM 1295 N N . SER A 1 171 ? -11.607 -27.009 -12.906 1.00 90.44 171 SER A N 1
ATOM 1296 C CA . SER A 1 171 ? -11.430 -25.887 -11.984 1.00 90.44 171 SER A CA 1
ATOM 1297 C C . SER A 1 171 ? -11.419 -24.573 -12.756 1.00 90.44 171 SER A C 1
ATOM 1299 O O . SER A 1 171 ? -10.797 -24.476 -13.814 1.00 90.44 171 SER A O 1
ATOM 1301 N N . VAL A 1 172 ? -12.109 -23.558 -12.236 1.00 92.62 172 VAL A N 1
ATOM 1302 C CA . VAL A 1 172 ? -12.240 -22.248 -12.891 1.00 92.62 172 VAL A CA 1
ATOM 1303 C C . VAL A 1 172 ? -11.146 -21.304 -12.399 1.00 92.62 172 VAL A C 1
ATOM 1305 O O . VAL A 1 172 ? -11.041 -21.039 -11.202 1.00 92.62 172 VAL A O 1
ATOM 1308 N N . VAL A 1 173 ? -10.354 -20.796 -13.336 1.00 93.94 173 VAL A N 1
ATOM 1309 C CA . VAL A 1 173 ? -9.409 -19.693 -13.146 1.00 93.94 173 VAL A CA 1
ATOM 1310 C C . VAL A 1 173 ? -10.124 -18.397 -13.522 1.00 93.94 173 VAL A C 1
ATOM 1312 O O . VAL A 1 173 ? -10.882 -18.366 -14.493 1.00 93.94 173 VAL A O 1
ATOM 1315 N N . GLN A 1 174 ? -9.908 -17.346 -12.739 1.00 92.38 174 GLN A N 1
ATOM 1316 C CA . GLN A 1 174 ? -10.504 -16.024 -12.924 1.00 92.38 174 GLN A CA 1
ATOM 1317 C C . GLN A 1 174 ? -9.383 -14.993 -12.987 1.00 92.38 174 GLN A C 1
ATOM 1319 O O . GLN A 1 174 ? -8.447 -15.103 -12.196 1.00 92.38 174 GLN A O 1
ATOM 1324 N N . HIS A 1 175 ? -9.512 -14.042 -13.908 1.00 92.94 175 HIS A N 1
ATOM 1325 C CA . HIS A 1 175 ? -8.632 -12.886 -14.025 1.00 92.94 175 HIS A CA 1
ATOM 1326 C C . HIS A 1 175 ? -9.417 -11.600 -13.766 1.00 92.94 175 HIS A C 1
ATOM 1328 O O . HIS A 1 175 ? -10.535 -11.464 -14.273 1.00 92.94 175 HIS A O 1
ATOM 1334 N N . PHE A 1 176 ? -8.829 -10.673 -13.019 1.00 90.75 176 PHE A N 1
ATOM 1335 C CA . PHE A 1 176 ? -9.370 -9.349 -12.724 1.00 90.75 176 PHE A CA 1
ATOM 1336 C C . PHE A 1 176 ? -8.491 -8.264 -13.345 1.00 90.75 176 PHE A C 1
ATOM 1338 O O . PHE A 1 176 ? -7.277 -8.422 -13.476 1.00 90.75 176 PHE A O 1
ATOM 1345 N N . GLU A 1 177 ? -9.103 -7.148 -13.728 1.00 86.69 177 GLU A N 1
ATOM 1346 C CA . GLU A 1 177 ? -8.396 -6.063 -14.402 1.00 86.69 177 GLU A CA 1
ATOM 1347 C C . GLU A 1 177 ? -7.224 -5.540 -13.550 1.00 86.69 177 GLU A C 1
ATOM 1349 O O . GLU A 1 177 ? -7.337 -5.347 -12.343 1.00 86.69 177 GLU A O 1
ATOM 1354 N N . GLY A 1 178 ? -6.053 -5.372 -14.171 1.00 82.44 178 GLY A N 1
ATOM 1355 C CA . GLY A 1 178 ? -4.846 -4.883 -13.494 1.00 82.44 178 GLY A CA 1
ATOM 1356 C C . GLY A 1 178 ? -4.192 -5.862 -12.506 1.00 82.44 178 GLY A C 1
ATOM 1357 O O . GLY A 1 178 ? -3.166 -5.520 -11.916 1.00 82.44 178 GLY A O 1
ATOM 1358 N N . SER A 1 179 ? -4.734 -7.070 -12.327 1.00 85.44 179 SER A N 1
ATOM 1359 C CA . SER A 1 179 ? -4.161 -8.072 -11.423 1.00 85.44 179 SER A CA 1
ATOM 1360 C C . SER A 1 179 ? -2.976 -8.815 -12.045 1.00 85.44 179 SER A C 1
ATOM 1362 O O . SER A 1 179 ? -2.934 -9.084 -13.244 1.00 85.44 179 SER A O 1
ATOM 1364 N N . ASP A 1 180 ? -1.998 -9.175 -11.209 1.00 86.12 180 ASP A N 1
ATOM 1365 C CA . ASP A 1 180 ? -0.812 -9.916 -11.645 1.00 86.12 180 ASP A CA 1
ATOM 1366 C C . ASP A 1 180 ? -1.142 -11.411 -11.885 1.00 86.12 180 ASP A C 1
ATOM 1368 O O . ASP A 1 180 ? -1.615 -12.092 -10.962 1.00 86.12 180 ASP A O 1
ATOM 1372 N N . PRO A 1 181 ? -0.840 -11.969 -13.077 1.00 90.44 181 PRO A N 1
ATOM 1373 C CA . PRO A 1 181 ? -1.148 -13.362 -13.415 1.00 90.44 181 PRO A CA 1
ATOM 1374 C C . PRO A 1 181 ? -0.548 -14.400 -12.460 1.00 90.44 181 PRO A C 1
ATOM 1376 O O . PRO A 1 181 ? -1.125 -15.470 -12.243 1.00 90.44 181 PRO A O 1
ATOM 1379 N N . LEU A 1 182 ? 0.625 -14.123 -11.880 1.00 89.25 182 LEU A N 1
ATOM 1380 C CA . LEU A 1 182 ? 1.286 -15.040 -10.955 1.00 89.25 182 LEU A CA 1
ATOM 1381 C C . LEU A 1 182 ? 0.641 -14.989 -9.565 1.00 89.25 182 LEU A C 1
ATOM 1383 O O . LEU A 1 182 ? 0.520 -16.030 -8.911 1.00 89.25 182 LEU A O 1
ATOM 1387 N N . VAL A 1 183 ? 0.210 -13.810 -9.113 1.00 89.44 183 VAL A N 1
ATOM 1388 C CA . VAL A 1 183 ? -0.574 -13.645 -7.880 1.00 89.44 183 VAL A CA 1
ATOM 1389 C C . VAL A 1 183 ? -1.897 -14.401 -7.990 1.00 89.44 183 VAL A C 1
ATOM 1391 O O . VAL A 1 183 ? -2.230 -15.187 -7.099 1.00 89.44 183 VAL A O 1
ATOM 1394 N N . GLU A 1 184 ? -2.609 -14.257 -9.105 1.00 89.56 184 GLU A N 1
ATOM 1395 C CA . GLU A 1 184 ? -3.867 -14.967 -9.349 1.00 89.56 184 GLU A CA 1
ATOM 1396 C C . GLU A 1 184 ? -3.676 -16.480 -9.458 1.00 89.56 184 GLU A C 1
ATOM 1398 O O . GLU A 1 184 ? -4.448 -17.243 -8.874 1.00 89.56 184 GLU A O 1
ATOM 1403 N N . ALA A 1 185 ? -2.607 -16.938 -10.117 1.00 92.12 185 ALA A N 1
ATOM 1404 C CA . ALA A 1 185 ? -2.256 -18.355 -10.163 1.00 92.12 185 ALA A CA 1
ATOM 1405 C C . ALA A 1 185 ? -2.030 -18.940 -8.757 1.00 92.12 185 ALA A C 1
ATOM 1407 O O . ALA A 1 185 ? -2.462 -20.063 -8.472 1.00 92.12 185 ALA A O 1
ATOM 1408 N N . ARG A 1 186 ? -1.398 -18.181 -7.847 1.00 88.31 186 ARG A N 1
ATOM 1409 C CA . ARG A 1 186 ? -1.233 -18.590 -6.439 1.00 88.31 186 ARG A CA 1
ATOM 1410 C C . ARG A 1 186 ? -2.559 -18.609 -5.695 1.00 88.31 186 ARG A C 1
ATOM 1412 O O . ARG A 1 186 ? -2.830 -19.581 -4.994 1.00 88.31 186 ARG A O 1
ATOM 1419 N N . ALA A 1 187 ? -3.386 -17.579 -5.859 1.00 86.06 187 ALA A N 1
ATOM 1420 C CA . ALA A 1 187 ? -4.705 -17.512 -5.237 1.00 86.06 187 ALA A CA 1
ATOM 1421 C C . ALA A 1 187 ? -5.608 -18.665 -5.707 1.00 86.06 187 ALA A C 1
ATOM 1423 O O . ALA A 1 187 ? -6.303 -19.294 -4.909 1.00 86.06 187 ALA A O 1
ATOM 1424 N N . PHE A 1 188 ? -5.551 -18.999 -6.995 1.00 92.19 188 PHE A N 1
ATOM 1425 C CA . PHE A 1 188 ? -6.221 -20.154 -7.577 1.00 92.19 188 PHE A CA 1
ATOM 1426 C C . PHE A 1 188 ? -5.727 -21.474 -6.963 1.00 92.19 188 PHE A C 1
ATOM 1428 O O . PHE A 1 188 ? -6.541 -22.288 -6.525 1.00 92.19 188 PHE A O 1
ATOM 1435 N N . ALA A 1 189 ? -4.410 -21.676 -6.855 1.00 90.25 189 ALA A N 1
ATOM 1436 C CA . ALA A 1 189 ? -3.859 -22.886 -6.247 1.00 90.25 189 ALA A CA 1
ATOM 1437 C C . ALA A 1 189 ? -4.233 -23.017 -4.757 1.00 90.25 189 ALA A C 1
ATOM 1439 O O . ALA A 1 189 ? -4.607 -24.101 -4.302 1.00 90.25 189 ALA A O 1
ATOM 1440 N N . ALA A 1 190 ? -4.211 -21.904 -4.017 1.00 85.00 190 ALA A N 1
ATOM 1441 C CA . ALA A 1 190 ? -4.638 -21.849 -2.622 1.00 85.00 190 ALA A CA 1
ATOM 1442 C C . ALA A 1 190 ? -6.124 -22.211 -2.460 1.00 85.00 190 ALA A C 1
ATOM 1444 O O . ALA A 1 190 ? -6.472 -22.983 -1.567 1.00 85.00 190 ALA A O 1
ATOM 1445 N N . ARG A 1 191 ? -6.993 -21.733 -3.361 1.00 86.31 191 ARG A N 1
ATOM 1446 C CA . ARG A 1 191 ? -8.437 -22.039 -3.373 1.00 86.31 191 ARG A CA 1
ATOM 1447 C C . ARG A 1 191 ? -8.725 -23.530 -3.543 1.00 86.31 191 ARG A C 1
ATOM 1449 O O . ARG A 1 191 ? -9.695 -24.037 -2.991 1.00 86.31 191 ARG A O 1
ATOM 1456 N N . LEU A 1 192 ? -7.871 -24.231 -4.284 1.00 85.00 192 LEU A N 1
ATOM 1457 C CA . LEU A 1 192 ? -7.956 -25.678 -4.474 1.00 85.00 192 LEU A CA 1
ATOM 1458 C C . LEU A 1 192 ? -7.285 -26.482 -3.349 1.00 85.00 192 LEU A C 1
ATOM 1460 O O . LEU A 1 192 ? -7.256 -27.709 -3.413 1.00 85.00 192 LEU A O 1
ATOM 1464 N N . GLY A 1 193 ? -6.733 -25.818 -2.327 1.00 85.38 193 GLY A N 1
ATOM 1465 C CA . GLY A 1 193 ? -6.020 -26.478 -1.232 1.00 85.38 193 GLY A CA 1
ATOM 1466 C C . GLY A 1 193 ? -4.711 -27.139 -1.672 1.00 85.38 193 GLY A C 1
ATOM 1467 O O . GLY A 1 193 ? -4.243 -28.079 -1.031 1.00 85.38 193 GLY A O 1
ATOM 1468 N N . ILE A 1 194 ? -4.117 -26.679 -2.776 1.00 87.31 194 ILE A N 1
ATOM 1469 C CA . ILE A 1 194 ? -2.883 -27.245 -3.316 1.00 87.31 194 ILE A CA 1
ATOM 1470 C C . ILE A 1 194 ? -1.701 -26.730 -2.493 1.00 87.31 194 ILE A C 1
ATOM 1472 O O . ILE A 1 194 ? -1.304 -25.574 -2.604 1.00 87.31 194 ILE A O 1
ATOM 1476 N N . THR A 1 195 ? -1.112 -27.610 -1.686 1.00 83.44 195 THR A N 1
ATOM 1477 C CA . THR A 1 195 ? 0.015 -27.287 -0.789 1.00 83.44 195 THR A CA 1
ATOM 1478 C C . THR A 1 195 ? 1.328 -27.964 -1.183 1.00 83.44 195 THR A C 1
ATOM 1480 O O . THR A 1 195 ? 2.373 -27.684 -0.603 1.00 83.44 195 THR A O 1
ATOM 1483 N N . ASN A 1 196 ? 1.309 -28.860 -2.174 1.00 90.19 196 ASN A N 1
ATOM 1484 C CA . ASN A 1 196 ? 2.504 -29.571 -2.621 1.00 90.19 196 ASN A CA 1
ATOM 1485 C C . ASN A 1 196 ? 3.419 -28.640 -3.434 1.00 90.19 196 ASN A C 1
ATOM 1487 O O . ASN A 1 196 ? 3.109 -28.317 -4.579 1.00 90.19 196 ASN A O 1
ATOM 1491 N N . GLU A 1 197 ? 4.568 -28.266 -2.870 1.00 85.88 197 GLU A N 1
ATOM 1492 C CA . GLU A 1 197 ? 5.515 -27.323 -3.485 1.00 85.88 197 GLU A CA 1
ATOM 1493 C C . GLU A 1 197 ? 6.024 -27.762 -4.865 1.00 85.88 197 GLU A C 1
ATOM 1495 O O . GLU A 1 197 ? 6.132 -26.939 -5.771 1.00 85.88 197 GLU A O 1
ATOM 1500 N N . ASN A 1 198 ? 6.277 -29.059 -5.075 1.00 87.62 198 ASN A N 1
ATOM 1501 C CA . ASN A 1 198 ? 6.739 -29.566 -6.374 1.00 87.62 198 ASN A CA 1
ATOM 1502 C C . ASN A 1 198 ? 5.662 -29.441 -7.454 1.00 87.62 198 ASN A C 1
ATOM 1504 O O . ASN A 1 198 ? 5.972 -29.227 -8.628 1.00 87.62 198 ASN A O 1
ATOM 1508 N N . PHE A 1 199 ? 4.398 -29.611 -7.066 1.00 89.50 199 PHE A N 1
ATOM 1509 C CA . PHE A 1 199 ? 3.272 -29.425 -7.967 1.00 89.50 199 PHE A CA 1
ATOM 1510 C C . PHE A 1 199 ? 3.002 -27.934 -8.202 1.00 89.50 199 PHE A C 1
ATOM 1512 O O . PHE A 1 199 ? 2.847 -27.534 -9.352 1.00 89.50 199 PHE A O 1
ATOM 1519 N N . LEU A 1 200 ? 3.065 -27.099 -7.159 1.00 88.69 200 LEU A N 1
ATOM 1520 C CA . LEU A 1 200 ? 2.966 -25.638 -7.263 1.00 88.69 200 LEU A CA 1
ATOM 1521 C C . LEU A 1 200 ? 4.027 -25.057 -8.204 1.00 88.69 200 LEU A C 1
ATOM 1523 O O . LEU A 1 200 ? 3.685 -24.287 -9.096 1.00 88.69 200 LEU A O 1
ATOM 1527 N N . ALA A 1 201 ? 5.287 -25.480 -8.082 1.00 88.44 201 ALA A N 1
ATOM 1528 C CA . ALA A 1 201 ? 6.378 -25.019 -8.942 1.00 88.44 201 ALA A CA 1
ATOM 1529 C C . ALA A 1 201 ? 6.131 -25.287 -10.440 1.00 88.44 201 ALA A C 1
ATOM 1531 O O . ALA A 1 201 ? 6.692 -24.600 -11.289 1.00 88.44 201 ALA A O 1
ATOM 1532 N N . ARG A 1 202 ? 5.286 -26.273 -10.773 1.00 91.25 202 ARG A N 1
ATOM 1533 C CA . ARG A 1 202 ? 4.885 -26.591 -12.153 1.00 91.25 202 ARG A CA 1
ATOM 1534 C C . ARG A 1 202 ? 3.568 -25.929 -12.545 1.00 91.25 202 ARG A C 1
ATOM 1536 O O . ARG A 1 202 ? 3.442 -25.473 -13.675 1.00 91.25 202 ARG A O 1
ATOM 1543 N N . LEU A 1 203 ? 2.602 -25.886 -11.629 1.00 91.19 203 LEU A N 1
ATOM 1544 C CA . LEU A 1 203 ? 1.257 -25.371 -11.873 1.00 91.19 203 LEU A CA 1
ATOM 1545 C C . LEU A 1 203 ? 1.247 -23.848 -12.011 1.00 91.19 203 LEU A C 1
ATOM 1547 O O . LEU A 1 203 ? 0.648 -23.330 -12.947 1.00 91.19 203 LEU A O 1
ATOM 1551 N N . LEU A 1 204 ? 1.916 -23.134 -11.103 1.00 90.88 204 LEU A N 1
ATOM 1552 C CA . LEU A 1 204 ? 1.893 -21.671 -11.062 1.00 90.88 204 LEU A CA 1
ATOM 1553 C C . LEU A 1 204 ? 2.334 -21.022 -12.384 1.00 90.88 204 LEU A C 1
ATOM 1555 O O . LEU A 1 204 ? 1.559 -20.225 -12.909 1.00 90.88 204 LEU A O 1
ATOM 1559 N N . PRO A 1 205 ? 3.497 -21.367 -12.977 1.00 87.31 205 PRO A N 1
ATOM 1560 C CA . PRO A 1 205 ? 3.895 -20.769 -14.249 1.00 87.31 205 PRO A CA 1
ATOM 1561 C C . PRO A 1 205 ? 2.963 -21.152 -15.408 1.00 87.31 205 PRO A C 1
ATOM 1563 O O . PRO A 1 205 ? 2.766 -20.342 -16.307 1.00 87.31 205 PRO A O 1
ATOM 1566 N N . GLN A 1 206 ? 2.352 -22.343 -15.394 1.00 90.44 206 GLN A N 1
ATOM 1567 C CA . GLN A 1 206 ? 1.393 -22.745 -16.432 1.00 90.44 206 GLN A CA 1
ATOM 1568 C C . GLN A 1 206 ? 0.102 -21.926 -16.365 1.00 90.44 206 GLN A C 1
ATOM 1570 O O . GLN A 1 206 ? -0.361 -21.428 -17.388 1.00 90.44 206 GLN A O 1
ATOM 1575 N N . VAL A 1 207 ? -0.462 -21.763 -15.166 1.00 92.25 207 VAL A N 1
ATOM 1576 C CA . VAL A 1 207 ? -1.689 -20.980 -14.966 1.00 92.25 207 VAL A CA 1
ATOM 1577 C C . VAL A 1 207 ? -1.430 -19.502 -15.250 1.00 92.25 207 VAL A C 1
ATOM 1579 O O . VAL A 1 207 ? -2.200 -18.898 -15.988 1.00 92.25 207 VAL A O 1
ATOM 1582 N N . ALA A 1 208 ? -0.322 -18.944 -14.753 1.00 92.50 208 ALA A N 1
ATOM 1583 C CA . ALA A 1 208 ? 0.056 -17.556 -15.013 1.00 92.50 208 ALA A CA 1
ATOM 1584 C C . ALA A 1 208 ? 0.272 -17.288 -16.512 1.00 92.50 208 ALA A C 1
ATOM 1586 O O . ALA A 1 208 ? -0.206 -16.286 -17.033 1.00 92.50 208 ALA A O 1
ATOM 1587 N N . SER A 1 209 ? 0.933 -18.206 -17.228 1.00 90.25 209 SER A N 1
ATOM 1588 C CA . SER A 1 209 ? 1.137 -18.077 -18.674 1.00 90.25 209 SER A CA 1
ATOM 1589 C C . SER A 1 209 ? -0.172 -18.141 -19.462 1.00 90.25 209 SER A C 1
ATOM 1591 O O . SER A 1 209 ? -0.299 -17.436 -20.460 1.00 90.25 209 SER A O 1
ATOM 1593 N N . GLU A 1 210 ? -1.134 -18.971 -19.051 1.00 90.00 210 GLU A N 1
ATOM 1594 C CA . GLU A 1 210 ? -2.443 -19.033 -19.712 1.00 90.00 210 GLU A CA 1
ATOM 1595 C C . GLU A 1 210 ? -3.281 -17.784 -19.401 1.00 90.00 210 GLU A C 1
ATOM 1597 O O . GLU A 1 210 ? -3.929 -17.268 -20.305 1.00 90.00 210 GLU A O 1
ATOM 1602 N N . ILE A 1 211 ? -3.221 -17.247 -18.174 1.00 91.88 211 ILE A N 1
ATOM 1603 C CA . ILE A 1 211 ? -3.833 -15.950 -17.837 1.00 91.88 211 ILE A CA 1
ATOM 1604 C C . ILE A 1 211 ? -3.238 -14.851 -18.727 1.00 91.88 211 ILE A C 1
ATOM 1606 O O . ILE A 1 211 ? -3.991 -14.172 -19.417 1.00 91.88 211 ILE A O 1
ATOM 1610 N N . GLN A 1 212 ? -1.907 -14.727 -18.795 1.00 92.31 212 GLN A N 1
ATOM 1611 C CA . GLN A 1 212 ? -1.245 -13.705 -19.615 1.00 92.31 212 GLN A CA 1
ATOM 1612 C C . GLN A 1 212 ? -1.640 -13.806 -21.088 1.00 92.31 212 GLN A C 1
ATOM 1614 O O . GLN A 1 212 ? -2.027 -12.821 -21.703 1.00 92.31 212 GLN A O 1
ATOM 1619 N N . LYS A 1 213 ? -1.630 -15.019 -21.641 1.00 91.25 213 LYS A N 1
ATOM 1620 C CA . LYS A 1 213 ? -2.050 -15.252 -23.022 1.00 91.25 213 LYS A CA 1
ATOM 1621 C C . LYS A 1 213 ? -3.481 -14.763 -23.281 1.00 91.25 213 LYS A C 1
ATOM 1623 O O . LYS A 1 213 ? -3.762 -14.223 -24.343 1.00 91.25 213 LYS A O 1
ATOM 1628 N N . ARG A 1 214 ? -4.396 -14.959 -22.330 1.00 90.50 214 ARG A N 1
ATOM 1629 C CA . ARG A 1 214 ? -5.788 -14.499 -22.442 1.00 90.50 214 ARG A CA 1
ATOM 1630 C C . ARG A 1 214 ? -5.915 -12.983 -22.293 1.00 90.50 214 ARG A C 1
ATOM 1632 O O . ARG A 1 214 ? -6.736 -12.396 -22.992 1.00 90.50 214 ARG A O 1
ATOM 1639 N N . ILE A 1 215 ? -5.091 -12.356 -21.451 1.00 87.75 215 ILE A N 1
ATOM 1640 C CA . ILE A 1 215 ? -4.964 -10.891 -21.389 1.00 87.75 215 ILE A CA 1
ATOM 1641 C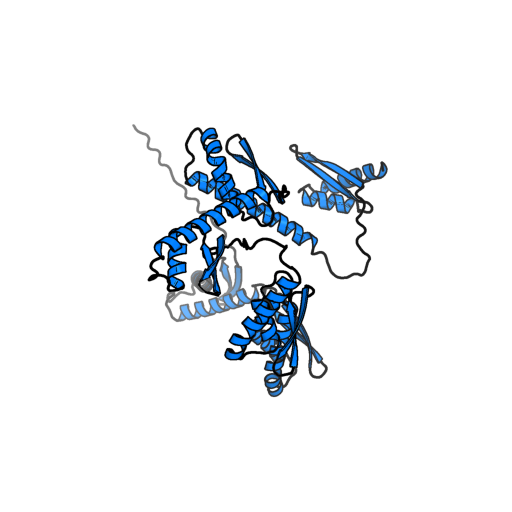 C . ILE A 1 215 ? -4.574 -10.359 -22.773 1.00 87.75 215 ILE A C 1
ATOM 1643 O O . ILE A 1 215 ? -5.260 -9.482 -23.296 1.00 87.75 215 ILE A O 1
ATOM 1647 N N . ASP A 1 216 ? -3.557 -10.961 -23.397 1.00 86.06 216 ASP A N 1
ATOM 1648 C CA . ASP A 1 216 ? -3.064 -10.583 -24.728 1.00 86.06 216 ASP A CA 1
ATOM 1649 C C . ASP A 1 216 ? -4.101 -10.841 -25.846 1.00 86.06 216 ASP A C 1
ATOM 1651 O O . ASP A 1 216 ? -4.073 -10.188 -26.885 1.00 86.06 216 ASP A O 1
ATOM 1655 N N . GLU A 1 217 ? -5.026 -11.793 -25.667 1.00 87.31 217 GLU A N 1
ATOM 1656 C CA . GLU A 1 217 ? -6.120 -12.072 -26.614 1.00 87.31 217 GLU A CA 1
ATOM 1657 C C . GLU A 1 217 ? -7.274 -11.058 -26.514 1.00 87.31 217 GLU A C 1
ATOM 1659 O O . GLU A 1 217 ? -7.887 -10.724 -27.531 1.00 87.31 217 GLU A O 1
ATOM 1664 N N . ILE A 1 218 ? -7.602 -10.596 -25.301 1.00 80.38 218 ILE A N 1
ATOM 1665 C CA . ILE A 1 218 ? -8.717 -9.663 -25.035 1.00 80.38 218 ILE A CA 1
ATOM 1666 C C . ILE A 1 218 ? -8.291 -8.218 -25.273 1.00 80.38 218 ILE A C 1
ATOM 1668 O O . ILE A 1 218 ? -9.065 -7.423 -25.810 1.00 80.38 218 ILE A O 1
ATOM 1672 N N . HIS A 1 219 ? -7.045 -7.908 -24.932 1.00 72.94 219 HIS A N 1
ATOM 1673 C CA . HIS A 1 219 ? -6.365 -6.679 -25.296 1.00 72.94 219 HIS A CA 1
ATOM 1674 C C . HIS A 1 219 ? -5.306 -7.033 -26.333 1.00 72.94 219 HIS A C 1
ATOM 1676 O O . HIS A 1 219 ? -4.116 -7.022 -26.006 1.00 72.94 219 HIS A O 1
ATOM 1682 N N . PRO A 1 220 ? -5.715 -7.371 -27.577 1.00 52.97 220 PRO A N 1
ATOM 1683 C CA . PRO A 1 220 ? -4.751 -7.552 -28.639 1.00 52.97 220 PRO A CA 1
ATOM 1684 C C . PRO A 1 220 ? -3.922 -6.274 -28.677 1.00 52.97 220 PRO A C 1
ATOM 1686 O O . PRO A 1 220 ? -4.509 -5.185 -28.769 1.00 52.97 220 PRO A O 1
ATOM 1689 N N . PRO A 1 221 ? -2.587 -6.367 -28.564 1.00 47.28 221 PRO A N 1
ATOM 1690 C CA . PRO A 1 221 ? -1.765 -5.189 -28.725 1.00 47.28 221 PRO A CA 1
ATOM 1691 C C . PRO A 1 221 ? -2.180 -4.548 -30.057 1.00 47.28 221 PRO A C 1
ATOM 1693 O O . PRO A 1 221 ? -2.430 -5.278 -31.030 1.00 47.28 221 PRO A O 1
ATOM 1696 N N . PRO A 1 222 ? -2.342 -3.213 -30.122 1.00 39.50 222 PRO A N 1
ATOM 1697 C CA . PRO A 1 222 ? -2.602 -2.552 -31.395 1.00 39.50 222 PRO A CA 1
ATOM 1698 C C . PRO A 1 222 ? -1.592 -3.073 -32.432 1.00 39.50 222 PRO A C 1
ATOM 1700 O O . PRO A 1 222 ? -0.484 -3.446 -32.047 1.00 39.50 222 PRO A O 1
ATOM 1703 N N . PRO A 1 223 ? -1.933 -3.166 -33.734 1.00 41.91 223 PRO A N 1
ATOM 1704 C CA . PRO A 1 223 ? -0.971 -3.590 -34.742 1.00 41.91 223 PRO A CA 1
ATOM 1705 C C . PRO A 1 223 ? 0.156 -2.555 -34.803 1.00 41.91 223 PRO A C 1
ATOM 1707 O O . PRO A 1 223 ? 0.088 -1.566 -35.529 1.00 41.91 223 PRO A O 1
ATOM 1710 N N . THR A 1 224 ? 1.182 -2.775 -33.994 1.00 37.22 224 THR A N 1
ATOM 1711 C CA . THR A 1 224 ? 2.346 -1.922 -33.833 1.00 37.22 224 THR A CA 1
ATOM 1712 C C . THR A 1 224 ? 3.584 -2.780 -33.956 1.00 37.22 224 THR A C 1
ATOM 1714 O O . THR A 1 224 ? 3.674 -3.887 -33.426 1.00 37.22 224 THR A O 1
ATOM 1717 N N . MET A 1 225 ? 4.531 -2.236 -34.711 1.00 37.50 225 MET A N 1
ATOM 1718 C CA . MET A 1 225 ? 5.909 -2.683 -34.745 1.00 37.50 225 MET A CA 1
ATOM 1719 C C . MET A 1 225 ? 6.415 -2.901 -33.315 1.00 37.50 225 MET A C 1
ATOM 1721 O O . MET A 1 225 ? 6.094 -2.144 -32.404 1.00 37.50 225 MET A O 1
ATOM 1725 N N . THR A 1 226 ? 7.162 -3.980 -33.150 1.00 39.06 226 THR A N 1
ATOM 1726 C CA . THR A 1 226 ? 7.679 -4.530 -31.903 1.00 39.06 226 THR A CA 1
ATOM 1727 C C . THR A 1 226 ? 8.580 -3.538 -31.155 1.00 39.06 226 THR A C 1
ATOM 1729 O O . THR A 1 226 ? 9.787 -3.542 -31.359 1.00 39.06 226 THR A O 1
ATOM 1732 N N . GLU A 1 227 ? 8.012 -2.718 -30.272 1.00 36.06 227 GLU A N 1
ATOM 1733 C CA . GLU A 1 227 ? 8.722 -1.984 -29.215 1.00 36.06 227 GLU A CA 1
ATOM 1734 C C . GLU A 1 227 ? 7.831 -1.990 -27.963 1.00 36.06 227 GLU A C 1
ATOM 1736 O O . GLU A 1 227 ? 6.831 -1.280 -27.886 1.00 36.06 227 GLU A O 1
ATOM 1741 N N . HIS A 1 228 ? 8.139 -2.868 -27.005 1.00 38.50 228 HIS A N 1
ATOM 1742 C CA . HIS A 1 228 ? 7.450 -2.905 -25.717 1.00 38.50 228 HIS A CA 1
ATOM 1743 C C . HIS A 1 228 ? 8.114 -1.895 -24.776 1.00 38.50 228 HIS A C 1
ATOM 1745 O O . HIS A 1 228 ? 9.248 -2.090 -24.344 1.00 38.50 228 HIS A O 1
ATOM 1751 N N . PHE A 1 229 ? 7.395 -0.816 -24.469 1.00 39.44 229 PHE A N 1
ATOM 1752 C CA . PHE A 1 229 ? 7.739 0.147 -23.429 1.00 39.44 229 PHE A CA 1
ATOM 1753 C C . PHE A 1 229 ? 6.971 -0.208 -22.153 1.00 39.44 229 PHE A C 1
ATOM 1755 O O . PHE A 1 229 ? 5.747 -0.322 -22.178 1.00 39.44 229 PHE A O 1
ATOM 1762 N N . SER A 1 230 ? 7.683 -0.346 -21.038 1.00 32.00 230 SER A N 1
ATOM 1763 C CA . SER A 1 230 ? 7.098 -0.484 -19.703 1.00 32.00 230 SER A CA 1
ATOM 1764 C C . SER A 1 230 ? 7.484 0.750 -18.896 1.00 32.00 230 SER A C 1
ATOM 1766 O O . SER A 1 230 ? 8.671 1.012 -18.730 1.00 32.00 230 SER A O 1
ATOM 1768 N N . VAL A 1 231 ? 6.506 1.489 -18.370 1.00 38.12 231 VAL A N 1
ATOM 1769 C CA . VAL A 1 231 ? 6.737 2.470 -17.300 1.00 38.12 231 VAL A CA 1
ATOM 1770 C C . VAL A 1 231 ? 6.094 1.933 -16.025 1.00 38.12 231 VAL A C 1
ATOM 1772 O O . VAL A 1 231 ? 4.868 1.874 -15.947 1.00 38.12 231 VAL A O 1
ATOM 1775 N N . PRO A 1 232 ? 6.903 1.566 -15.019 1.00 32.72 232 PRO A N 1
ATOM 1776 C CA . PRO A 1 232 ? 6.476 1.695 -13.634 1.00 32.72 232 PRO A CA 1
ATOM 1777 C C . PRO A 1 232 ? 7.509 2.463 -12.788 1.00 32.72 232 PRO A C 1
ATOM 1779 O O . PRO A 1 232 ? 8.701 2.159 -12.774 1.00 32.72 232 PRO A O 1
ATOM 1782 N N . LEU A 1 233 ? 7.022 3.460 -12.045 1.00 33.75 233 LEU A N 1
ATOM 1783 C CA . LEU A 1 233 ? 7.726 4.142 -10.951 1.00 33.75 233 LEU A CA 1
ATOM 1784 C C . LEU A 1 233 ? 7.994 3.151 -9.799 1.00 33.75 233 LEU A C 1
ATOM 1786 O O . LEU A 1 233 ? 7.100 2.377 -9.459 1.00 33.75 233 LEU A O 1
ATOM 1790 N N . THR A 1 234 ? 9.155 3.210 -9.123 1.00 37.22 234 THR A N 1
ATOM 1791 C CA . THR A 1 234 ? 9.344 2.487 -7.842 1.00 37.22 234 THR A CA 1
ATOM 1792 C C . THR A 1 234 ? 9.870 3.343 -6.693 1.00 37.22 234 THR A C 1
ATOM 1794 O O . THR A 1 234 ? 10.736 4.202 -6.851 1.00 37.22 234 THR A O 1
ATOM 1797 N N . VAL A 1 235 ? 9.344 3.012 -5.512 1.00 39.25 235 VAL A N 1
ATOM 1798 C CA . VAL A 1 235 ? 9.790 3.345 -4.155 1.00 39.25 235 VAL A CA 1
ATOM 1799 C C . VAL A 1 235 ? 10.636 2.160 -3.637 1.00 39.25 235 VAL A C 1
ATOM 1801 O O . VAL A 1 235 ? 10.293 1.016 -3.914 1.00 39.25 235 VAL A O 1
ATOM 1804 N N . ASN A 1 236 ? 11.692 2.416 -2.846 1.00 31.78 236 ASN A N 1
ATOM 1805 C CA . ASN A 1 236 ? 12.551 1.439 -2.128 1.00 31.78 236 ASN A CA 1
ATOM 1806 C C . ASN A 1 236 ? 13.710 0.741 -2.880 1.00 31.78 236 ASN A C 1
ATOM 1808 O O . ASN A 1 236 ? 13.931 -0.456 -2.703 1.00 31.78 236 ASN A O 1
ATOM 1812 N N . ASN A 1 237 ? 14.557 1.500 -3.582 1.00 42.34 237 ASN A N 1
ATOM 1813 C CA . ASN A 1 237 ? 15.960 1.113 -3.839 1.00 42.34 237 ASN A CA 1
ATOM 1814 C C . ASN A 1 237 ? 16.169 -0.227 -4.596 1.00 42.34 237 ASN A C 1
ATOM 1816 O O . ASN A 1 237 ? 17.228 -0.848 -4.473 1.00 42.34 237 ASN A O 1
ATOM 1820 N N . GLN A 1 238 ? 15.171 -0.661 -5.370 1.00 45.59 238 GLN A N 1
ATOM 1821 C CA . GLN A 1 238 ? 15.285 -1.710 -6.385 1.00 45.59 238 GLN A CA 1
ATOM 1822 C C . GLN A 1 238 ? 15.619 -1.047 -7.727 1.00 45.59 238 GLN A C 1
ATOM 1824 O O . GLN A 1 238 ? 15.100 0.026 -8.027 1.00 45.59 238 GLN A O 1
ATOM 1829 N N . ALA A 1 239 ? 16.523 -1.644 -8.505 1.00 52.47 239 ALA A N 1
ATOM 1830 C CA . ALA A 1 239 ? 16.899 -1.111 -9.811 1.00 52.47 239 ALA A CA 1
ATOM 1831 C C . ALA A 1 239 ? 15.674 -1.126 -10.744 1.00 52.47 239 ALA A C 1
ATOM 1833 O O . ALA A 1 239 ? 15.076 -2.180 -10.965 1.00 52.47 239 ALA A O 1
ATOM 1834 N N . VAL A 1 240 ? 15.296 0.043 -11.268 1.00 64.19 240 VAL A N 1
ATOM 1835 C CA . VAL A 1 240 ? 14.145 0.225 -12.168 1.00 64.19 240 VAL A CA 1
ATOM 1836 C C . VAL A 1 240 ? 14.570 -0.068 -13.596 1.00 64.19 240 VAL A C 1
ATOM 1838 O O . VAL A 1 240 ? 15.514 0.555 -14.081 1.00 64.19 240 VAL A O 1
ATOM 1841 N N . VAL A 1 241 ? 13.872 -0.983 -14.274 1.00 78.56 241 VAL A N 1
ATOM 1842 C CA . VAL A 1 241 ? 14.063 -1.222 -15.711 1.00 78.56 241 VAL A CA 1
ATOM 1843 C C . VAL A 1 241 ? 13.445 -0.054 -16.478 1.00 78.56 241 VAL A C 1
ATOM 1845 O O . VAL A 1 241 ? 12.234 0.139 -16.436 1.00 78.56 241 VAL A O 1
ATOM 1848 N N . LEU A 1 242 ? 14.273 0.724 -17.175 1.00 78.31 242 LEU A N 1
ATOM 1849 C CA . LEU A 1 242 ? 13.833 1.839 -18.020 1.00 78.31 242 LEU A CA 1
ATOM 1850 C C . LEU A 1 242 ? 13.500 1.405 -19.445 1.00 78.31 242 LEU A C 1
ATOM 1852 O O . LEU A 1 242 ? 12.662 2.016 -20.101 1.00 78.31 242 LEU A O 1
ATOM 1856 N N . LEU A 1 243 ? 14.203 0.397 -19.952 1.00 87.25 243 LEU A N 1
ATOM 1857 C CA . LEU A 1 243 ? 14.099 -0.049 -21.335 1.00 87.25 243 LEU A CA 1
ATOM 1858 C C . LEU A 1 243 ? 14.369 -1.551 -21.385 1.00 87.25 243 LEU A C 1
ATOM 1860 O O . LEU A 1 243 ? 15.370 -2.000 -20.837 1.00 87.25 243 LEU A O 1
ATOM 1864 N N . SER A 1 244 ? 13.515 -2.312 -22.069 1.00 89.44 244 SER A N 1
ATOM 1865 C CA . SER A 1 244 ? 13.755 -3.729 -22.356 1.00 89.44 244 SER A CA 1
ATOM 1866 C C . SER A 1 244 ? 13.773 -3.942 -23.865 1.00 89.44 244 SER A C 1
ATOM 1868 O O . SER A 1 244 ? 12.804 -3.627 -24.558 1.00 89.44 244 SER A O 1
ATOM 1870 N N . LEU A 1 245 ? 14.895 -4.427 -24.396 1.00 87.12 245 LEU A N 1
ATOM 1871 C CA . LEU A 1 245 ? 15.078 -4.653 -25.829 1.00 87.12 245 LEU A CA 1
ATOM 1872 C C . LEU A 1 245 ? 15.040 -6.151 -26.150 1.00 87.12 245 LEU A C 1
ATOM 1874 O O . LEU A 1 245 ? 15.803 -6.913 -25.556 1.00 87.12 245 LEU A O 1
ATOM 1878 N N . PRO A 1 246 ? 14.227 -6.603 -27.120 1.00 87.31 246 PRO A N 1
ATOM 1879 C CA . PRO A 1 246 ? 14.237 -7.997 -27.544 1.00 87.31 246 PRO A CA 1
ATOM 1880 C C . PRO A 1 246 ? 15.481 -8.282 -28.397 1.00 87.31 246 PRO A C 1
ATOM 1882 O O . PRO A 1 246 ? 15.580 -7.842 -29.543 1.00 87.31 246 PRO A O 1
ATOM 1885 N N . ILE A 1 247 ? 16.431 -9.049 -27.864 1.00 90.19 247 ILE A N 1
ATOM 1886 C CA . ILE A 1 247 ? 17.653 -9.444 -28.571 1.00 90.19 247 ILE A CA 1
ATOM 1887 C C . ILE A 1 247 ? 17.557 -10.905 -28.994 1.00 90.19 247 ILE A C 1
ATOM 1889 O O . ILE A 1 247 ? 17.330 -11.794 -28.179 1.00 90.19 247 ILE A O 1
ATOM 1893 N N . THR A 1 248 ? 17.756 -11.176 -30.282 1.00 88.94 248 THR A N 1
ATOM 1894 C CA . THR A 1 248 ? 17.754 -12.551 -30.797 1.00 88.94 248 THR A CA 1
ATOM 1895 C C . THR A 1 248 ? 19.152 -13.156 -30.699 1.00 88.94 248 THR A C 1
ATOM 1897 O O . THR A 1 248 ? 20.098 -12.630 -31.287 1.00 88.94 248 THR A O 1
ATOM 1900 N N . ILE A 1 249 ? 19.285 -14.275 -29.985 1.00 88.06 249 ILE A N 1
ATOM 1901 C CA . ILE A 1 249 ? 20.514 -15.070 -29.899 1.00 88.06 249 ILE A CA 1
ATOM 1902 C C . ILE A 1 249 ? 20.185 -16.487 -30.377 1.00 88.06 249 ILE A C 1
ATOM 1904 O O . ILE A 1 249 ? 19.481 -17.244 -29.712 1.00 88.06 249 ILE A O 1
ATOM 1908 N N . GLY A 1 250 ? 20.684 -16.851 -31.560 1.00 89.06 250 GLY A N 1
ATOM 1909 C CA . GLY A 1 250 ? 20.279 -18.094 -32.222 1.00 89.06 250 GLY A CA 1
ATOM 1910 C C . GLY A 1 250 ? 18.803 -18.044 -32.625 1.00 89.06 250 GLY A C 1
ATOM 1911 O O . GLY A 1 250 ? 18.397 -17.112 -33.312 1.00 89.06 250 GLY A O 1
ATOM 1912 N N . ASP A 1 251 ? 18.018 -19.026 -32.177 1.00 89.81 251 ASP A N 1
ATOM 1913 C CA . ASP A 1 251 ? 16.574 -19.126 -32.448 1.00 89.81 251 ASP A CA 1
ATOM 1914 C C . ASP A 1 251 ? 15.703 -18.600 -31.286 1.00 89.81 251 ASP A C 1
ATOM 1916 O O . ASP A 1 251 ? 14.486 -18.790 -31.282 1.00 89.81 251 ASP A O 1
ATOM 1920 N N . GLN A 1 252 ? 16.312 -17.979 -30.269 1.00 78.25 252 GLN A N 1
ATOM 1921 C CA . GLN A 1 252 ? 15.626 -17.513 -29.063 1.00 78.25 252 GLN A CA 1
ATOM 1922 C C . GLN A 1 252 ? 15.727 -15.993 -28.912 1.00 78.25 252 GLN A C 1
ATOM 1924 O O . GLN A 1 252 ? 16.757 -15.388 -29.213 1.00 78.25 252 GLN A O 1
ATOM 1929 N N . VAL A 1 253 ? 14.639 -15.376 -28.443 1.00 85.44 253 VAL A N 1
ATOM 1930 C CA . VAL A 1 253 ? 14.579 -13.948 -28.110 1.00 85.44 253 VAL A CA 1
ATOM 1931 C C . VAL A 1 253 ? 14.762 -13.798 -26.606 1.00 85.44 253 VAL A C 1
ATOM 1933 O O . VAL A 1 253 ? 14.030 -14.404 -25.825 1.00 85.44 253 VAL A O 1
ATOM 1936 N N . HIS A 1 254 ? 15.733 -12.984 -26.215 1.00 85.94 254 HIS A N 1
ATOM 1937 C CA . HIS A 1 254 ? 16.082 -12.700 -24.833 1.00 85.94 254 HIS A CA 1
ATOM 1938 C C . HIS A 1 254 ? 15.908 -11.202 -24.560 1.00 85.94 254 HIS A C 1
ATOM 1940 O O . HIS A 1 254 ? 16.363 -10.389 -25.370 1.00 85.94 254 HIS A O 1
ATOM 1946 N N . PRO A 1 255 ? 15.269 -10.816 -23.447 1.00 89.00 255 PRO A N 1
ATOM 1947 C CA . PRO A 1 255 ? 15.149 -9.415 -23.076 1.00 89.00 255 PRO A CA 1
ATOM 1948 C C . PRO A 1 255 ? 16.494 -8.891 -22.565 1.00 89.00 255 PRO A C 1
ATOM 1950 O O . PRO A 1 255 ? 17.111 -9.481 -21.677 1.00 89.00 255 PRO A O 1
ATOM 1953 N N . LEU A 1 256 ? 16.953 -7.782 -23.137 1.00 93.31 256 LEU A N 1
ATOM 1954 C CA . LEU A 1 256 ? 18.031 -6.974 -22.588 1.00 93.31 256 LEU A CA 1
ATOM 1955 C C . LEU A 1 256 ? 17.397 -5.838 -21.795 1.00 93.31 256 LEU A C 1
ATOM 1957 O O . LEU A 1 256 ? 16.913 -4.869 -22.380 1.00 93.31 256 LEU A O 1
ATOM 1961 N N . ASP A 1 257 ? 17.437 -5.966 -20.474 1.00 90.62 257 ASP A N 1
ATOM 1962 C CA . ASP A 1 257 ? 16.921 -4.960 -19.554 1.00 90.62 257 ASP A CA 1
ATOM 1963 C C . ASP A 1 257 ? 18.005 -3.929 -19.227 1.00 90.62 257 ASP A C 1
ATOM 1965 O O . ASP A 1 257 ? 19.107 -4.267 -18.788 1.00 90.62 257 ASP A O 1
ATOM 1969 N N . TYR A 1 258 ? 17.688 -2.658 -19.448 1.00 89.75 258 TYR A N 1
ATOM 1970 C CA . TYR A 1 258 ? 18.511 -1.515 -19.086 1.00 89.75 258 TYR A CA 1
ATOM 1971 C C . TYR A 1 258 ? 17.881 -0.779 -17.906 1.00 89.75 258 TYR A C 1
ATOM 1973 O O . TYR A 1 258 ? 16.703 -0.415 -17.951 1.00 89.75 258 TYR A O 1
ATOM 1981 N N . TYR A 1 259 ? 18.683 -0.540 -16.870 1.00 85.94 259 TYR A N 1
ATOM 1982 C CA . TYR A 1 259 ? 18.246 0.088 -15.631 1.00 85.94 259 TYR A CA 1
ATOM 1983 C C . TYR A 1 259 ? 18.649 1.561 -15.558 1.00 85.94 259 TYR A C 1
ATOM 1985 O O . TYR A 1 259 ? 19.623 1.998 -16.175 1.00 85.94 259 TYR A O 1
ATOM 1993 N N . GLU A 1 260 ? 17.903 2.344 -14.781 1.00 82.19 260 GLU A N 1
ATOM 1994 C CA . GLU A 1 260 ? 18.222 3.755 -14.564 1.00 82.19 260 GLU A CA 1
ATOM 1995 C C . GLU A 1 260 ? 19.612 3.947 -13.944 1.00 82.19 260 GLU A C 1
ATOM 1997 O O . GLU A 1 260 ? 19.935 3.385 -12.900 1.00 82.19 260 GLU A O 1
ATOM 2002 N N . GLY A 1 261 ? 20.432 4.780 -14.591 1.00 76.12 261 GLY A N 1
ATOM 2003 C CA . GLY A 1 261 ? 21.783 5.112 -14.133 1.00 76.12 261 GLY A CA 1
ATOM 2004 C C . GLY A 1 261 ? 22.879 4.146 -14.593 1.00 76.12 261 GLY A C 1
ATOM 2005 O O . GLY A 1 261 ? 24.059 4.460 -14.415 1.00 76.12 261 GLY A O 1
ATOM 2006 N N . ASP A 1 262 ? 22.531 3.027 -15.233 1.00 83.50 262 ASP A N 1
ATOM 2007 C CA . ASP A 1 262 ? 23.516 2.083 -15.757 1.00 83.50 262 ASP A CA 1
ATOM 2008 C C . ASP A 1 262 ? 24.239 2.620 -17.002 1.00 83.50 262 ASP A C 1
ATOM 2010 O O . ASP A 1 262 ? 23.743 3.460 -17.758 1.00 83.50 262 ASP A O 1
ATOM 2014 N N . SER A 1 263 ? 25.442 2.105 -17.260 1.00 89.50 263 SER A N 1
ATOM 2015 C CA . SER A 1 263 ? 26.150 2.370 -18.515 1.00 89.50 263 SER A CA 1
ATOM 2016 C C . SER A 1 263 ? 25.631 1.434 -19.612 1.00 89.50 263 SER A C 1
ATOM 2018 O O . SER A 1 263 ? 25.765 0.222 -19.440 1.00 89.50 263 SER A O 1
ATOM 2020 N N . PRO A 1 264 ? 25.145 1.941 -20.766 1.00 88.62 264 PRO A N 1
ATOM 2021 C CA . PRO A 1 264 ? 24.696 1.097 -21.881 1.00 88.62 264 PRO A CA 1
ATOM 2022 C C . PRO A 1 264 ? 25.744 0.066 -22.314 1.00 88.62 264 PRO A C 1
ATOM 2024 O O . PRO A 1 264 ? 25.418 -1.078 -22.615 1.00 88.62 264 PRO A O 1
ATOM 2027 N N . ASP A 1 265 ? 27.018 0.465 -22.277 1.00 87.75 265 ASP A N 1
ATOM 2028 C CA . ASP A 1 265 ? 28.152 -0.385 -22.628 1.00 87.75 265 ASP A CA 1
ATOM 2029 C C . ASP A 1 265 ? 28.389 -1.504 -21.613 1.00 87.75 265 ASP A C 1
ATOM 2031 O O . ASP A 1 265 ? 28.746 -2.616 -21.998 1.00 87.75 265 ASP A O 1
ATOM 2035 N N . LEU A 1 266 ? 28.157 -1.238 -20.326 1.00 79.62 266 LEU A N 1
ATOM 2036 C CA . LEU A 1 266 ? 28.256 -2.258 -19.284 1.00 79.62 266 LEU A CA 1
ATOM 2037 C C . LEU A 1 266 ? 27.060 -3.216 -19.341 1.00 79.62 266 LEU A C 1
ATOM 2039 O O . LEU A 1 266 ? 27.255 -4.426 -19.280 1.00 79.62 266 LEU A O 1
ATOM 2043 N N . THR A 1 267 ? 25.844 -2.696 -19.526 1.00 88.19 267 THR A N 1
ATOM 2044 C CA . THR A 1 267 ? 24.627 -3.505 -19.687 1.00 88.19 267 THR A CA 1
ATOM 2045 C C . THR A 1 267 ? 24.754 -4.462 -20.875 1.00 88.19 267 THR A C 1
ATOM 2047 O O . THR A 1 267 ? 24.497 -5.656 -20.734 1.00 88.19 267 THR A O 1
ATOM 2050 N N . ALA A 1 268 ? 25.234 -3.978 -22.027 1.00 94.50 268 ALA A N 1
ATOM 2051 C CA . ALA A 1 268 ? 25.479 -4.806 -23.207 1.00 94.50 268 ALA A CA 1
ATOM 2052 C C . ALA A 1 268 ? 26.524 -5.909 -22.953 1.00 94.50 268 ALA A C 1
ATOM 2054 O O . ALA A 1 268 ? 26.330 -7.052 -23.367 1.00 94.50 268 ALA A O 1
ATOM 2055 N N . GLN A 1 269 ? 27.620 -5.591 -22.253 1.00 86.88 269 GLN A N 1
ATOM 2056 C CA . GLN A 1 269 ? 28.653 -6.572 -21.897 1.00 86.88 269 GLN A CA 1
ATOM 2057 C C . GLN A 1 269 ? 28.107 -7.668 -20.978 1.00 86.88 269 GLN A C 1
ATOM 2059 O O . GLN A 1 269 ? 28.267 -8.848 -21.285 1.00 86.88 269 GLN A O 1
ATOM 2064 N N . LEU A 1 270 ? 27.419 -7.288 -19.896 1.00 86.62 270 LEU A N 1
ATOM 2065 C CA . LEU A 1 270 ? 26.834 -8.230 -18.937 1.00 86.62 270 LEU A CA 1
ATOM 2066 C C . LEU A 1 270 ? 25.781 -9.127 -19.593 1.00 86.62 270 LEU A C 1
ATOM 2068 O O . LEU A 1 270 ? 25.743 -10.328 -19.333 1.00 86.62 270 LEU A O 1
ATOM 2072 N N . PHE A 1 271 ? 24.963 -8.568 -20.486 1.00 94.88 271 PHE A N 1
ATOM 2073 C CA . PHE A 1 271 ? 23.980 -9.334 -21.244 1.00 94.88 271 PHE A CA 1
ATOM 2074 C C . PHE A 1 271 ? 24.646 -10.393 -22.135 1.00 94.88 271 PHE A C 1
ATOM 2076 O O . PHE A 1 271 ? 24.261 -11.563 -22.108 1.00 94.88 271 PHE A O 1
ATOM 2083 N N . LEU A 1 272 ? 25.679 -10.020 -22.896 1.00 94.00 272 LEU A N 1
ATOM 2084 C CA . LEU A 1 272 ? 26.421 -10.965 -23.738 1.00 94.00 272 LEU A CA 1
ATOM 2085 C C . LEU A 1 272 ? 27.170 -12.013 -22.904 1.00 94.00 272 LEU A C 1
ATOM 2087 O O . LEU A 1 272 ? 27.265 -13.174 -23.311 1.00 94.00 272 LEU A O 1
ATOM 2091 N N . GLU A 1 273 ? 27.682 -11.627 -21.736 1.00 91.38 273 GLU A N 1
ATOM 2092 C CA . GLU A 1 273 ? 28.327 -12.539 -20.794 1.00 91.38 273 GLU A CA 1
ATOM 2093 C C . GLU A 1 273 ? 27.352 -13.578 -20.239 1.00 91.38 273 GLU A C 1
ATOM 2095 O O . GLU A 1 273 ? 27.646 -14.775 -20.293 1.00 91.38 273 GLU A O 1
ATOM 2100 N N . ALA A 1 274 ? 26.164 -13.147 -19.809 1.00 91.12 274 ALA A N 1
ATOM 2101 C CA . ALA A 1 274 ? 25.113 -14.025 -19.298 1.00 91.12 274 ALA A CA 1
ATOM 2102 C C . ALA A 1 274 ? 24.669 -15.087 -20.320 1.00 91.12 274 ALA A C 1
ATOM 2104 O O . ALA A 1 274 ? 24.273 -16.188 -19.939 1.00 91.12 274 ALA A O 1
ATOM 2105 N N . HIS A 1 275 ? 24.794 -14.789 -21.616 1.00 94.00 275 HIS A N 1
ATOM 2106 C CA . HIS A 1 275 ? 24.457 -15.704 -22.711 1.00 94.00 275 HIS A CA 1
ATOM 2107 C C . HIS A 1 275 ? 25.678 -16.439 -23.292 1.00 94.00 275 HIS A C 1
ATOM 2109 O O . HIS A 1 275 ? 25.584 -17.083 -24.337 1.00 94.00 275 HIS A O 1
ATOM 2115 N N . GLY A 1 276 ? 26.836 -16.371 -22.626 1.00 93.69 276 GLY A N 1
ATOM 2116 C CA . GLY A 1 276 ? 28.031 -17.134 -22.994 1.00 93.69 276 GLY A CA 1
ATOM 2117 C C . GLY A 1 276 ? 28.720 -16.665 -24.281 1.00 93.69 276 GLY A C 1
ATOM 2118 O O . GLY A 1 276 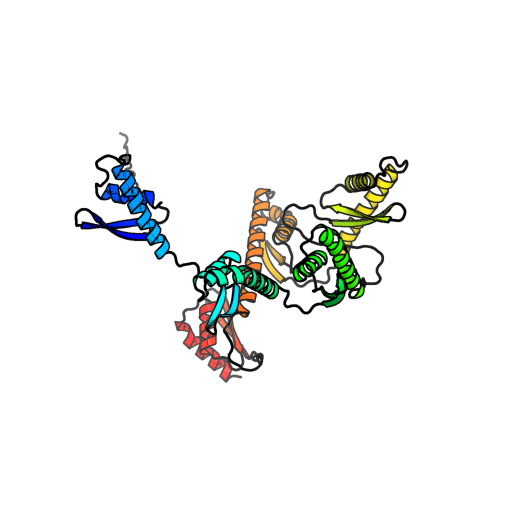? 29.451 -17.437 -24.904 1.00 93.69 276 GLY A O 1
ATOM 2119 N N . LEU A 1 277 ? 28.517 -15.410 -24.692 1.00 93.56 277 LEU A N 1
ATOM 2120 C CA . LEU A 1 277 ? 29.046 -14.858 -25.946 1.00 93.56 277 LEU A CA 1
ATOM 2121 C C . LEU A 1 277 ? 30.422 -14.184 -25.801 1.00 93.56 277 LEU A C 1
ATOM 2123 O O . LEU A 1 277 ? 30.942 -13.650 -26.779 1.00 93.56 277 LEU A O 1
ATOM 2127 N N . THR A 1 278 ? 31.053 -14.247 -24.625 1.00 92.50 278 THR A N 1
ATOM 2128 C CA . THR A 1 278 ? 32.350 -13.597 -24.333 1.00 92.50 278 THR A CA 1
ATOM 2129 C C . THR A 1 278 ? 33.501 -14.044 -25.235 1.00 92.50 278 THR A C 1
ATOM 2131 O O . THR A 1 278 ? 34.391 -13.255 -25.535 1.00 92.50 278 THR A O 1
ATOM 2134 N N . ASN A 1 279 ? 33.481 -15.293 -25.709 1.00 92.81 279 ASN A N 1
ATOM 2135 C CA . ASN A 1 279 ? 34.518 -15.846 -26.590 1.00 92.81 279 ASN A CA 1
ATOM 2136 C C . ASN A 1 279 ? 34.196 -15.692 -28.086 1.00 92.81 279 ASN A C 1
ATOM 2138 O O . ASN A 1 279 ? 34.907 -16.235 -28.934 1.00 92.81 279 ASN A O 1
ATOM 2142 N N . ASN A 1 280 ? 33.110 -14.997 -28.435 1.00 93.12 280 ASN A N 1
ATOM 2143 C CA . ASN A 1 280 ? 32.733 -14.798 -29.826 1.00 93.12 280 ASN A CA 1
ATOM 2144 C C . ASN A 1 280 ? 33.714 -13.813 -30.499 1.00 93.12 280 ASN A C 1
ATOM 2146 O O . ASN A 1 280 ? 33.940 -12.731 -29.954 1.00 93.12 280 ASN A O 1
ATOM 2150 N N . PRO A 1 281 ? 34.272 -14.112 -31.691 1.00 93.62 281 PRO A N 1
ATOM 2151 C CA . PRO A 1 281 ? 35.162 -13.180 -32.394 1.00 93.62 281 PRO A CA 1
ATOM 2152 C C . PRO A 1 281 ? 34.500 -11.827 -32.710 1.00 93.62 281 PRO A C 1
ATOM 2154 O O . PRO A 1 281 ? 35.201 -10.835 -32.892 1.00 93.62 281 PRO A O 1
ATOM 2157 N N . ASN A 1 282 ? 33.164 -11.774 -32.728 1.00 93.50 282 ASN A N 1
ATOM 2158 C CA . ASN A 1 282 ? 32.378 -10.563 -32.949 1.00 93.50 282 ASN A CA 1
ATOM 2159 C C . ASN A 1 282 ? 31.916 -9.883 -31.647 1.00 93.50 282 ASN A C 1
ATOM 2161 O O . ASN A 1 282 ? 31.139 -8.936 -31.716 1.00 93.50 282 ASN A O 1
ATOM 2165 N N . TYR A 1 283 ? 32.377 -10.320 -30.469 1.00 93.00 283 TYR A N 1
ATOM 2166 C CA . TYR A 1 283 ? 31.932 -9.788 -29.172 1.00 93.00 283 TYR A CA 1
ATOM 2167 C C . TYR A 1 283 ? 31.993 -8.254 -29.102 1.00 93.00 283 TYR A C 1
ATOM 2169 O O . TYR A 1 283 ? 31.014 -7.613 -28.736 1.00 93.00 283 TYR A O 1
ATOM 2177 N N . ALA A 1 284 ? 33.104 -7.648 -29.535 1.00 92.12 284 ALA A N 1
ATOM 2178 C CA . ALA A 1 284 ? 33.263 -6.192 -29.520 1.00 92.12 284 ALA A CA 1
ATOM 2179 C C . ALA A 1 284 ? 32.259 -5.458 -30.431 1.00 92.12 284 ALA A C 1
ATOM 2181 O O . ALA A 1 284 ? 31.812 -4.365 -30.088 1.00 92.12 284 ALA A O 1
ATOM 2182 N N . ALA A 1 285 ? 31.893 -6.060 -31.568 1.00 93.31 285 ALA A N 1
ATOM 2183 C CA . ALA A 1 285 ? 30.869 -5.518 -32.457 1.00 93.31 285 ALA A CA 1
ATOM 2184 C C . ALA A 1 285 ? 29.473 -5.641 -31.828 1.00 93.31 285 ALA A C 1
ATOM 2186 O O . ALA A 1 285 ? 28.728 -4.669 -31.818 1.00 93.31 285 ALA A O 1
ATOM 2187 N N . PHE A 1 286 ? 29.156 -6.780 -31.204 1.00 93.44 286 PHE A N 1
ATOM 2188 C CA . PHE A 1 286 ? 27.878 -6.952 -30.509 1.00 93.44 286 PHE A CA 1
ATOM 2189 C C . PHE A 1 286 ? 27.707 -5.992 -29.332 1.00 93.44 286 PHE A C 1
ATOM 2191 O O . PHE A 1 286 ? 26.622 -5.449 -29.158 1.00 93.44 286 PHE A O 1
ATOM 2198 N N . VAL A 1 287 ? 28.765 -5.729 -28.557 1.00 93.56 287 VAL A N 1
ATOM 2199 C CA . VAL A 1 287 ? 28.716 -4.713 -27.492 1.00 93.56 287 VAL A CA 1
ATOM 2200 C C . VAL A 1 287 ? 28.362 -3.346 -28.082 1.00 93.56 287 VAL A C 1
ATOM 2202 O O . VAL A 1 287 ? 27.457 -2.693 -27.580 1.00 93.56 287 VAL A O 1
ATOM 2205 N N . GLN A 1 288 ? 29.024 -2.929 -29.167 1.00 90.75 288 GLN A N 1
ATOM 2206 C CA . GLN A 1 288 ? 28.741 -1.650 -29.833 1.00 90.75 288 GLN A CA 1
ATOM 2207 C C . GLN A 1 288 ? 27.293 -1.559 -30.335 1.00 90.75 288 GLN A C 1
ATOM 2209 O O . GLN A 1 288 ? 26.615 -0.566 -30.066 1.00 90.75 288 GLN A O 1
ATOM 2214 N N . ASP A 1 289 ? 26.813 -2.590 -31.030 1.00 92.00 289 ASP A N 1
ATOM 2215 C CA . ASP A 1 289 ? 25.470 -2.607 -31.618 1.00 92.00 289 ASP A CA 1
ATOM 2216 C C . ASP A 1 289 ? 24.375 -2.574 -30.539 1.00 92.00 289 ASP A C 1
ATOM 2218 O O . ASP A 1 289 ? 23.398 -1.824 -30.652 1.00 92.00 289 ASP A O 1
ATOM 2222 N N . LEU A 1 290 ? 24.554 -3.333 -29.454 1.00 92.56 290 LEU A N 1
ATOM 2223 C CA . LEU A 1 290 ? 23.628 -3.335 -28.321 1.00 92.56 290 LEU A CA 1
ATOM 2224 C C . LEU A 1 290 ? 23.657 -2.000 -27.568 1.00 92.56 290 LEU A C 1
ATOM 2226 O O . LEU A 1 290 ? 22.595 -1.436 -27.314 1.00 92.56 290 LEU A O 1
ATOM 2230 N N . SER A 1 291 ? 24.837 -1.433 -27.297 1.00 90.75 291 SER A N 1
ATOM 2231 C CA . SER A 1 291 ? 24.968 -0.099 -26.692 1.00 90.75 291 SER A CA 1
ATOM 2232 C C . SER A 1 291 ? 24.238 0.977 -27.495 1.00 90.75 291 SER A C 1
ATOM 2234 O O . SER A 1 291 ? 23.580 1.848 -26.921 1.00 90.75 291 SER A O 1
ATOM 2236 N N . LEU A 1 292 ? 24.355 0.946 -28.826 1.00 90.12 292 LEU A N 1
ATOM 2237 C CA . LEU A 1 292 ? 23.664 1.884 -29.712 1.00 90.12 292 LEU A CA 1
ATOM 2238 C C . LEU A 1 292 ? 22.149 1.685 -29.673 1.00 90.12 292 LEU A C 1
ATOM 2240 O O . LEU A 1 292 ? 21.412 2.669 -29.629 1.00 90.12 292 LEU A O 1
ATOM 2244 N N . SER A 1 293 ? 21.694 0.434 -29.641 1.00 89.75 293 SER A N 1
ATOM 2245 C CA . SER A 1 293 ? 20.270 0.099 -29.551 1.00 89.75 293 SER A CA 1
ATOM 2246 C C . SER A 1 293 ? 19.660 0.592 -28.237 1.00 89.75 293 SER A C 1
ATOM 2248 O O . SER A 1 293 ? 18.603 1.216 -28.256 1.00 89.75 293 SER A O 1
ATOM 2250 N N . ILE A 1 294 ? 20.368 0.425 -27.114 1.00 92.06 294 ILE A N 1
ATOM 2251 C CA . ILE A 1 294 ? 19.963 0.957 -25.802 1.00 92.06 294 ILE A CA 1
ATOM 2252 C C . ILE A 1 294 ? 19.856 2.484 -25.856 1.00 92.06 294 ILE A C 1
ATOM 2254 O O . ILE A 1 294 ? 18.825 3.051 -25.507 1.00 92.06 294 ILE A O 1
ATOM 2258 N N . ARG A 1 295 ? 20.894 3.175 -26.346 1.00 90.62 295 ARG A N 1
ATOM 2259 C CA . ARG A 1 295 ? 20.899 4.648 -26.440 1.00 90.62 295 ARG A CA 1
ATOM 2260 C C . ARG A 1 295 ? 19.772 5.176 -27.325 1.00 90.62 295 ARG A C 1
ATOM 2262 O O . ARG A 1 295 ? 19.206 6.220 -27.018 1.00 90.62 295 ARG A O 1
ATOM 2269 N N . ARG A 1 296 ? 19.459 4.468 -28.411 1.00 88.88 296 ARG A N 1
ATOM 2270 C CA . ARG A 1 296 ? 18.354 4.810 -29.304 1.00 88.88 296 ARG A CA 1
ATOM 2271 C C . ARG A 1 296 ? 17.003 4.621 -28.619 1.00 88.88 296 ARG A C 1
ATOM 2273 O O . ARG A 1 296 ? 16.230 5.569 -28.597 1.00 88.88 296 ARG A O 1
ATOM 2280 N N . GLY A 1 297 ? 16.774 3.477 -27.975 1.00 87.75 297 GLY A N 1
ATOM 2281 C CA . GLY A 1 297 ? 15.547 3.242 -27.210 1.00 87.75 297 GLY A CA 1
ATOM 2282 C C . GLY A 1 297 ? 15.327 4.286 -26.109 1.00 87.75 297 GLY A C 1
ATOM 2283 O O . GLY A 1 297 ? 14.208 4.748 -25.917 1.00 87.75 297 GLY A O 1
ATOM 2284 N N . LEU A 1 298 ? 16.399 4.751 -25.452 1.00 85.19 298 LEU A N 1
ATOM 2285 C CA . LEU A 1 298 ? 16.324 5.853 -24.483 1.00 85.19 298 LEU A CA 1
ATOM 2286 C C . LEU A 1 298 ? 15.941 7.200 -25.123 1.00 85.19 298 LEU A C 1
ATOM 2288 O O . LEU A 1 298 ? 15.191 7.970 -24.526 1.00 85.19 298 LEU A O 1
ATOM 2292 N N . GLN A 1 299 ? 16.433 7.502 -26.328 1.00 83.62 299 GLN A N 1
ATOM 2293 C CA . GLN A 1 299 ? 16.038 8.716 -27.055 1.00 83.62 299 GLN A CA 1
ATOM 2294 C C . GLN A 1 299 ? 14.584 8.654 -27.525 1.00 83.62 299 GLN A C 1
ATOM 2296 O O . GLN A 1 299 ? 13.879 9.659 -27.442 1.00 83.62 299 GLN A O 1
ATOM 2301 N N . ASP A 1 300 ? 14.139 7.490 -27.991 1.00 81.12 300 ASP A N 1
ATOM 2302 C CA . ASP A 1 300 ? 12.771 7.279 -28.460 1.00 81.12 300 ASP A CA 1
ATOM 2303 C C . ASP A 1 300 ? 11.780 7.373 -27.289 1.00 81.12 300 ASP A C 1
ATOM 2305 O O . ASP A 1 300 ? 10.771 8.068 -27.405 1.00 81.12 300 ASP A O 1
ATOM 2309 N N . LEU A 1 301 ? 12.128 6.826 -26.116 1.00 78.38 301 LEU A N 1
ATOM 2310 C CA . LEU A 1 301 ? 11.404 7.045 -24.856 1.00 78.38 301 LEU A CA 1
ATOM 2311 C C . LEU A 1 301 ? 11.252 8.534 -24.527 1.00 78.38 301 LEU A C 1
ATOM 2313 O O . LEU A 1 301 ? 10.152 9.005 -24.234 1.00 78.38 301 LEU A O 1
ATOM 2317 N N . GLN A 1 302 ? 12.343 9.297 -24.614 1.00 74.50 302 GLN A N 1
ATOM 2318 C CA . GLN A 1 302 ? 12.328 10.730 -24.320 1.00 74.50 302 GLN A CA 1
ATOM 2319 C C . GLN A 1 302 ? 11.464 11.520 -25.321 1.00 74.50 302 GLN A C 1
ATOM 2321 O O . GLN A 1 302 ? 10.783 12.477 -24.947 1.00 74.50 302 GLN A O 1
ATOM 2326 N N . GLN A 1 303 ? 11.458 11.122 -26.596 1.00 70.94 303 GLN A N 1
ATOM 2327 C CA . GLN A 1 303 ? 10.625 11.746 -27.628 1.00 70.94 303 GLN A CA 1
ATOM 2328 C C . GLN A 1 303 ? 9.148 11.364 -27.501 1.00 70.94 303 GLN A C 1
ATOM 2330 O O . GLN A 1 303 ? 8.281 12.209 -27.716 1.00 70.94 303 GLN A O 1
ATOM 2335 N N . GLN A 1 304 ? 8.845 10.124 -27.122 1.00 62.91 304 GLN A N 1
ATOM 2336 C CA . GLN A 1 304 ? 7.476 9.671 -26.893 1.00 62.91 304 GLN A CA 1
ATOM 2337 C C . GLN A 1 304 ? 6.858 10.344 -25.672 1.00 62.91 304 GLN A C 1
ATOM 2339 O O . GLN A 1 304 ? 5.732 10.819 -25.773 1.00 62.91 304 GLN A O 1
ATOM 2344 N N . GLN A 1 305 ? 7.610 10.499 -24.577 1.00 62.12 305 GLN A N 1
ATOM 2345 C CA . GLN A 1 305 ? 7.173 11.282 -23.416 1.00 62.12 305 GLN A CA 1
ATOM 2346 C C . GLN A 1 305 ? 6.846 12.735 -23.792 1.00 62.12 305 GLN A C 1
ATOM 2348 O O . GLN A 1 305 ? 5.873 13.303 -23.296 1.00 62.12 305 GLN A O 1
ATOM 2353 N N . ALA A 1 306 ? 7.604 13.324 -24.722 1.00 52.69 306 ALA A N 1
ATOM 2354 C CA . ALA A 1 306 ? 7.301 14.650 -25.252 1.00 52.69 306 ALA A CA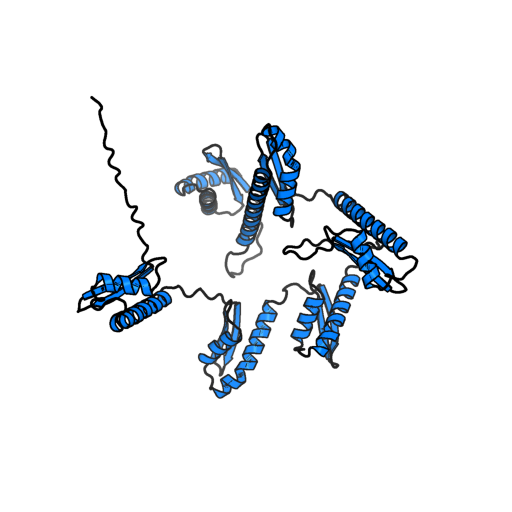 1
ATOM 2355 C C . ALA A 1 306 ? 6.058 14.661 -26.171 1.00 52.69 306 ALA A C 1
ATOM 2357 O O . ALA A 1 306 ? 5.324 15.651 -26.193 1.00 52.69 306 ALA A O 1
ATOM 2358 N N . ALA A 1 307 ? 5.790 13.574 -26.904 1.00 51.25 307 ALA A N 1
ATOM 2359 C CA . ALA A 1 307 ? 4.696 13.460 -27.875 1.00 51.25 307 ALA A CA 1
ATOM 2360 C C . ALA A 1 307 ? 3.346 13.005 -27.278 1.00 51.25 307 ALA A C 1
ATOM 2362 O O . ALA A 1 307 ? 2.303 13.271 -27.874 1.00 51.25 307 ALA A O 1
ATOM 2363 N N . SER A 1 308 ? 3.330 12.372 -26.100 1.00 48.41 308 SER A N 1
ATOM 2364 C CA . SER A 1 308 ? 2.111 11.977 -25.372 1.00 48.41 308 SER A CA 1
ATOM 2365 C C . SER A 1 308 ? 1.454 13.115 -24.575 1.00 48.41 308 SER A C 1
ATOM 2367 O O . SER A 1 308 ? 0.471 12.892 -23.870 1.00 48.41 308 SER A O 1
ATOM 2369 N N . THR A 1 309 ? 1.932 14.354 -24.717 1.00 43.44 309 THR A N 1
ATOM 2370 C CA . THR A 1 309 ? 1.303 15.547 -24.132 1.00 43.44 309 THR A CA 1
ATOM 2371 C C . THR A 1 309 ? 0.101 16.019 -24.964 1.00 43.44 309 THR A C 1
ATOM 2373 O O . THR A 1 309 ? 0.067 17.115 -25.518 1.00 43.44 309 THR A O 1
ATOM 2376 N N . SER A 1 310 ? -0.968 15.216 -24.995 1.00 49.34 310 SER A N 1
ATOM 2377 C CA . SER A 1 310 ? -2.286 15.866 -24.918 1.00 49.34 310 SER A CA 1
ATOM 2378 C C . SER A 1 310 ? -2.306 16.612 -23.580 1.00 49.34 310 SER A C 1
ATOM 2380 O O . SER A 1 310 ? -1.789 16.047 -22.614 1.00 49.34 310 SER A O 1
ATOM 2382 N N . PRO A 1 311 ? -2.795 17.862 -23.491 1.00 53.16 311 PRO A N 1
ATOM 2383 C CA . PRO A 1 311 ? -2.730 18.623 -22.250 1.00 53.16 311 PRO A CA 1
ATOM 2384 C C . PRO A 1 311 ? -3.566 17.891 -21.199 1.00 53.16 311 PRO A C 1
ATOM 2386 O O . PRO A 1 311 ? -4.787 18.016 -21.169 1.00 53.16 311 PRO A O 1
ATOM 2389 N N . LYS A 1 312 ? -2.904 17.060 -20.388 1.00 61.09 312 LYS A N 1
ATOM 2390 C CA . LYS A 1 312 ? -3.489 16.454 -19.200 1.00 61.09 312 LYS A CA 1
ATOM 2391 C C . LYS A 1 312 ? -3.894 17.642 -18.339 1.00 61.09 312 LYS A C 1
ATOM 2393 O O . LYS A 1 312 ? -3.097 18.558 -18.156 1.00 61.09 312 LYS A O 1
ATOM 2398 N N . GLU A 1 313 ? -5.147 17.705 -17.917 1.00 77.06 313 GLU A N 1
ATOM 2399 C CA . GLU A 1 313 ? -5.559 18.748 -16.985 1.00 77.06 313 GLU A CA 1
ATOM 2400 C C . GLU A 1 313 ? -4.899 18.429 -15.634 1.00 77.06 313 GLU A C 1
ATOM 2402 O O . GLU A 1 313 ? -4.927 17.268 -15.207 1.00 77.06 313 GLU A O 1
ATOM 2407 N N . PRO A 1 314 ? -4.210 19.387 -14.995 1.00 90.12 314 PRO A N 1
ATOM 2408 C CA . PRO A 1 314 ? -3.591 19.131 -13.705 1.00 90.12 314 PRO A CA 1
ATOM 2409 C C . PRO A 1 314 ? -4.663 18.857 -12.657 1.00 90.12 314 PRO A C 1
ATOM 2411 O O . PRO A 1 314 ? -5.709 19.501 -12.645 1.00 90.12 314 PRO A O 1
ATOM 2414 N N . LEU A 1 315 ? -4.366 17.925 -11.752 1.00 89.38 315 LEU A N 1
ATOM 2415 C CA . LEU A 1 315 ? -5.217 17.612 -10.607 1.00 89.38 315 LEU A CA 1
ATOM 2416 C C . LEU A 1 315 ? -5.442 18.871 -9.758 1.00 89.38 315 LEU A C 1
ATOM 2418 O O . LEU A 1 315 ? -6.543 19.127 -9.279 1.00 89.38 315 LEU A O 1
ATOM 2422 N N . PHE A 1 316 ? -4.388 19.677 -9.607 1.00 93.06 316 PHE A N 1
ATOM 2423 C CA . PHE A 1 316 ? -4.460 21.027 -9.065 1.00 93.06 316 PHE A CA 1
ATOM 2424 C C . PHE A 1 316 ? -3.274 21.880 -9.535 1.00 93.06 316 PHE A C 1
ATOM 2426 O O . PHE A 1 316 ? -2.236 21.372 -9.970 1.00 93.06 316 PHE A O 1
ATOM 2433 N N . GLN A 1 317 ? -3.420 23.199 -9.402 1.00 94.88 317 GLN A N 1
ATOM 2434 C CA . GLN A 1 317 ? -2.340 24.166 -9.596 1.00 94.88 317 GLN A CA 1
ATOM 2435 C C . GLN A 1 317 ? -2.147 24.995 -8.327 1.00 94.88 317 GLN A C 1
ATOM 2437 O O . GLN A 1 317 ? -3.114 25.509 -7.763 1.00 94.88 317 GLN A O 1
ATOM 2442 N N . LEU A 1 318 ? -0.898 25.132 -7.879 1.00 94.19 318 LEU A N 1
ATOM 2443 C CA . LEU A 1 318 ? -0.541 25.914 -6.698 1.00 94.19 318 LEU A CA 1
ATOM 2444 C C . LEU A 1 318 ? 0.326 27.114 -7.083 1.00 94.19 318 LEU A C 1
ATOM 2446 O O . LEU A 1 318 ? 1.391 26.920 -7.672 1.00 94.19 318 LEU A O 1
ATOM 2450 N N . PRO A 1 319 ? -0.053 28.341 -6.694 1.00 95.69 319 PRO A N 1
ATOM 2451 C CA . PRO A 1 319 ? 0.817 29.494 -6.848 1.00 95.69 319 PRO A CA 1
ATOM 2452 C C . PRO A 1 319 ? 1.926 29.448 -5.788 1.00 95.69 319 PRO A C 1
ATOM 2454 O O . PRO A 1 319 ? 1.677 29.568 -4.588 1.00 95.69 319 PRO A O 1
ATOM 2457 N N . ILE A 1 320 ? 3.171 29.301 -6.232 1.00 94.06 320 ILE A N 1
ATOM 2458 C CA . ILE A 1 320 ? 4.364 29.275 -5.386 1.00 94.06 320 ILE A CA 1
ATOM 2459 C C . ILE A 1 320 ? 5.160 30.560 -5.594 1.00 94.06 320 ILE A C 1
ATOM 2461 O O . ILE A 1 320 ? 5.622 30.860 -6.697 1.00 94.06 320 ILE A O 1
ATOM 2465 N N . THR A 1 321 ? 5.380 31.309 -4.517 1.00 91.06 321 THR A N 1
ATOM 2466 C CA . THR A 1 321 ? 6.194 32.529 -4.555 1.00 91.06 321 THR A CA 1
ATOM 2467 C C . THR A 1 321 ? 7.643 32.219 -4.201 1.00 91.06 321 THR A C 1
ATOM 2469 O O . THR A 1 321 ? 7.946 31.796 -3.088 1.00 91.06 321 THR A O 1
ATOM 2472 N N . LEU A 1 322 ? 8.548 32.477 -5.145 1.00 85.38 322 LEU A N 1
ATOM 2473 C CA .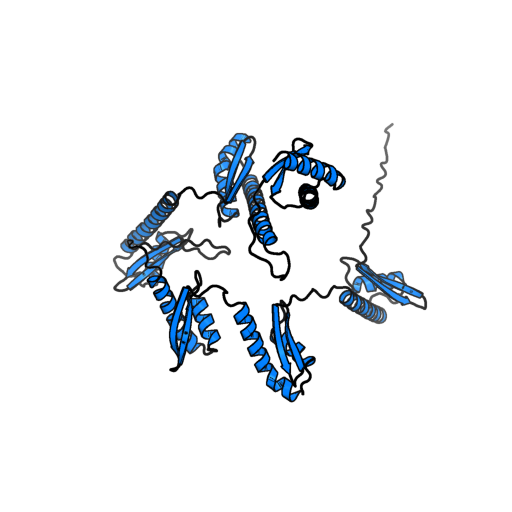 LEU A 1 322 ? 9.991 32.334 -4.982 1.00 85.38 322 LEU A CA 1
ATOM 2474 C C . LEU A 1 322 ? 10.656 33.702 -5.189 1.00 85.38 322 LEU A C 1
ATOM 2476 O O . LEU A 1 322 ? 10.717 34.230 -6.303 1.00 85.38 322 LEU A O 1
ATOM 2480 N N . GLY A 1 323 ? 11.142 34.301 -4.100 1.00 85.62 323 GLY A N 1
ATOM 2481 C CA . GLY A 1 323 ? 11.651 35.674 -4.117 1.00 85.62 323 GLY A CA 1
ATOM 2482 C C . GLY A 1 323 ? 10.525 36.681 -4.373 1.00 85.62 323 GLY A C 1
ATOM 2483 O O . GLY A 1 323 ? 9.615 36.804 -3.560 1.00 85.62 323 GLY A O 1
ATOM 2484 N N . GLN A 1 324 ? 10.590 37.410 -5.492 1.00 87.12 324 GLN A N 1
ATOM 2485 C CA . GLN A 1 324 ? 9.570 38.398 -5.895 1.00 87.12 324 GLN A CA 1
ATOM 2486 C C . GLN A 1 324 ? 8.662 37.929 -7.046 1.00 87.12 324 GLN A C 1
ATOM 2488 O O . GLN A 1 324 ? 7.882 38.722 -7.571 1.00 87.12 324 GLN A O 1
ATOM 2493 N N . LYS A 1 325 ? 8.778 36.669 -7.481 1.00 90.00 325 LYS A N 1
ATOM 2494 C CA . LYS A 1 325 ? 7.989 36.111 -8.586 1.00 90.00 325 LYS A CA 1
ATOM 2495 C C . LYS A 1 325 ? 7.123 34.953 -8.097 1.00 90.00 325 LYS A C 1
ATOM 2497 O O . LYS A 1 325 ? 7.570 34.150 -7.279 1.00 90.00 325 LYS A O 1
ATOM 2502 N N . THR A 1 326 ? 5.912 34.861 -8.634 1.00 92.69 326 THR A N 1
ATOM 2503 C CA . THR A 1 326 ? 4.993 33.739 -8.415 1.00 92.69 326 THR A CA 1
ATOM 2504 C C . THR A 1 326 ? 5.007 32.832 -9.639 1.00 92.69 326 THR A C 1
ATOM 2506 O O . THR A 1 326 ? 5.033 33.314 -10.771 1.00 92.69 326 THR A O 1
ATOM 2509 N N . TYR A 1 327 ? 5.025 31.529 -9.394 1.00 93.00 327 TYR A N 1
ATOM 2510 C CA . TYR A 1 327 ? 5.037 30.478 -10.400 1.00 93.00 327 TYR A CA 1
ATOM 2511 C C . TYR A 1 327 ? 3.902 29.506 -10.115 1.00 93.00 327 TYR A C 1
ATOM 2513 O O . TYR A 1 327 ? 3.694 29.146 -8.959 1.00 93.00 327 TYR A O 1
ATOM 2521 N N . ASP A 1 328 ? 3.236 29.032 -11.159 1.00 92.81 328 ASP A N 1
ATOM 2522 C CA . ASP A 1 328 ? 2.219 27.998 -11.014 1.00 92.81 328 ASP A CA 1
ATOM 2523 C C . ASP A 1 328 ? 2.889 26.624 -11.036 1.00 92.81 328 ASP A C 1
ATOM 2525 O O . ASP A 1 328 ? 3.529 26.231 -12.016 1.00 92.81 328 ASP A O 1
ATOM 2529 N N . LEU A 1 329 ? 2.772 25.900 -9.927 1.00 95.88 329 LEU A N 1
ATOM 2530 C CA . LEU A 1 329 ? 3.138 24.497 -9.835 1.00 95.88 329 LEU A CA 1
ATOM 2531 C C . LEU A 1 329 ? 1.918 23.673 -10.226 1.00 95.88 329 LEU A C 1
ATOM 2533 O O . LEU A 1 329 ? 0.923 23.658 -9.506 1.00 95.88 329 LEU A O 1
ATOM 2537 N N . SER A 1 330 ? 1.998 23.006 -11.371 1.00 93.56 330 SER A N 1
ATOM 2538 C CA . SER A 1 330 ? 0.987 22.044 -11.808 1.00 93.56 330 SER A CA 1
ATOM 2539 C C . SER A 1 330 ? 1.346 20.664 -11.275 1.00 93.56 330 SER A C 1
ATOM 2541 O O . SER A 1 330 ? 2.503 20.263 -11.377 1.00 93.56 330 SER A O 1
ATOM 2543 N N . TYR A 1 331 ? 0.368 19.967 -10.708 1.00 93.00 331 TYR A N 1
ATOM 2544 C CA . TYR A 1 331 ? 0.518 18.593 -10.241 1.00 93.00 331 TYR A CA 1
ATOM 2545 C C . TYR A 1 331 ? -0.522 17.718 -10.931 1.00 93.00 331 TYR A C 1
ATOM 2547 O O . TYR A 1 331 ? -1.705 18.070 -10.952 1.00 93.00 331 TYR A O 1
ATOM 2555 N N . TYR A 1 332 ? -0.098 16.600 -11.506 1.00 92.75 332 TYR A N 1
ATOM 2556 C CA . TYR A 1 332 ? -0.962 15.696 -12.257 1.00 92.75 332 TYR A CA 1
ATOM 2557 C C . TYR A 1 332 ? -1.238 14.409 -11.480 1.00 92.75 332 TYR A C 1
ATOM 2559 O O . TYR A 1 332 ? -0.515 14.026 -10.561 1.00 92.75 332 TYR A O 1
ATOM 2567 N N . ASP A 1 333 ? -2.318 13.730 -11.866 1.00 85.88 333 ASP A N 1
ATOM 2568 C CA . ASP A 1 333 ? -2.695 12.464 -11.249 1.00 85.88 333 ASP A CA 1
ATOM 2569 C C . ASP A 1 333 ? -1.560 11.427 -11.337 1.00 85.88 333 ASP A C 1
ATOM 2571 O O . ASP A 1 333 ? -0.958 11.259 -12.408 1.00 85.88 333 ASP A O 1
ATOM 2575 N N . GLN A 1 334 ? -1.324 10.746 -10.209 1.00 79.88 334 GLN A N 1
ATOM 2576 C CA . GLN A 1 334 ? -0.305 9.711 -9.970 1.00 79.88 334 GLN A CA 1
ATOM 2577 C C . GLN A 1 334 ? 1.166 10.149 -10.073 1.00 79.88 334 GLN A C 1
ATOM 2579 O O . GLN A 1 334 ? 2.062 9.303 -10.080 1.00 79.88 334 GLN A O 1
ATOM 2584 N N . GLU A 1 335 ? 1.459 11.449 -10.121 1.00 86.88 335 GLU A N 1
ATOM 2585 C CA . GLU A 1 335 ? 2.847 11.908 -10.059 1.00 86.88 335 GLU A CA 1
ATOM 2586 C C . GLU A 1 335 ? 3.482 11.661 -8.684 1.00 86.88 335 GLU A C 1
ATOM 2588 O O . GLU A 1 335 ? 2.806 11.538 -7.666 1.00 86.88 335 GLU A O 1
ATOM 2593 N N . ASN A 1 336 ? 4.815 11.585 -8.633 1.00 86.06 336 ASN A N 1
ATOM 2594 C CA . ASN A 1 336 ? 5.538 11.521 -7.366 1.00 86.06 336 ASN A CA 1
ATOM 2595 C C . ASN A 1 336 ? 5.783 12.952 -6.839 1.00 86.06 336 ASN A C 1
ATOM 2597 O O . ASN A 1 336 ? 6.518 13.706 -7.488 1.00 86.06 336 ASN A O 1
ATOM 2601 N N . PRO A 1 337 ? 5.277 13.332 -5.647 1.00 88.38 337 PRO A N 1
ATOM 2602 C CA . PRO A 1 337 ? 5.462 14.678 -5.094 1.00 88.38 337 PRO A CA 1
ATOM 2603 C C . PRO A 1 337 ? 6.924 15.116 -4.974 1.00 88.38 337 PRO A C 1
ATOM 2605 O O . PRO A 1 337 ? 7.245 16.293 -5.139 1.00 88.38 337 PRO A O 1
ATOM 2608 N N . GLY A 1 338 ? 7.830 14.177 -4.687 1.00 81.94 338 GLY A N 1
ATOM 2609 C CA . GLY A 1 338 ? 9.260 14.446 -4.557 1.00 81.94 338 GLY A CA 1
ATOM 2610 C C . GLY A 1 338 ? 9.920 14.743 -5.900 1.00 81.94 338 GLY A C 1
ATOM 2611 O O . GLY A 1 338 ? 10.739 15.659 -5.984 1.00 81.94 338 GLY A O 1
ATOM 2612 N N . ALA A 1 339 ? 9.534 14.017 -6.953 1.00 81.94 339 ALA A N 1
ATOM 2613 C CA . ALA A 1 339 ? 10.016 14.260 -8.311 1.00 81.94 339 ALA A CA 1
ATOM 2614 C C . ALA A 1 339 ? 9.569 15.640 -8.815 1.00 81.94 339 ALA A C 1
ATOM 2616 O O . ALA A 1 339 ? 10.413 16.427 -9.246 1.00 81.94 339 ALA A O 1
ATOM 2617 N N . VAL A 1 340 ? 8.285 15.978 -8.641 1.00 91.50 340 VAL A N 1
ATOM 2618 C CA . VAL A 1 340 ? 7.726 17.290 -9.016 1.00 91.50 340 VAL A CA 1
ATOM 2619 C C . VAL A 1 340 ? 8.405 18.420 -8.238 1.00 91.50 340 VAL A C 1
ATOM 2621 O O . VAL A 1 340 ? 8.827 19.416 -8.824 1.00 91.50 340 VAL A O 1
ATOM 2624 N N . ALA A 1 341 ? 8.597 18.259 -6.923 1.00 91.25 341 ALA A N 1
ATOM 2625 C CA . ALA A 1 341 ? 9.311 19.238 -6.104 1.00 91.25 341 ALA A CA 1
ATOM 2626 C C . ALA A 1 341 ? 10.765 19.441 -6.563 1.00 91.25 341 ALA A C 1
ATOM 2628 O O . ALA A 1 341 ? 11.258 20.571 -6.628 1.00 91.25 341 ALA A O 1
ATOM 2629 N N . ASN A 1 342 ? 11.459 18.350 -6.898 1.00 87.50 342 ASN A N 1
ATOM 2630 C CA . ASN A 1 342 ? 12.831 18.388 -7.383 1.00 87.50 342 ASN A CA 1
ATOM 2631 C C . ASN A 1 342 ? 12.943 19.076 -8.748 1.00 87.50 342 ASN A C 1
ATOM 2633 O O . ASN A 1 342 ? 13.806 19.941 -8.913 1.00 87.50 342 ASN A O 1
ATOM 2637 N N . GLU A 1 343 ? 12.075 18.735 -9.698 1.00 92.38 343 GLU A N 1
ATOM 2638 C CA . GLU A 1 343 ? 12.043 19.346 -11.027 1.00 92.38 343 GLU A CA 1
ATOM 2639 C C . GLU A 1 343 ? 11.691 20.835 -10.947 1.00 92.38 343 GLU A C 1
ATOM 2641 O O . GLU A 1 343 ? 12.389 21.678 -11.518 1.00 92.38 343 GLU A O 1
ATOM 2646 N N . PHE A 1 344 ? 10.667 21.187 -10.169 1.00 95.81 344 PHE A N 1
ATOM 2647 C CA . PHE A 1 344 ? 10.250 22.571 -9.985 1.00 95.81 344 PHE A CA 1
ATOM 2648 C C . PHE A 1 344 ? 11.372 23.423 -9.374 1.00 95.81 344 PHE A C 1
ATOM 2650 O O . PHE A 1 344 ? 11.767 24.437 -9.949 1.00 95.81 344 PHE A O 1
ATOM 2657 N N . CYS A 1 345 ? 11.961 22.996 -8.252 1.00 94.19 345 CYS A N 1
ATOM 2658 C CA . CYS A 1 345 ? 13.024 23.766 -7.602 1.00 94.19 345 CYS A CA 1
ATOM 2659 C C . CYS A 1 345 ? 14.298 23.845 -8.460 1.00 94.19 345 CYS A C 1
ATOM 2661 O O . CYS A 1 345 ? 14.927 24.902 -8.530 1.00 94.19 345 CYS A O 1
ATOM 2663 N N . THR A 1 346 ? 14.667 22.762 -9.152 1.00 91.94 346 THR A N 1
ATOM 2664 C CA . THR A 1 346 ? 15.847 22.752 -10.033 1.00 91.94 346 THR A CA 1
ATOM 2665 C C . THR A 1 346 ? 15.639 23.630 -11.265 1.00 91.94 346 THR A C 1
ATOM 2667 O O . THR A 1 346 ? 16.528 24.398 -11.624 1.00 91.94 346 THR A O 1
ATOM 2670 N N . SER A 1 347 ? 14.459 23.587 -11.888 1.00 94.50 347 SER A N 1
ATOM 2671 C CA . SER A 1 347 ? 14.163 24.393 -13.080 1.00 94.50 347 SER A CA 1
ATOM 2672 C C . SER A 1 347 ? 14.069 25.893 -12.779 1.00 94.50 347 SER A C 1
ATOM 2674 O O . SER A 1 347 ? 14.387 26.712 -13.642 1.00 94.50 347 SER A O 1
ATOM 2676 N N . LYS A 1 348 ? 13.683 26.276 -11.552 1.00 95.00 348 LYS A N 1
ATOM 2677 C CA . LYS A 1 348 ? 13.562 27.682 -11.122 1.00 95.00 348 LYS A CA 1
ATOM 2678 C C . LYS A 1 348 ? 14.776 28.220 -10.361 1.00 95.00 348 LYS A C 1
ATOM 2680 O O . LYS A 1 348 ? 14.777 29.386 -9.964 1.00 95.00 348 LYS A O 1
ATOM 2685 N N . ILE A 1 349 ? 15.842 27.431 -10.198 1.00 92.12 349 ILE A N 1
ATOM 2686 C CA . ILE A 1 349 ? 17.031 27.844 -9.434 1.00 92.12 349 ILE A CA 1
ATOM 2687 C C . ILE A 1 349 ? 17.706 29.096 -10.010 1.00 92.12 349 ILE A C 1
ATOM 2689 O O . ILE A 1 349 ? 18.179 29.952 -9.262 1.00 92.12 349 ILE A O 1
ATOM 2693 N N . HIS A 1 350 ? 17.717 29.238 -11.339 1.00 91.06 350 HIS A N 1
ATOM 2694 C CA . HIS A 1 350 ? 18.320 30.392 -12.002 1.00 91.06 350 HIS A CA 1
ATOM 2695 C C . HIS A 1 350 ? 17.543 31.685 -11.714 1.00 91.06 350 HIS A C 1
ATOM 2697 O O . HIS A 1 350 ? 18.138 32.723 -11.411 1.00 91.06 350 HIS A O 1
ATOM 2703 N N . ASP A 1 351 ? 16.211 31.611 -11.730 1.00 88.56 351 ASP A N 1
ATOM 2704 C CA . ASP A 1 351 ? 15.349 32.731 -11.364 1.00 88.56 351 ASP A CA 1
ATOM 2705 C C . ASP A 1 351 ? 15.492 33.096 -9.880 1.00 88.56 351 ASP A C 1
ATOM 2707 O O . ASP A 1 351 ? 15.570 34.281 -9.542 1.00 88.56 351 ASP A O 1
ATOM 2711 N N . LEU A 1 352 ? 15.580 32.094 -8.996 1.00 88.81 352 LEU A N 1
ATOM 2712 C CA . LEU A 1 352 ? 15.799 32.301 -7.563 1.00 88.81 352 LEU A CA 1
ATOM 2713 C C . LEU A 1 352 ? 17.144 32.998 -7.310 1.00 88.81 352 LEU A C 1
ATOM 2715 O O . LEU A 1 352 ? 17.204 33.987 -6.580 1.00 88.81 352 LEU A O 1
ATOM 2719 N N . SER A 1 353 ? 18.211 32.535 -7.971 1.00 91.38 353 SER A N 1
ATOM 2720 C CA . SER A 1 353 ? 19.545 33.137 -7.877 1.00 91.38 353 SER A CA 1
ATOM 2721 C C . SER A 1 353 ? 19.541 34.598 -8.328 1.00 91.38 353 SER A C 1
ATOM 2723 O O . SER A 1 353 ? 20.110 35.467 -7.663 1.00 91.38 353 SER A O 1
ATOM 2725 N N . THR A 1 354 ? 18.835 34.882 -9.425 1.00 92.50 354 THR A N 1
ATOM 2726 C CA . THR A 1 354 ? 18.678 36.238 -9.960 1.00 92.50 354 THR A CA 1
ATOM 2727 C C . THR A 1 354 ? 17.911 37.131 -8.986 1.00 92.50 354 THR A C 1
ATOM 2729 O O . THR A 1 354 ? 18.327 38.259 -8.731 1.00 92.50 354 THR A O 1
ATOM 2732 N N . SER A 1 355 ? 16.828 36.625 -8.388 1.00 89.88 355 SER A N 1
ATOM 2733 C CA . SER A 1 355 ? 16.031 37.375 -7.412 1.00 89.88 355 SER A CA 1
ATOM 2734 C C . SER A 1 355 ? 16.786 37.654 -6.111 1.00 89.88 355 SER A C 1
ATOM 2736 O O . SER A 1 355 ? 16.526 38.673 -5.475 1.00 89.88 355 SER A O 1
ATOM 2738 N N . LEU A 1 356 ? 17.685 36.759 -5.695 1.00 89.56 356 LEU A N 1
ATOM 2739 C CA . LEU A 1 356 ? 18.481 36.911 -4.473 1.00 89.56 356 LEU A CA 1
ATOM 2740 C C . LEU A 1 356 ? 19.767 37.721 -4.694 1.00 89.56 356 LEU A C 1
ATOM 2742 O O . LEU A 1 356 ? 20.413 38.114 -3.723 1.00 89.56 356 LEU A O 1
ATOM 2746 N N . GLY A 1 357 ? 20.165 37.955 -5.949 1.00 94.06 357 GLY A N 1
ATOM 2747 C CA . GLY A 1 357 ? 21.425 38.618 -6.293 1.00 94.06 357 GLY A CA 1
ATOM 2748 C C . GLY A 1 357 ? 22.672 37.808 -5.916 1.00 94.06 357 GLY A C 1
ATOM 2749 O O . GLY A 1 357 ? 23.764 38.369 -5.829 1.00 94.06 357 GLY A O 1
ATOM 2750 N N . ARG A 1 358 ? 22.523 36.501 -5.664 1.00 95.38 358 ARG A N 1
ATOM 2751 C CA . ARG A 1 358 ? 23.614 35.573 -5.333 1.00 95.38 358 ARG A CA 1
ATOM 2752 C C . ARG A 1 358 ? 23.285 34.149 -5.770 1.00 95.38 358 ARG A C 1
ATOM 2754 O O . ARG A 1 358 ? 22.128 33.823 -6.025 1.00 95.38 358 ARG A O 1
ATOM 2761 N N . ALA A 1 359 ? 24.301 33.292 -5.825 1.00 94.25 359 ALA A N 1
ATOM 2762 C CA . ALA A 1 359 ? 24.096 31.864 -6.037 1.00 94.25 359 ALA A CA 1
ATOM 2763 C C . ALA A 1 359 ? 23.260 31.262 -4.892 1.00 94.25 359 ALA A C 1
ATOM 2765 O O . ALA A 1 359 ? 23.446 31.613 -3.721 1.00 94.25 359 ALA A O 1
ATOM 2766 N N . VAL A 1 360 ? 22.337 30.378 -5.265 1.00 93.88 360 VAL A N 1
ATOM 2767 C CA . VAL A 1 360 ? 21.549 29.555 -4.341 1.00 93.88 360 VAL A CA 1
ATOM 2768 C C . VAL A 1 360 ? 22.456 28.442 -3.834 1.00 93.88 360 VAL A C 1
ATOM 2770 O O . VAL A 1 360 ? 23.158 27.824 -4.634 1.00 93.88 360 VAL A O 1
ATOM 2773 N N . THR A 1 361 ? 22.491 28.215 -2.525 1.00 94.44 361 THR A N 1
ATOM 2774 C CA . THR A 1 361 ? 23.279 27.116 -1.951 1.00 94.44 361 THR A CA 1
ATOM 2775 C C . THR A 1 361 ? 22.529 25.789 -2.066 1.00 94.44 361 THR A C 1
ATOM 2777 O O . THR A 1 361 ? 21.302 25.765 -2.174 1.00 94.44 361 THR A O 1
ATOM 2780 N N . ASP A 1 362 ? 23.251 24.668 -1.995 1.00 88.12 362 ASP A N 1
ATOM 2781 C CA . ASP A 1 362 ? 22.631 23.334 -2.007 1.00 88.12 362 ASP A CA 1
ATOM 2782 C C . ASP A 1 362 ? 21.624 23.157 -0.857 1.00 88.12 362 ASP A C 1
ATOM 2784 O O . ASP A 1 362 ? 20.577 22.538 -1.033 1.00 88.12 362 ASP A O 1
ATOM 2788 N N . GLU A 1 363 ? 21.898 23.772 0.297 1.00 89.69 363 GLU A N 1
ATOM 2789 C CA . GLU A 1 363 ? 21.004 23.790 1.459 1.00 89.69 363 GLU A CA 1
ATOM 2790 C C . GLU A 1 363 ? 19.678 24.506 1.146 1.00 89.69 363 GLU A C 1
ATOM 2792 O O . GLU A 1 363 ? 18.602 24.002 1.457 1.00 89.69 363 GLU A O 1
ATOM 2797 N N . GLU A 1 364 ? 19.732 25.663 0.480 1.00 87.88 364 GLU A N 1
ATOM 2798 C CA . GLU A 1 364 ? 18.544 26.433 0.086 1.00 87.88 364 GLU A CA 1
ATOM 2799 C C . GLU A 1 364 ? 17.728 25.711 -0.986 1.00 87.88 364 GLU A C 1
ATOM 2801 O O . GLU A 1 364 ? 16.495 25.710 -0.951 1.00 87.88 364 GLU A O 1
ATOM 2806 N N . LEU A 1 365 ? 18.415 25.054 -1.922 1.00 90.56 365 LEU A N 1
ATOM 2807 C CA . LEU A 1 365 ? 17.775 24.199 -2.910 1.00 90.56 365 LEU A CA 1
ATOM 2808 C C . LEU A 1 365 ? 17.070 23.017 -2.230 1.00 90.56 365 LEU A C 1
ATOM 2810 O O . LEU A 1 365 ? 15.932 22.701 -2.574 1.00 90.56 365 LEU A O 1
ATOM 2814 N N . GLN A 1 366 ? 17.705 22.387 -1.242 1.00 86.81 366 GLN A N 1
ATOM 2815 C CA . GLN A 1 366 ? 17.099 21.285 -0.503 1.00 86.81 366 GLN A CA 1
ATOM 2816 C C . GLN A 1 366 ? 15.896 21.746 0.330 1.00 86.81 366 GLN A C 1
ATOM 2818 O O . GLN A 1 366 ? 14.868 21.068 0.345 1.00 86.81 366 GLN A O 1
ATOM 2823 N N . GLN A 1 367 ? 15.973 22.922 0.956 1.00 85.88 367 GLN A N 1
ATOM 2824 C CA . GLN A 1 367 ? 14.845 23.527 1.670 1.00 85.88 367 GLN A CA 1
ATOM 2825 C C . GLN A 1 367 ? 13.666 23.827 0.737 1.00 85.88 367 GLN A C 1
ATOM 2827 O O . GLN A 1 367 ? 12.526 23.537 1.100 1.00 85.88 367 GLN A O 1
ATOM 2832 N N . CYS A 1 368 ? 13.927 24.322 -0.481 1.00 90.25 368 CYS A N 1
ATOM 2833 C CA . CYS A 1 368 ? 12.895 24.471 -1.511 1.00 90.25 368 CYS A CA 1
ATOM 2834 C C . CYS A 1 368 ? 12.203 23.131 -1.786 1.00 90.25 368 CYS A C 1
ATOM 2836 O O . CYS A 1 368 ? 10.979 23.044 -1.706 1.00 90.25 368 CYS A O 1
ATOM 2838 N N . LYS A 1 369 ? 12.975 22.065 -2.038 1.00 90.88 369 LYS A N 1
ATOM 2839 C CA . LYS A 1 369 ? 12.421 20.738 -2.353 1.00 90.88 369 LYS A CA 1
ATOM 2840 C C . LYS A 1 369 ? 11.539 20.206 -1.228 1.00 90.88 369 LYS A C 1
ATOM 2842 O O . LYS A 1 369 ? 10.435 19.744 -1.494 1.00 90.88 369 LYS A O 1
ATOM 2847 N N . VAL A 1 370 ? 11.997 20.304 0.021 1.00 87.50 370 VAL A N 1
ATOM 2848 C CA . VAL A 1 370 ? 11.234 19.840 1.191 1.00 87.50 370 VAL A CA 1
ATOM 2849 C C . VAL A 1 370 ? 9.936 20.630 1.349 1.00 87.50 370 VAL A C 1
ATOM 2851 O O . VAL A 1 370 ? 8.883 20.029 1.550 1.00 87.50 370 VAL A O 1
ATOM 2854 N N . TYR A 1 371 ? 9.991 21.957 1.216 1.00 92.12 371 TYR A N 1
ATOM 2855 C CA . TYR A 1 371 ? 8.810 22.811 1.323 1.00 92.12 371 TYR A CA 1
ATOM 2856 C C . TYR A 1 371 ? 7.757 22.476 0.257 1.00 92.12 371 TYR A C 1
ATOM 2858 O O . TYR A 1 371 ? 6.578 22.301 0.575 1.00 92.12 371 TYR A O 1
ATOM 2866 N N . ILE A 1 372 ? 8.177 22.337 -1.004 1.00 94.88 372 ILE A N 1
ATOM 2867 C CA . ILE A 1 372 ? 7.269 22.008 -2.107 1.00 94.88 372 ILE A CA 1
ATOM 2868 C C . ILE A 1 372 ? 6.698 20.598 -1.947 1.00 94.88 372 ILE A C 1
ATOM 2870 O O . ILE A 1 372 ? 5.488 20.424 -2.062 1.00 94.88 372 ILE A O 1
ATOM 2874 N N . TYR A 1 373 ? 7.529 19.617 -1.587 1.00 92.56 373 TYR A N 1
ATOM 2875 C CA . TYR A 1 373 ? 7.088 18.251 -1.305 1.00 92.56 373 TYR A CA 1
ATOM 2876 C C . TYR A 1 373 ? 5.998 18.207 -0.225 1.00 92.56 373 TYR A C 1
ATOM 2878 O O . TYR A 1 373 ? 4.945 17.602 -0.428 1.00 92.56 373 TYR A O 1
ATOM 2886 N N . GLN A 1 374 ? 6.224 18.878 0.910 1.00 89.19 374 GLN A N 1
ATOM 2887 C CA . GLN A 1 374 ? 5.257 18.935 2.011 1.00 89.19 374 GLN A CA 1
ATOM 2888 C C . GLN A 1 374 ? 3.957 19.622 1.589 1.00 89.19 374 GLN A C 1
ATOM 2890 O O . GLN A 1 374 ? 2.874 19.178 1.965 1.00 89.19 374 GLN A O 1
ATOM 2895 N N . THR A 1 375 ? 4.061 20.682 0.784 1.00 92.75 375 THR A N 1
ATOM 2896 C CA . THR A 1 375 ? 2.898 21.413 0.274 1.00 92.75 375 THR A CA 1
ATOM 2897 C C . THR A 1 375 ? 2.052 20.532 -0.645 1.00 92.75 375 THR A C 1
ATOM 2899 O O . THR A 1 375 ? 0.845 20.443 -0.437 1.00 92.75 375 THR A O 1
ATOM 2902 N N . ILE A 1 376 ? 2.674 19.846 -1.612 1.00 93.75 376 ILE A N 1
ATOM 2903 C CA . ILE A 1 376 ? 1.989 18.919 -2.526 1.00 93.75 376 ILE A CA 1
ATOM 2904 C C . ILE A 1 376 ? 1.335 17.784 -1.734 1.00 93.75 376 ILE A C 1
ATOM 2906 O O . ILE A 1 376 ? 0.146 17.536 -1.905 1.00 93.75 376 ILE A O 1
ATOM 2910 N N . THR A 1 377 ? 2.085 17.137 -0.834 1.00 90.88 377 THR A N 1
ATOM 2911 C CA . THR A 1 377 ? 1.591 15.996 -0.044 1.00 90.88 377 THR A CA 1
ATOM 2912 C C . THR A 1 377 ? 0.355 16.379 0.765 1.00 90.88 377 THR A C 1
ATOM 2914 O O . THR A 1 377 ? -0.652 15.687 0.707 1.00 90.88 377 THR A O 1
ATOM 2917 N N . ARG A 1 378 ? 0.381 17.540 1.436 1.00 94.06 378 ARG A N 1
ATOM 2918 C CA . ARG A 1 378 ? -0.771 18.028 2.201 1.00 94.06 378 ARG A CA 1
ATOM 2919 C C . ARG A 1 378 ? -2.013 18.224 1.328 1.00 94.06 378 ARG A C 1
ATOM 2921 O O . ARG A 1 378 ? -3.102 17.858 1.747 1.00 94.06 378 ARG A O 1
ATOM 2928 N N . VAL A 1 379 ? -1.860 18.800 0.135 1.00 93.44 379 VAL A N 1
ATOM 2929 C CA . VAL A 1 379 ? -2.993 19.026 -0.780 1.00 93.44 379 VAL A CA 1
ATOM 2930 C C . VAL A 1 379 ? -3.543 17.699 -1.307 1.00 93.44 379 VAL A C 1
ATOM 2932 O O . VAL A 1 379 ? -4.756 17.530 -1.370 1.00 93.44 379 VAL A O 1
ATOM 2935 N N . VAL A 1 380 ? -2.674 16.737 -1.633 1.00 92.25 380 VAL A N 1
ATOM 2936 C CA . VAL A 1 380 ? -3.090 15.384 -2.038 1.00 92.25 380 VAL A CA 1
ATOM 2937 C C . VAL A 1 380 ? -3.858 14.687 -0.911 1.00 92.25 380 VAL A C 1
ATOM 2939 O O . VAL A 1 380 ? -4.935 14.147 -1.159 1.00 92.25 380 VAL A O 1
ATOM 2942 N N . ASP A 1 381 ? -3.362 14.758 0.325 1.00 90.94 381 ASP A N 1
ATOM 2943 C CA . ASP A 1 381 ? -4.025 14.173 1.495 1.00 90.94 381 ASP A CA 1
ATOM 2944 C C . ASP A 1 381 ? -5.382 14.840 1.778 1.00 90.94 381 ASP A C 1
ATOM 2946 O O . ASP A 1 381 ? -6.357 14.156 2.082 1.00 90.94 381 ASP A O 1
ATOM 2950 N N . GLU A 1 382 ? -5.484 16.167 1.640 1.00 91.56 382 GLU A N 1
ATOM 2951 C CA . GLU A 1 382 ? -6.745 16.911 1.786 1.00 91.56 382 GLU A CA 1
ATOM 2952 C C . GLU A 1 382 ? -7.772 16.519 0.710 1.00 91.56 382 GLU A C 1
ATOM 2954 O O . GLU A 1 382 ? -8.958 16.357 1.015 1.00 91.56 382 GLU A O 1
ATOM 2959 N N . LEU A 1 383 ? -7.334 16.317 -0.536 1.00 89.25 383 LEU A N 1
ATOM 2960 C CA . LEU A 1 383 ? -8.189 15.840 -1.629 1.00 89.25 383 LEU A CA 1
ATOM 2961 C C . LEU A 1 383 ? -8.646 14.390 -1.398 1.00 89.25 383 LEU A C 1
ATOM 2963 O O . LEU A 1 383 ? -9.822 14.072 -1.601 1.00 89.25 383 LEU A O 1
ATOM 2967 N N . ALA A 1 384 ? -7.756 13.525 -0.908 1.00 86.19 384 ALA A N 1
ATOM 2968 C CA . ALA A 1 384 ? -8.081 12.146 -0.542 1.00 86.19 384 ALA A CA 1
ATOM 2969 C C . ALA A 1 384 ? -9.046 12.076 0.659 1.00 86.19 384 ALA A C 1
ATOM 2971 O O . ALA A 1 384 ? -10.002 11.301 0.664 1.00 86.19 384 ALA A O 1
ATOM 2972 N N . ALA A 1 385 ? -8.858 12.927 1.669 1.00 82.81 385 ALA A N 1
ATOM 2973 C CA . ALA A 1 385 ? -9.749 13.009 2.824 1.00 82.81 385 ALA A CA 1
ATOM 2974 C C . ALA A 1 385 ? -11.132 13.577 2.457 1.00 82.81 385 ALA A C 1
ATOM 2976 O O . ALA A 1 385 ? -12.150 13.130 2.994 1.00 82.81 385 ALA A O 1
ATOM 2977 N N . SER A 1 386 ? -11.183 14.535 1.526 1.00 80.94 386 SER A N 1
ATOM 2978 C CA . SER A 1 386 ? -12.437 15.122 1.037 1.00 80.94 386 SER A CA 1
ATOM 2979 C C . SER A 1 386 ? -13.264 14.112 0.241 1.00 80.94 386 SER A C 1
ATOM 2981 O O . SER A 1 386 ? -14.471 14.021 0.440 1.00 80.94 386 SER A O 1
ATOM 2983 N N . THR A 1 387 ? -12.611 13.293 -0.587 1.00 72.25 387 THR A N 1
ATOM 2984 C CA . THR A 1 387 ? -13.269 12.209 -1.339 1.00 72.25 387 THR A CA 1
ATOM 2985 C C . THR A 1 387 ? -13.702 11.047 -0.439 1.00 72.25 387 THR A C 1
ATOM 2987 O O . THR A 1 387 ? -14.773 10.479 -0.642 1.00 72.25 387 THR A O 1
ATOM 2990 N N . ALA A 1 388 ? -12.944 10.732 0.618 1.00 66.25 388 ALA A N 1
ATOM 2991 C CA . ALA A 1 388 ? -13.336 9.715 1.597 1.00 66.25 388 ALA A CA 1
ATOM 2992 C C . ALA A 1 388 ? -14.536 10.148 2.466 1.00 66.25 388 ALA A C 1
ATOM 2994 O O . ALA A 1 388 ? -15.398 9.328 2.790 1.00 66.25 388 ALA A O 1
ATOM 2995 N N . SER A 1 389 ? -14.634 11.433 2.814 1.00 55.41 389 SER A N 1
ATOM 2996 C CA . SER A 1 389 ? -15.691 11.951 3.699 1.00 55.41 389 SER A CA 1
ATOM 2997 C C . SER A 1 389 ? -17.067 12.066 3.029 1.00 55.41 389 SER A C 1
ATOM 2999 O O . SER A 1 389 ? -18.076 12.100 3.730 1.00 55.41 389 SER A O 1
ATOM 3001 N N . GLU A 1 390 ? -17.145 12.050 1.696 1.00 52.53 390 GLU A N 1
ATOM 3002 C CA . GLU A 1 390 ? -18.421 11.955 0.962 1.00 52.53 390 GLU A CA 1
ATOM 3003 C C . GLU A 1 390 ? -19.021 10.535 0.960 1.00 52.53 390 GLU A C 1
ATOM 3005 O O . GLU A 1 390 ? -20.184 10.359 0.603 1.00 52.53 390 GLU A O 1
ATOM 3010 N N . SER A 1 391 ? -18.273 9.517 1.405 1.00 47.41 391 SER A N 1
ATOM 3011 C CA . SER A 1 391 ? -18.690 8.108 1.321 1.00 47.41 391 SER A CA 1
ATOM 3012 C C . SER A 1 391 ? -19.217 7.491 2.628 1.00 47.41 391 SER A C 1
ATOM 3014 O O . SER A 1 391 ? -19.618 6.327 2.635 1.00 47.41 391 SER A O 1
ATOM 3016 N N . VAL A 1 392 ? -19.287 8.247 3.736 1.00 45.81 392 VAL A N 1
ATOM 3017 C CA . VAL A 1 392 ? -19.732 7.719 5.043 1.00 45.81 392 VAL A CA 1
ATOM 3018 C C . VAL A 1 392 ? -20.791 8.611 5.704 1.00 45.81 392 VAL A C 1
ATOM 3020 O O . VAL A 1 392 ? -20.514 9.356 6.640 1.00 45.81 392 VAL A O 1
ATOM 3023 N N . GLN A 1 393 ? -22.051 8.465 5.278 1.00 39.81 393 GLN A N 1
ATOM 3024 C CA . GLN A 1 393 ? -23.219 8.800 6.104 1.00 39.81 393 GLN A CA 1
ATOM 3025 C C . GLN A 1 393 ? -24.313 7.711 6.012 1.00 39.81 393 GLN A C 1
ATOM 3027 O O . GLN A 1 393 ? -25.185 7.737 5.155 1.00 39.81 393 GLN A O 1
ATOM 3032 N N . GLN A 1 394 ? -24.241 6.795 6.992 1.00 36.19 394 GLN A N 1
ATOM 3033 C CA . GLN A 1 394 ? -25.334 6.140 7.743 1.00 36.19 394 GLN A CA 1
ATOM 3034 C C . GLN A 1 394 ? -26.216 5.038 7.075 1.00 36.19 394 GLN A C 1
ATOM 3036 O O . GLN A 1 394 ? -26.506 5.091 5.884 1.00 36.19 394 GLN A O 1
ATOM 3041 N N . PRO A 1 395 ? -26.654 3.996 7.831 1.00 40.81 395 PRO A N 1
ATOM 3042 C CA . PRO A 1 395 ? -27.220 2.767 7.279 1.00 40.81 395 PRO A CA 1
ATOM 3043 C C . PRO A 1 395 ? -28.719 2.835 6.953 1.00 40.81 395 PRO A C 1
ATOM 3045 O O . PRO A 1 395 ? -29.533 3.280 7.758 1.00 40.81 395 PRO A O 1
ATOM 3048 N N . ALA A 1 396 ? -29.043 2.264 5.789 1.00 41.31 396 ALA A N 1
ATOM 3049 C CA . ALA A 1 396 ? -30.263 1.545 5.412 1.00 41.31 396 ALA A CA 1
ATOM 3050 C C . ALA A 1 396 ? -31.602 2.016 6.018 1.00 41.31 396 ALA A C 1
ATOM 3052 O O . ALA A 1 396 ? -32.197 1.346 6.862 1.00 41.31 396 ALA A O 1
ATOM 3053 N N . ALA A 1 397 ? -32.158 3.084 5.445 1.00 38.78 397 ALA A N 1
ATOM 3054 C CA . ALA A 1 397 ? -33.602 3.204 5.271 1.00 38.78 397 ALA A CA 1
ATOM 3055 C C . ALA A 1 397 ? -33.903 3.384 3.775 1.00 38.78 397 ALA A C 1
ATOM 3057 O O . ALA A 1 397 ? -33.327 4.230 3.101 1.00 38.78 397 ALA A O 1
ATOM 3058 N N . VAL A 1 398 ? -34.774 2.520 3.264 1.00 53.62 398 VAL A N 1
ATOM 3059 C CA . VAL A 1 398 ? -35.199 2.396 1.866 1.00 53.62 398 VAL A CA 1
ATOM 3060 C C . VAL A 1 398 ? -35.816 3.704 1.356 1.00 53.62 398 VAL A C 1
ATOM 3062 O O . VAL A 1 398 ? -36.973 3.938 1.680 1.00 53.62 398 VAL A O 1
ATOM 3065 N N . VAL A 1 399 ? -35.119 4.513 0.543 1.00 45.25 399 VAL A N 1
ATOM 3066 C CA . VAL A 1 399 ? -35.742 5.502 -0.368 1.00 45.25 399 VAL A CA 1
ATOM 3067 C C . VAL A 1 399 ? -34.837 5.779 -1.584 1.00 45.25 399 VAL A C 1
ATOM 3069 O O . VAL A 1 399 ? -33.618 5.782 -1.478 1.00 45.25 399 VAL A O 1
ATOM 3072 N N . GLU A 1 400 ? -35.506 5.959 -2.722 1.00 44.59 400 GLU A N 1
ATOM 3073 C CA . GLU A 1 400 ? -35.123 6.318 -4.095 1.00 44.59 400 GLU A CA 1
ATOM 3074 C C . GLU A 1 400 ? -33.791 7.047 -4.367 1.00 44.59 400 GLU A C 1
ATOM 3076 O O . GLU A 1 400 ? -33.290 7.843 -3.579 1.00 44.59 400 GLU A O 1
ATOM 3081 N N . ALA A 1 401 ? -33.278 6.792 -5.578 1.00 38.94 401 ALA A N 1
ATOM 3082 C CA . ALA A 1 401 ? -32.098 7.399 -6.187 1.00 38.94 401 ALA A CA 1
ATOM 3083 C C . ALA A 1 401 ? -31.994 8.921 -5.946 1.00 38.94 401 ALA A C 1
ATOM 3085 O O . ALA A 1 401 ? -33.007 9.621 -6.041 1.00 38.94 401 ALA A O 1
ATOM 3086 N N . PRO A 1 402 ? -30.781 9.458 -5.697 1.00 45.41 402 PRO A N 1
ATOM 3087 C CA . PRO A 1 402 ? -30.599 10.874 -5.429 1.00 45.41 402 PRO A CA 1
ATOM 3088 C C . PRO A 1 402 ? -30.961 11.675 -6.678 1.00 45.41 402 PRO A C 1
ATOM 3090 O O . PRO A 1 402 ? -30.236 11.711 -7.673 1.00 45.41 402 PRO A O 1
ATOM 3093 N N . VAL A 1 403 ? -32.112 12.337 -6.614 1.00 54.56 403 VAL A N 1
ATOM 3094 C CA . VAL A 1 403 ? -32.443 13.445 -7.500 1.00 54.56 403 VAL A CA 1
ATOM 3095 C C . VAL A 1 403 ? -31.375 14.501 -7.244 1.00 54.56 403 VAL A C 1
ATOM 3097 O O . VAL A 1 403 ? -31.334 15.080 -6.159 1.00 54.56 403 VAL A O 1
ATOM 3100 N N . GLN A 1 404 ? -30.473 14.717 -8.205 1.00 60.00 404 GLN A N 1
ATOM 3101 C CA . GLN A 1 404 ? -29.541 15.842 -8.167 1.00 60.00 404 GLN A CA 1
ATOM 3102 C C . GLN A 1 404 ? -30.368 17.114 -7.967 1.00 60.00 404 GLN A C 1
ATOM 3104 O O . GLN A 1 404 ? -31.099 17.537 -8.867 1.00 60.00 404 GLN A O 1
ATOM 3109 N N . LYS A 1 405 ? -30.318 17.679 -6.756 1.00 81.69 405 LYS A N 1
ATOM 3110 C CA . LYS A 1 405 ? -31.072 18.884 -6.427 1.00 81.69 405 LYS A CA 1
ATOM 3111 C C . LYS A 1 405 ? -30.563 20.008 -7.314 1.00 81.69 405 LYS A C 1
ATOM 3113 O O . LYS A 1 405 ? -29.364 20.282 -7.378 1.00 81.69 405 LYS A O 1
ATOM 3118 N N . ARG A 1 406 ? -31.480 20.651 -8.030 1.00 89.12 406 ARG A N 1
ATOM 3119 C CA . ARG A 1 406 ? -31.143 21.729 -8.952 1.00 89.12 406 ARG A CA 1
ATOM 3120 C C . ARG A 1 406 ? -30.551 22.899 -8.167 1.00 89.12 406 ARG A C 1
ATOM 3122 O O . ARG A 1 406 ? -31.184 23.409 -7.246 1.00 89.12 406 ARG A O 1
ATOM 3129 N N . HIS A 1 407 ? -29.354 23.337 -8.543 1.00 94.31 407 HIS A N 1
ATOM 3130 C CA . HIS A 1 407 ? -28.741 24.540 -7.983 1.00 94.31 407 HIS A CA 1
ATOM 3131 C C . HIS A 1 407 ? -29.600 25.773 -8.303 1.00 94.31 407 HIS A C 1
ATOM 3133 O O . HIS A 1 407 ? -29.957 25.984 -9.467 1.00 94.31 407 HIS A O 1
ATOM 3139 N N . LEU A 1 408 ? -29.941 26.568 -7.284 1.00 95.31 408 LEU A N 1
ATOM 3140 C CA . LEU A 1 408 ? -30.768 27.765 -7.444 1.00 95.31 408 LEU A CA 1
ATOM 3141 C C . LEU A 1 408 ? -29.911 29.032 -7.515 1.00 95.31 408 LEU A C 1
ATOM 3143 O O . LEU A 1 408 ? -30.038 29.797 -8.470 1.00 95.31 408 LEU A O 1
ATOM 3147 N N . PHE A 1 409 ? -29.045 29.259 -6.525 1.00 96.50 409 PHE A N 1
ATOM 3148 C CA . PHE A 1 409 ? -28.127 30.401 -6.481 1.00 96.50 409 PHE A CA 1
ATOM 3149 C C . PHE A 1 409 ? -26.986 30.179 -5.479 1.00 96.50 409 PHE A C 1
ATOM 3151 O O . PHE A 1 409 ? -27.049 29.294 -4.624 1.00 96.50 409 PHE A O 1
ATOM 3158 N N . THR A 1 410 ? -25.983 31.056 -5.543 1.00 96.69 410 THR A N 1
ATOM 3159 C CA . THR A 1 410 ? -24.923 31.197 -4.537 1.00 96.69 410 THR A CA 1
ATOM 3160 C C . THR A 1 410 ? -25.017 32.585 -3.908 1.00 96.69 410 THR A C 1
ATOM 3162 O O . THR A 1 410 ? -25.118 33.583 -4.623 1.00 96.69 410 THR A O 1
ATOM 3165 N N . LEU A 1 411 ? -25.032 32.660 -2.576 1.00 96.19 411 LEU A N 1
ATOM 3166 C CA . LEU A 1 411 ? -25.007 33.917 -1.830 1.00 96.19 411 LEU A CA 1
ATOM 3167 C C . LEU A 1 411 ? -23.558 34.256 -1.459 1.00 96.19 411 LEU A C 1
ATOM 3169 O O . LEU A 1 411 ? -22.943 33.527 -0.686 1.00 96.19 411 LEU A O 1
ATOM 3173 N N . ASP A 1 412 ? -23.024 35.351 -1.995 1.00 95.81 412 ASP A N 1
ATOM 3174 C CA . ASP A 1 412 ? -21.685 35.831 -1.642 1.00 95.81 412 ASP A CA 1
ATOM 3175 C C . ASP A 1 412 ? -21.710 36.519 -0.274 1.00 95.81 412 ASP A C 1
ATOM 3177 O O . ASP A 1 412 ? -22.453 37.483 -0.064 1.00 95.81 412 ASP A O 1
ATOM 3181 N N . ILE A 1 413 ? -20.905 36.016 0.659 1.00 95.56 413 ILE A N 1
ATOM 3182 C CA . ILE A 1 413 ? -20.852 36.492 2.042 1.00 95.56 413 ILE A CA 1
ATOM 3183 C C . ILE A 1 413 ? -19.466 37.056 2.323 1.00 95.56 413 ILE A C 1
ATOM 3185 O O . ILE A 1 413 ? -18.466 36.348 2.201 1.00 95.56 413 ILE A O 1
ATOM 3189 N N . ASP A 1 414 ? -19.420 38.325 2.721 1.00 95.00 414 ASP A N 1
ATOM 3190 C CA . ASP A 1 414 ? -18.206 38.981 3.202 1.00 95.00 414 ASP A CA 1
ATOM 3191 C C . ASP A 1 414 ? -17.947 38.551 4.652 1.00 95.00 414 ASP A C 1
ATOM 3193 O O . ASP A 1 414 ? -18.746 38.822 5.551 1.00 95.00 414 ASP A O 1
ATOM 3197 N N . LEU A 1 415 ? -16.843 37.838 4.862 1.00 92.44 415 LEU A N 1
ATOM 3198 C CA . LEU A 1 415 ? -16.404 37.335 6.163 1.00 92.44 415 LEU A CA 1
ATOM 3199 C C . LEU A 1 415 ? -15.515 38.348 6.909 1.00 92.44 415 LEU A C 1
ATOM 3201 O O . LEU A 1 415 ? -15.028 38.052 7.999 1.00 92.44 415 LEU A O 1
ATOM 3205 N N . GLY A 1 416 ? -15.285 39.533 6.335 1.00 84.94 416 GLY A N 1
ATOM 3206 C CA . GLY A 1 416 ? -14.338 40.523 6.833 1.00 84.94 416 GLY A CA 1
ATOM 3207 C C . GLY A 1 416 ? -12.920 40.314 6.292 1.00 84.94 416 GLY A C 1
ATOM 3208 O O . GLY A 1 416 ? -12.594 39.310 5.661 1.00 84.94 416 GLY A O 1
ATOM 3209 N N . GLU A 1 417 ? -12.053 41.311 6.501 1.00 86.00 417 GLU A N 1
ATOM 3210 C CA . GLU A 1 417 ? -10.646 41.309 6.045 1.00 86.00 417 GLU A CA 1
ATOM 3211 C C . GLU A 1 417 ? -10.457 41.084 4.528 1.00 86.00 417 GLU A C 1
ATOM 3213 O O . GLU A 1 417 ? -9.382 40.690 4.077 1.00 86.00 417 GLU A O 1
ATOM 3218 N N . GLY A 1 418 ? -11.494 41.347 3.724 1.00 88.25 418 GLY A N 1
ATOM 3219 C CA . GLY A 1 418 ? -11.481 41.118 2.278 1.00 88.25 418 GLY A CA 1
ATOM 3220 C C . GLY A 1 418 ? -11.671 39.654 1.867 1.00 88.25 418 GLY A C 1
ATOM 3221 O O . GLY A 1 418 ? -11.423 39.322 0.707 1.00 88.25 418 GLY A O 1
ATOM 3222 N N . LYS A 1 419 ? -12.093 38.775 2.785 1.00 87.81 419 LYS A N 1
ATOM 3223 C CA . LYS A 1 419 ? -12.441 37.383 2.483 1.00 87.81 419 LYS A CA 1
ATOM 3224 C C . LYS A 1 419 ? -13.921 37.285 2.125 1.00 87.81 419 LYS A C 1
ATOM 3226 O O . LYS A 1 419 ? -14.772 37.642 2.928 1.00 87.81 419 LYS A O 1
ATOM 3231 N N . ASN A 1 420 ? -14.214 36.730 0.953 1.00 92.69 420 ASN A N 1
ATOM 3232 C CA . ASN A 1 420 ? -15.574 36.403 0.531 1.00 92.69 420 ASN A CA 1
ATOM 3233 C C . ASN A 1 420 ? -15.724 34.886 0.412 1.00 92.69 420 ASN A C 1
ATOM 3235 O O . ASN A 1 420 ? -14.820 34.216 -0.089 1.00 92.69 420 ASN A O 1
ATOM 3239 N N . ALA A 1 421 ? -16.868 34.358 0.834 1.00 95.00 421 ALA A N 1
ATOM 3240 C CA . ALA A 1 421 ? -17.219 32.953 0.677 1.00 95.00 421 ALA A CA 1
ATOM 3241 C C . ALA A 1 421 ? -18.624 32.819 0.080 1.00 95.00 421 ALA A C 1
ATOM 3243 O O . ALA A 1 421 ? -19.554 33.509 0.491 1.00 95.00 421 ALA A O 1
ATOM 3244 N N . GLY A 1 422 ? -18.769 31.926 -0.899 1.00 95.12 422 GLY A N 1
ATOM 3245 C CA . GLY A 1 422 ? -20.053 31.627 -1.524 1.00 95.12 422 GLY A CA 1
ATOM 3246 C C . GLY A 1 422 ? -20.818 30.561 -0.743 1.00 95.12 422 GLY A C 1
ATOM 3247 O O . GLY A 1 422 ? -20.274 29.498 -0.448 1.00 95.12 422 GLY A O 1
ATOM 3248 N N . LEU A 1 423 ? -22.084 30.830 -0.436 1.00 96.81 423 LEU A N 1
ATOM 3249 C CA . LEU A 1 423 ? -23.025 29.879 0.154 1.00 96.81 423 LEU A CA 1
ATOM 3250 C C . LEU A 1 423 ? -23.947 29.343 -0.958 1.00 96.81 423 LEU A C 1
ATOM 3252 O O . LEU A 1 423 ? -24.863 30.062 -1.369 1.00 96.81 423 LEU A O 1
ATOM 3256 N N . PRO A 1 424 ? -23.711 28.127 -1.494 1.00 96.06 424 PRO A N 1
ATOM 3257 C CA . PRO A 1 424 ? -24.575 27.534 -2.512 1.00 96.06 424 PRO A CA 1
ATOM 3258 C C . PRO A 1 424 ? -25.885 27.026 -1.894 1.00 96.06 424 PRO A C 1
ATOM 3260 O O . PRO A 1 424 ? -25.875 26.423 -0.823 1.00 96.06 424 PRO A O 1
ATOM 3263 N N . TYR A 1 425 ? -27.008 27.233 -2.584 1.00 96.69 425 TYR A N 1
ATOM 3264 C CA . TYR A 1 425 ? -28.335 26.789 -2.149 1.00 96.69 425 TYR A CA 1
ATOM 3265 C C . TYR A 1 425 ? -29.068 26.055 -3.284 1.00 96.69 425 TYR A C 1
ATOM 3267 O O . TYR A 1 425 ? -29.138 26.555 -4.415 1.00 96.69 425 TYR A O 1
ATOM 3275 N N . HIS A 1 426 ? -29.605 24.863 -3.002 1.00 96.69 426 HIS A N 1
ATOM 3276 C CA . HIS A 1 426 ? -30.277 24.005 -3.981 1.00 96.69 426 HIS A CA 1
ATOM 3277 C C . HIS A 1 426 ? -31.777 23.879 -3.699 1.00 96.69 426 HIS A C 1
ATOM 3279 O O . HIS A 1 426 ? -32.283 24.191 -2.620 1.00 96.69 426 HIS A O 1
ATOM 3285 N N . GLU A 1 427 ? -32.513 23.422 -4.707 1.00 94.00 427 GLU A N 1
ATOM 3286 C CA . GLU A 1 427 ? -33.953 23.216 -4.620 1.00 94.00 427 GLU A CA 1
ATOM 3287 C C . GLU A 1 427 ? -34.309 22.182 -3.541 1.00 94.00 427 GLU A C 1
ATOM 3289 O O . GLU A 1 427 ? -33.860 21.036 -3.575 1.00 94.00 427 GLU A O 1
ATOM 3294 N N . GLY A 1 428 ? -35.138 22.594 -2.577 1.00 92.12 428 GLY A N 1
ATOM 3295 C CA . GLY A 1 428 ? -35.560 21.745 -1.461 1.00 92.12 428 GLY A CA 1
ATOM 3296 C C . GLY A 1 428 ? -34.528 21.609 -0.338 1.00 92.12 428 GLY A C 1
ATOM 3297 O O . GLY A 1 428 ? -34.612 20.661 0.445 1.00 92.12 428 GLY A O 1
ATOM 3298 N N . ASP A 1 429 ? -33.538 22.496 -0.258 1.00 95.44 429 ASP A N 1
ATOM 3299 C CA . ASP A 1 429 ? -32.662 22.585 0.911 1.00 95.44 429 ASP A CA 1
ATOM 3300 C C . ASP A 1 429 ? -33.353 23.306 2.077 1.00 95.44 429 ASP A C 1
ATOM 3302 O O . ASP A 1 429 ? -34.136 24.237 1.884 1.00 95.44 429 ASP A O 1
ATOM 3306 N N . ASP A 1 430 ? -33.047 22.907 3.312 1.00 96.50 430 ASP A N 1
ATOM 3307 C CA . ASP A 1 430 ? -33.447 23.666 4.499 1.00 96.50 430 ASP A CA 1
ATOM 3308 C C . ASP A 1 430 ? -32.491 24.850 4.713 1.00 96.50 430 ASP A C 1
ATOM 3310 O O . ASP A 1 430 ? -31.287 24.667 4.903 1.00 96.50 430 ASP A O 1
ATOM 3314 N N . ALA A 1 431 ? -33.021 26.075 4.687 1.00 96.62 431 ALA A N 1
ATOM 3315 C CA . ALA A 1 431 ? -32.219 27.295 4.796 1.00 96.62 431 ALA A CA 1
ATOM 3316 C C . ALA A 1 431 ? -31.437 27.368 6.119 1.00 96.62 431 ALA A C 1
ATOM 3318 O O . ALA A 1 431 ? -30.305 27.852 6.127 1.00 96.62 431 ALA A O 1
ATOM 3319 N N . ALA A 1 432 ? -32.009 26.864 7.221 1.00 96.75 432 ALA A N 1
ATOM 3320 C CA . ALA A 1 432 ? -31.354 26.844 8.529 1.00 96.75 432 ALA A CA 1
ATOM 3321 C C . ALA A 1 432 ? -30.181 25.858 8.575 1.00 96.75 432 ALA A C 1
ATOM 3323 O O . ALA A 1 432 ? -29.093 26.229 9.024 1.00 96.75 432 ALA A O 1
ATOM 3324 N N . ALA A 1 433 ? -30.366 24.639 8.064 1.00 95.88 433 ALA A N 1
ATOM 3325 C CA . ALA A 1 433 ? -29.292 23.659 7.944 1.00 95.88 433 ALA A CA 1
ATOM 3326 C C . ALA A 1 433 ? -28.130 24.166 7.069 1.00 95.88 433 ALA A C 1
ATOM 3328 O O . ALA A 1 433 ? -26.979 24.114 7.503 1.00 95.88 433 ALA A O 1
ATOM 3329 N N . VAL A 1 434 ? -28.419 24.728 5.886 1.00 96.81 434 VAL A N 1
ATOM 3330 C CA . VAL A 1 434 ? -27.375 25.244 4.976 1.00 96.81 434 VAL A CA 1
ATOM 3331 C C . VAL A 1 434 ? -26.607 26.408 5.608 1.00 96.81 434 VAL A C 1
ATOM 3333 O O . VAL A 1 434 ? -25.377 26.432 5.567 1.00 96.81 434 VAL A O 1
ATOM 3336 N N . ALA A 1 435 ? -27.306 27.358 6.238 1.00 97.12 435 ALA A N 1
ATOM 3337 C CA . ALA A 1 435 ? -26.669 28.474 6.938 1.00 97.12 435 ALA A CA 1
ATOM 3338 C C . ALA A 1 435 ? -25.781 28.009 8.107 1.00 97.12 435 ALA A C 1
ATOM 3340 O O . ALA A 1 435 ? -24.695 28.550 8.307 1.00 97.12 435 ALA A O 1
ATOM 3341 N N . THR A 1 436 ? -26.215 26.987 8.850 1.00 96.75 436 THR A N 1
ATOM 3342 C CA . THR A 1 436 ? -25.460 26.427 9.983 1.00 96.75 436 THR A CA 1
ATOM 3343 C C . THR A 1 436 ? -24.181 25.747 9.502 1.00 96.75 436 THR A C 1
ATOM 3345 O O . THR A 1 436 ? -23.097 26.075 9.980 1.00 96.75 436 THR A O 1
ATOM 3348 N N . GLN A 1 437 ? -24.285 24.885 8.485 1.00 95.56 437 GLN A N 1
ATOM 3349 C CA . GLN A 1 437 ? -23.136 24.205 7.885 1.00 95.56 437 GLN A CA 1
ATOM 3350 C C . GLN A 1 437 ? -22.133 25.200 7.283 1.00 95.56 437 GLN A C 1
ATOM 3352 O O . GLN A 1 437 ? -20.919 25.021 7.401 1.00 95.56 437 GLN A O 1
ATOM 3357 N N . PHE A 1 438 ? -22.624 26.275 6.657 1.00 97.00 438 PHE A N 1
ATOM 3358 C CA . PHE A 1 438 ? -21.770 27.346 6.152 1.00 97.00 438 PHE A CA 1
ATOM 3359 C C . PHE A 1 438 ? -21.009 28.052 7.280 1.00 97.00 438 PHE A C 1
ATOM 3361 O O . PHE A 1 438 ? -19.805 28.288 7.134 1.00 97.00 438 PHE A O 1
ATOM 3368 N N . CYS A 1 439 ? -21.677 28.366 8.397 1.00 95.88 439 CYS A N 1
ATOM 3369 C CA . CYS A 1 439 ? -21.031 28.990 9.549 1.00 95.88 439 CYS A CA 1
ATOM 3370 C C . CYS A 1 439 ? -19.946 28.092 10.154 1.00 95.88 439 CYS A C 1
ATOM 3372 O O . CYS A 1 439 ? -18.830 28.558 10.373 1.00 95.88 439 CYS A O 1
ATOM 3374 N N . GLU A 1 440 ? -20.231 26.804 10.348 1.00 94.62 440 GLU A N 1
ATOM 3375 C CA . GLU A 1 440 ? -19.262 25.831 10.868 1.00 94.62 440 GLU A CA 1
ATOM 3376 C C . GLU A 1 440 ? -18.041 25.698 9.949 1.00 94.62 440 GLU A C 1
ATOM 3378 O O . GLU A 1 440 ? -16.901 25.783 10.406 1.00 94.62 440 GLU A O 1
ATOM 3383 N N . ARG A 1 441 ? -18.267 25.566 8.635 1.00 95.00 441 ARG A N 1
ATOM 3384 C CA . ARG A 1 441 ? -17.197 25.398 7.641 1.00 95.00 441 ARG A CA 1
ATOM 3385 C C . ARG A 1 441 ? -16.270 26.609 7.548 1.00 95.00 441 ARG A C 1
ATOM 3387 O O . ARG A 1 441 ? -15.075 26.443 7.319 1.00 95.00 441 ARG A O 1
ATOM 3394 N N . ASN A 1 442 ? -16.812 27.816 7.690 1.00 94.12 442 ASN A N 1
ATOM 3395 C CA . ASN A 1 442 ? -16.056 29.061 7.538 1.00 94.12 442 ASN A CA 1
ATOM 3396 C C . ASN A 1 442 ? -15.648 29.686 8.880 1.00 94.12 442 ASN A C 1
ATOM 3398 O O . ASN A 1 442 ? -15.143 30.807 8.895 1.00 94.12 442 ASN A O 1
ATOM 3402 N N . ASN A 1 443 ? -15.848 28.968 9.993 1.00 94.38 443 ASN A N 1
ATOM 3403 C CA . ASN A 1 443 ? -15.569 29.434 11.352 1.00 94.38 443 ASN A CA 1
ATOM 3404 C C . ASN A 1 443 ? -16.238 30.790 11.672 1.00 94.38 443 ASN A C 1
ATOM 3406 O O . ASN A 1 443 ? -15.634 31.676 12.277 1.00 94.38 443 ASN A O 1
ATOM 3410 N N . VAL A 1 444 ? -17.486 30.953 11.226 1.00 95.12 444 VAL A N 1
ATOM 3411 C CA . VAL A 1 444 ? -18.347 32.104 11.528 1.00 95.12 444 VAL A CA 1
ATOM 3412 C C . VAL A 1 444 ? -19.179 31.770 12.762 1.00 95.12 444 VAL A C 1
ATOM 3414 O O . VAL A 1 444 ? -19.698 30.663 12.889 1.00 95.12 444 VAL A O 1
ATOM 3417 N N . GLU A 1 445 ? -19.341 32.729 13.672 1.00 96.25 445 GLU A N 1
ATOM 3418 C CA . GLU A 1 445 ? -20.140 32.527 14.883 1.00 96.25 445 GLU A CA 1
ATOM 3419 C C . GLU A 1 445 ? -21.586 32.130 14.539 1.00 96.25 445 GLU A C 1
ATOM 3421 O O . GLU A 1 445 ? -22.231 32.753 13.687 1.00 96.25 445 GLU A O 1
ATOM 3426 N N . LEU A 1 446 ? -22.110 31.111 15.232 1.00 95.62 446 LEU A N 1
ATOM 3427 C CA . LEU A 1 446 ? -23.461 30.575 15.013 1.00 95.62 446 LEU A CA 1
ATOM 3428 C C . LEU A 1 446 ? -24.573 31.603 15.286 1.00 95.62 446 LEU A C 1
ATOM 3430 O O . LEU A 1 446 ? -25.688 31.453 14.792 1.00 95.62 446 LEU A O 1
ATOM 3434 N N . GLU A 1 447 ? -24.271 32.684 16.010 1.00 97.31 447 GLU A N 1
ATOM 3435 C CA . GLU A 1 447 ? -25.187 33.815 16.207 1.00 97.31 447 GLU A CA 1
ATOM 3436 C C . GLU A 1 447 ? -25.563 34.515 14.888 1.00 97.31 447 GLU A C 1
ATOM 3438 O O . GLU A 1 447 ? -26.608 35.158 14.812 1.00 97.31 447 GLU A O 1
ATOM 3443 N N . ASN A 1 448 ? -24.768 34.335 13.826 1.00 95.12 448 ASN A N 1
ATOM 3444 C CA . ASN A 1 448 ? -25.040 34.890 12.498 1.00 95.12 448 ASN A CA 1
ATOM 3445 C C . ASN A 1 448 ? -26.002 34.033 11.655 1.00 95.12 448 ASN A C 1
ATOM 3447 O O . ASN A 1 448 ? -26.498 34.509 10.631 1.00 95.12 448 ASN A O 1
ATOM 3451 N N . VAL A 1 449 ? -26.314 32.797 12.072 1.00 97.69 449 VAL A N 1
ATOM 3452 C CA . VAL A 1 449 ? -27.196 31.879 11.323 1.00 97.69 449 VAL A CA 1
ATOM 3453 C C . VAL A 1 449 ? -28.567 32.502 11.007 1.00 97.69 449 VAL A C 1
ATOM 3455 O O . VAL A 1 449 ? -28.971 32.438 9.845 1.00 97.69 449 VAL A O 1
ATOM 3458 N N . PRO A 1 450 ? -29.280 33.171 11.939 1.00 97.69 450 PRO A N 1
ATOM 3459 C CA . PRO A 1 450 ? -30.574 33.788 11.634 1.00 97.69 450 PRO A CA 1
ATOM 3460 C C . PRO A 1 450 ? -30.506 34.834 10.512 1.00 97.69 450 PRO A C 1
ATOM 3462 O O . PRO A 1 450 ? -31.412 34.904 9.682 1.00 97.69 450 PRO A O 1
ATOM 3465 N N . MET A 1 451 ? -29.417 35.609 10.446 1.00 96.69 451 MET A N 1
ATOM 3466 C CA . MET A 1 451 ? -29.207 36.616 9.402 1.00 96.69 451 MET A CA 1
ATOM 3467 C C . MET A 1 451 ? -28.998 35.963 8.028 1.00 96.69 451 MET A C 1
ATOM 3469 O O . MET A 1 451 ? -29.538 36.435 7.026 1.00 96.69 451 MET A O 1
ATOM 3473 N N . LEU A 1 452 ? -28.254 34.853 7.976 1.00 96.88 452 LEU A N 1
ATOM 3474 C CA . LEU A 1 452 ? -28.043 34.090 6.744 1.00 96.88 452 LEU A CA 1
ATOM 3475 C C . LEU A 1 452 ? -29.334 33.437 6.247 1.00 96.88 452 LEU A C 1
ATOM 3477 O O . LEU A 1 452 ? -29.637 33.507 5.057 1.00 96.88 452 LEU A O 1
ATOM 3481 N N . VAL A 1 453 ? -30.132 32.870 7.154 1.00 98.19 453 VAL A N 1
ATOM 3482 C CA . VAL A 1 453 ? -31.445 32.294 6.829 1.00 98.19 453 VAL A CA 1
ATOM 3483 C C . VAL A 1 453 ? -32.374 33.348 6.229 1.00 98.19 453 VAL A C 1
ATOM 3485 O O . VAL A 1 453 ? -33.021 33.099 5.211 1.00 98.19 453 VAL A O 1
ATOM 3488 N N . GLU A 1 454 ? -32.417 34.550 6.810 1.00 97.12 454 GLU A N 1
ATOM 3489 C CA . GLU A 1 454 ? -33.204 35.657 6.262 1.00 97.12 454 GLU A CA 1
ATOM 3490 C C . GLU A 1 454 ? -32.723 36.059 4.856 1.00 97.12 454 GLU A C 1
ATOM 3492 O O . GLU A 1 454 ? -33.539 36.268 3.952 1.00 97.12 454 GLU A O 1
ATOM 3497 N N . ALA A 1 455 ? -31.405 36.111 4.635 1.00 96.38 455 ALA A N 1
ATOM 3498 C CA . ALA A 1 455 ? -30.826 36.419 3.330 1.00 96.38 455 ALA A CA 1
ATOM 3499 C C . ALA A 1 455 ? -31.153 35.351 2.268 1.00 96.38 455 ALA A C 1
ATOM 3501 O O . ALA A 1 455 ? -31.509 35.710 1.141 1.00 96.38 455 ALA A O 1
ATOM 3502 N N . ILE A 1 456 ? -31.106 34.063 2.631 1.00 97.38 456 ILE A N 1
ATOM 3503 C CA . ILE A 1 456 ? -31.503 32.941 1.766 1.00 97.38 456 ILE A CA 1
ATOM 3504 C C . ILE A 1 456 ? -32.984 33.067 1.399 1.00 97.38 456 ILE A C 1
ATOM 3506 O O . ILE A 1 456 ? -33.311 33.113 0.213 1.00 97.38 456 ILE A O 1
ATOM 3510 N N . HIS A 1 457 ? -33.881 33.226 2.379 1.00 97.25 457 HIS A N 1
ATOM 3511 C CA . HIS A 1 457 ? -35.317 33.394 2.118 1.00 97.25 457 HIS A CA 1
ATOM 3512 C C . HIS A 1 457 ? -35.613 34.596 1.214 1.00 97.25 457 HIS A C 1
ATOM 3514 O O . HIS A 1 457 ? -36.474 34.520 0.335 1.00 97.25 457 HIS A O 1
ATOM 3520 N N . LYS A 1 458 ? -34.876 35.699 1.379 1.00 97.06 458 LYS A N 1
ATOM 3521 C CA . LYS A 1 458 ? -35.021 36.890 0.537 1.00 97.06 458 LYS A CA 1
ATOM 3522 C C . LYS A 1 458 ? -34.596 36.654 -0.912 1.00 97.06 458 LYS A C 1
ATOM 3524 O O . LYS A 1 458 ? -35.161 37.295 -1.796 1.00 97.06 458 LYS A O 1
ATOM 3529 N N . GLN A 1 459 ? -33.607 35.797 -1.170 1.00 96.19 459 GLN A N 1
ATOM 3530 C CA . GLN A 1 459 ? -33.223 35.427 -2.536 1.00 96.19 459 GLN A CA 1
ATOM 3531 C C . GLN A 1 459 ? -34.177 34.395 -3.136 1.00 96.19 459 GLN A C 1
ATOM 3533 O O . GLN A 1 459 ? -34.579 34.561 -4.283 1.00 96.19 459 GLN A O 1
ATOM 3538 N N . VAL A 1 460 ? -34.624 33.411 -2.349 1.00 94.88 460 VAL A N 1
ATOM 3539 C CA . VAL A 1 460 ? -35.644 32.440 -2.776 1.00 94.88 460 VAL A CA 1
ATOM 3540 C C . VAL A 1 460 ? -36.938 33.146 -3.184 1.00 94.88 460 VAL A C 1
ATOM 3542 O O . VAL A 1 460 ? -37.508 32.810 -4.209 1.00 94.88 460 VAL A O 1
ATOM 3545 N N . ALA A 1 461 ? -37.370 34.179 -2.453 1.00 94.50 461 ALA A N 1
ATOM 3546 C CA . ALA A 1 461 ? -38.577 34.944 -2.780 1.00 94.50 461 ALA A CA 1
ATOM 3547 C C . ALA A 1 461 ? -38.484 35.789 -4.072 1.00 94.50 461 ALA A C 1
ATOM 3549 O O . ALA A 1 461 ? -39.487 36.375 -4.482 1.00 94.50 461 ALA A O 1
ATOM 3550 N N . LYS A 1 462 ? -37.294 35.924 -4.675 1.00 92.62 462 LYS A N 1
ATOM 3551 C CA . LYS A 1 462 ? -37.087 36.637 -5.951 1.00 92.62 462 LYS A CA 1
ATOM 3552 C C . LYS A 1 462 ? -37.015 35.709 -7.163 1.00 92.62 462 LYS A C 1
ATOM 3554 O O . LYS A 1 462 ? -37.060 36.222 -8.282 1.00 92.62 462 LYS A O 1
ATOM 3559 N N . LEU A 1 463 ? -36.818 34.412 -6.935 1.00 87.31 463 LEU A N 1
ATOM 3560 C CA . LEU A 1 463 ? -36.924 33.376 -7.959 1.00 87.31 463 LEU A CA 1
ATOM 3561 C C . LEU A 1 463 ? -38.400 33.107 -8.254 1.00 87.31 463 LEU A C 1
ATOM 3563 O O . LEU A 1 463 ? -38.702 32.870 -9.445 1.00 87.31 463 LEU A O 1
#

InterPro domains:
  IPR015155 PLAA family ubiquitin binding domain [PS51394] (365-463)
  IPR038122 PFU domain superfamily [G3DSA:3.10.20.870] (404-463)